Protein AF-0000000072951042 (afdb_homodimer)

Nearest PDB structures (foldseek):
  3k1z-assembly1_A  TM=8.997E-01  e=5.053E-15  Homo sapiens
  4uas-assembly2_B  TM=6.246E-01  e=1.190E-07  Cereibacter sphaeroides
  3l5k-assembly1_A  TM=6.536E-01  e=5.158E-07  Homo sapiens
  4uau-assembly2_B  TM=6.069E-01  e=7.235E-07  Cereibacter sphaeroides
  4uav-assembly1_A  TM=6.087E-01  e=6.526E-06  Arabidopsis thaliana

Structure (mmCIF, N/CA/C/O backbone):
data_AF-0000000072951042-model_v1
#
loop_
_entity.id
_entity.type
_entity.pdbx_description
1 polymer 'Rhythmically expressedprotein 2 protein, putative'
#
loop_
_atom_site.group_PDB
_atom_site.id
_atom_site.type_symbol
_atom_site.label_atom_id
_atom_site.label_alt_id
_atom_site.label_comp_id
_atom_site.label_asym_id
_atom_site.label_entity_id
_atom_site.label_seq_id
_atom_site.pdbx_PDB_ins_code
_atom_site.Cartn_x
_atom_site.Cartn_y
_atom_site.Cartn_z
_atom_site.occupancy
_atom_site.B_iso_or_equiv
_atom_site.auth_seq_id
_atom_site.auth_comp_id
_atom_site.auth_asym_id
_atom_site.auth_atom_id
_atom_site.pdbx_PDB_model_num
ATOM 1 N N . MET A 1 1 ? -0.777 31.047 19.891 1 86.56 1 MET A N 1
ATOM 2 C CA . MET A 1 1 ? -0.845 29.625 20.219 1 86.56 1 MET A CA 1
ATOM 3 C C . MET A 1 1 ? -0.789 28.766 18.953 1 86.56 1 MET A C 1
ATOM 5 O O . MET A 1 1 ? -1.324 29.156 17.922 1 86.56 1 MET A O 1
ATOM 9 N N . LEU A 1 2 ? -0.041 27.781 18.953 1 95.56 2 LEU A N 1
ATOM 10 C CA . LEU A 1 2 ? 0.086 26.859 17.828 1 95.56 2 LEU A CA 1
ATOM 11 C C . LEU A 1 2 ? -1.205 26.078 17.609 1 95.56 2 LEU A C 1
ATOM 13 O O . LEU A 1 2 ? -1.872 25.703 18.578 1 95.56 2 LEU A O 1
ATOM 17 N N . LYS A 1 3 ? -1.519 25.859 16.359 1 96.62 3 LYS A N 1
ATOM 18 C CA . LYS A 1 3 ? -2.781 25.188 16.094 1 96.62 3 LYS A CA 1
ATOM 19 C C . LYS A 1 3 ? -2.562 23.938 15.227 1 96.62 3 LYS A C 1
ATOM 21 O O . LYS A 1 3 ? -3.43 23.062 15.156 1 96.62 3 LYS A O 1
ATOM 26 N N . CYS A 1 4 ? -1.44 23.891 14.594 1 97.75 4 CYS A N 1
ATOM 27 C CA . CYS A 1 4 ? -1.188 22.797 13.656 1 97.75 4 CYS A CA 1
ATOM 28 C C . CYS A 1 4 ? 0.292 22.438 13.625 1 97.75 4 CYS A C 1
ATOM 30 O O . CYS A 1 4 ? 1.152 23.312 13.758 1 97.75 4 CYS A O 1
ATOM 32 N N . VAL A 1 5 ? 0.541 21.172 13.516 1 98.75 5 VAL A N 1
ATOM 33 C CA . VAL A 1 5 ? 1.898 20.688 13.281 1 98.75 5 VAL A CA 1
ATOM 34 C C . VAL A 1 5 ? 1.924 19.781 12.055 1 98.75 5 VAL A C 1
ATOM 36 O O . VAL A 1 5 ? 1.068 18.906 11.906 1 98.75 5 VAL A O 1
ATOM 39 N N . THR A 1 6 ? 2.801 20.016 11.141 1 98.88 6 THR A N 1
ATOM 40 C CA . THR A 1 6 ? 3.059 19.109 10.031 1 98.88 6 THR A CA 1
ATOM 41 C C . THR A 1 6 ? 4.438 18.469 10.156 1 98.88 6 THR A C 1
ATOM 43 O O . THR A 1 6 ? 5.363 19.078 10.695 1 98.88 6 THR A O 1
ATOM 46 N N . VAL A 1 7 ? 4.535 17.266 9.68 1 98.94 7 VAL A N 1
ATOM 47 C CA . VAL A 1 7 ? 5.777 16.516 9.828 1 98.94 7 VAL A CA 1
ATOM 48 C C . VAL A 1 7 ? 6.145 15.859 8.5 1 98.94 7 VAL A C 1
ATOM 50 O O . VAL A 1 7 ? 5.27 15.398 7.766 1 98.94 7 VAL A O 1
ATOM 53 N N . GLU A 1 8 ? 7.422 15.859 8.258 1 98.75 8 GLU A N 1
ATOM 54 C CA . GLU A 1 8 ? 7.953 15.109 7.121 1 98.75 8 GLU A CA 1
ATOM 55 C C . GLU A 1 8 ? 7.801 13.609 7.336 1 98.75 8 GLU A C 1
ATOM 57 O O . GLU A 1 8 ? 7.75 13.141 8.477 1 98.75 8 GLU A O 1
ATOM 62 N N . CYS A 1 9 ? 7.809 12.898 6.199 1 98.38 9 CYS A N 1
ATOM 63 C CA . CYS A 1 9 ? 7.609 11.461 6.277 1 98.38 9 CYS A CA 1
ATOM 64 C C . CYS A 1 9 ? 8.922 10.742 6.578 1 98.38 9 CYS A C 1
ATOM 66 O O . CYS A 1 9 ? 9.133 10.273 7.695 1 98.38 9 CYS A O 1
ATOM 68 N N . ILE A 1 10 ? 9.898 10.773 5.676 1 96.19 10 ILE A N 1
ATOM 69 C CA . ILE A 1 10 ? 11.164 10.055 5.77 1 96.19 10 ILE A CA 1
ATOM 70 C C . ILE A 1 10 ? 12.312 11.047 5.883 1 96.19 10 ILE A C 1
ATOM 72 O O . ILE A 1 10 ? 12.461 11.938 5.043 1 96.19 10 ILE A O 1
ATOM 76 N N . PRO A 1 11 ? 13.023 10.859 6.816 1 95.81 11 PRO A N 1
ATOM 77 C CA . PRO A 1 11 ? 13.055 9.852 7.875 1 95.81 11 PRO A CA 1
ATOM 78 C C . PRO A 1 11 ? 12.438 10.336 9.18 1 95.81 11 PRO A C 1
ATOM 80 O O . PRO A 1 11 ? 12.727 9.797 10.25 1 95.81 11 PRO A O 1
ATOM 83 N N . THR A 1 12 ? 11.656 11.359 9.133 1 97.94 12 THR A N 1
ATOM 84 C CA . THR A 1 12 ? 11.172 12.008 10.352 1 97.94 12 THR A CA 1
ATOM 85 C C . THR A 1 12 ? 10.172 11.109 11.078 1 97.94 12 THR A C 1
ATOM 87 O O . THR A 1 12 ? 10.312 10.859 12.273 1 97.94 12 THR A O 1
ATOM 90 N N . LEU A 1 13 ? 9.234 10.547 10.383 1 98.62 13 LEU A N 1
ATOM 91 C CA . LEU A 1 13 ? 8.219 9.711 11.016 1 98.62 13 LEU A CA 1
ATOM 92 C C . LEU A 1 13 ? 8.578 8.234 10.883 1 98.62 13 LEU A C 1
ATOM 94 O O . LEU A 1 13 ? 8.273 7.43 11.766 1 98.62 13 LEU A O 1
ATOM 98 N N . ILE A 1 14 ? 9.156 7.875 9.711 1 98.38 14 ILE A N 1
ATOM 99 C CA . ILE A 1 14 ? 9.453 6.473 9.438 1 98.38 14 ILE A CA 1
ATOM 100 C C . ILE A 1 14 ? 10.867 6.34 8.891 1 98.38 14 ILE A C 1
ATOM 102 O O . ILE A 1 14 ? 11.484 7.332 8.492 1 98.38 14 ILE A O 1
ATOM 106 N N . GLN A 1 15 ? 11.367 5.121 8.93 1 97.38 15 GLN A N 1
ATOM 107 C CA . GLN A 1 15 ? 12.695 4.824 8.398 1 97.38 15 GLN A CA 1
ATOM 108 C C . GLN A 1 15 ? 12.773 3.393 7.875 1 97.38 15 GLN A C 1
ATOM 110 O O . GLN A 1 15 ? 11.93 2.557 8.211 1 97.38 15 GLN A O 1
ATOM 115 N N . LEU A 1 16 ? 13.734 3.133 7.051 1 96.94 16 LEU A N 1
ATOM 116 C CA . LEU A 1 16 ? 13.992 1.788 6.547 1 96.94 16 LEU A CA 1
ATOM 117 C C . LEU A 1 16 ? 14.672 0.931 7.609 1 96.94 16 LEU A C 1
ATOM 119 O O . LEU A 1 16 ? 15.547 1.412 8.336 1 96.94 16 LEU A O 1
ATOM 123 N N . LYS A 1 17 ? 14.344 -0.329 7.727 1 96.38 17 LYS A N 1
ATOM 124 C CA . LYS A 1 17 ? 15.016 -1.293 8.602 1 96.38 17 LYS A CA 1
ATOM 125 C C . LYS A 1 17 ? 16.344 -1.735 8.008 1 96.38 17 LYS A C 1
ATOM 127 O O . LYS A 1 17 ? 17.234 -2.184 8.734 1 96.38 17 LYS A O 1
ATOM 132 N N . ARG A 1 18 ? 16.391 -1.676 6.703 1 93.38 18 ARG A N 1
ATOM 133 C CA . ARG A 1 18 ? 17.594 -2.01 5.945 1 93.38 18 ARG A CA 1
ATOM 134 C C . ARG A 1 18 ? 17.797 -1.054 4.773 1 93.38 18 ARG A C 1
ATOM 136 O O . ARG A 1 18 ? 16.828 -0.42 4.32 1 93.38 18 ARG A O 1
ATOM 143 N N . SER A 1 19 ? 19.016 -0.979 4.324 1 94.81 19 SER A N 1
ATOM 144 C CA . SER A 1 19 ? 19.297 -0.037 3.248 1 94.81 19 SER A CA 1
ATOM 145 C C . SER A 1 19 ? 18.625 -0.454 1.949 1 94.81 19 SER A C 1
ATOM 147 O O . SER A 1 19 ? 18.312 -1.632 1.751 1 94.81 19 SER A O 1
ATOM 149 N N . VAL A 1 20 ? 18.344 0.538 1.098 1 95.94 20 VAL A N 1
ATOM 150 C CA . VAL A 1 20 ? 17.703 0.311 -0.196 1 95.94 20 VAL A CA 1
ATOM 151 C C . VAL A 1 20 ? 18.516 -0.708 -0.997 1 95.94 20 VAL A C 1
ATOM 153 O O . VAL A 1 20 ? 17.953 -1.65 -1.562 1 95.94 20 VAL A O 1
ATOM 156 N N . HIS A 1 21 ? 19.844 -0.549 -1.006 1 95.31 21 HIS A N 1
ATOM 157 C CA . HIS A 1 21 ? 20.672 -1.438 -1.812 1 95.31 21 HIS A CA 1
ATOM 158 C C . HIS A 1 21 ? 20.672 -2.854 -1.246 1 95.31 21 HIS A C 1
ATOM 160 O O . HIS A 1 21 ? 20.828 -3.826 -1.99 1 95.31 21 HIS A O 1
ATOM 166 N N . ALA A 1 22 ? 20.516 -3.023 0.041 1 94.44 22 ALA A N 1
ATOM 167 C CA . ALA A 1 22 ? 20.406 -4.363 0.618 1 94.44 22 ALA A CA 1
ATOM 168 C C . ALA A 1 22 ? 19.172 -5.082 0.102 1 94.44 22 ALA A C 1
ATOM 170 O O . ALA A 1 22 ? 19.203 -6.293 -0.133 1 94.44 22 ALA A O 1
ATOM 171 N N . VAL A 1 23 ? 18.062 -4.34 -0.038 1 94.88 23 VAL A N 1
ATOM 172 C CA . VAL A 1 23 ? 16.828 -4.906 -0.575 1 94.88 23 VAL A CA 1
ATOM 173 C C . VAL A 1 23 ? 17.062 -5.371 -2.012 1 94.88 23 VAL A C 1
ATOM 175 O O . VAL A 1 23 ? 16.703 -6.492 -2.375 1 94.88 23 VAL A O 1
ATOM 178 N N . TYR A 1 24 ? 17.688 -4.539 -2.785 1 96.19 24 TYR A N 1
ATOM 179 C CA . TYR A 1 24 ? 18 -4.883 -4.168 1 96.19 24 TYR A CA 1
ATOM 180 C C . TYR A 1 24 ? 18.906 -6.113 -4.23 1 96.19 24 TYR A C 1
ATOM 182 O O . TYR A 1 24 ? 18.672 -7.023 -5.027 1 96.19 24 TYR A O 1
ATOM 190 N N . CYS A 1 25 ? 19.906 -6.141 -3.381 1 94.5 25 CYS A N 1
ATOM 191 C CA . CYS A 1 25 ? 20.859 -7.242 -3.357 1 94.5 25 CYS A CA 1
ATOM 192 C C . CYS A 1 25 ? 20.172 -8.562 -3.039 1 94.5 25 CYS A C 1
ATOM 194 O O . CYS A 1 25 ? 20.422 -9.578 -3.688 1 94.5 25 CYS A O 1
ATOM 196 N N . ALA A 1 26 ? 19.375 -8.523 -2.059 1 93.19 26 ALA A N 1
ATOM 197 C CA . ALA A 1 26 ? 18.656 -9.727 -1.665 1 93.19 26 ALA A CA 1
ATOM 198 C C . ALA A 1 26 ? 17.797 -10.25 -2.812 1 93.19 26 ALA A C 1
ATOM 200 O O . ALA A 1 26 ? 17.766 -11.461 -3.074 1 93.19 26 ALA A O 1
ATOM 201 N N . ALA A 1 27 ? 17.094 -9.352 -3.484 1 93.25 27 ALA A N 1
ATOM 202 C CA . ALA A 1 27 ? 16.25 -9.75 -4.617 1 93.25 27 ALA A CA 1
ATOM 203 C C . ALA A 1 27 ? 17.109 -10.312 -5.754 1 93.25 27 ALA A C 1
ATOM 205 O O . ALA A 1 27 ? 16.75 -11.328 -6.348 1 93.25 27 ALA A O 1
ATOM 206 N N . MET A 1 28 ? 18.188 -9.648 -6.066 1 93.19 28 MET A N 1
ATOM 207 C CA . MET A 1 28 ? 19.062 -10.094 -7.137 1 93.19 28 MET A CA 1
ATOM 208 C C . MET A 1 28 ? 19.641 -11.477 -6.832 1 93.19 28 MET A C 1
ATOM 210 O O . MET A 1 28 ? 19.703 -12.336 -7.711 1 93.19 28 MET A O 1
ATOM 214 N N . ARG A 1 29 ? 19.984 -11.688 -5.613 1 90.5 29 ARG A N 1
ATOM 215 C CA . ARG A 1 29 ? 20.516 -12.977 -5.199 1 90.5 29 ARG A CA 1
ATOM 216 C C . ARG A 1 29 ? 19.469 -14.078 -5.352 1 90.5 29 ARG A C 1
ATOM 218 O O . ARG A 1 29 ? 19.797 -15.211 -5.719 1 90.5 29 ARG A O 1
ATOM 225 N N . ARG A 1 30 ? 18.297 -13.75 -5.082 1 89.19 30 ARG A N 1
ATOM 226 C CA . ARG A 1 30 ? 17.203 -14.703 -5.227 1 89.19 30 ARG A CA 1
ATOM 227 C C . ARG A 1 30 ? 17.109 -15.234 -6.652 1 89.19 30 ARG A C 1
ATOM 229 O O . ARG A 1 30 ? 16.766 -16.391 -6.875 1 89.19 30 ARG A O 1
ATOM 236 N N . TYR A 1 31 ? 17.453 -14.367 -7.578 1 89.38 31 TYR A N 1
ATOM 237 C CA . TYR A 1 31 ? 17.359 -14.758 -8.977 1 89.38 31 TYR A CA 1
ATOM 238 C C . TYR A 1 31 ? 18.719 -15.148 -9.531 1 89.38 31 TYR A C 1
ATOM 240 O O . TYR A 1 31 ? 18.906 -15.219 -10.75 1 89.38 31 TYR A O 1
ATOM 248 N N . GLY A 1 32 ? 19.75 -15.234 -8.672 1 86.12 32 GLY A N 1
ATOM 249 C CA . GLY A 1 32 ? 21.031 -15.805 -9.023 1 86.12 32 GLY A CA 1
ATOM 250 C C . GLY A 1 32 ? 21.984 -14.797 -9.648 1 86.12 32 GLY A C 1
ATOM 251 O O . GLY A 1 32 ? 22.938 -15.172 -10.344 1 86.12 32 GLY A O 1
ATOM 252 N N . LEU A 1 33 ? 21.656 -13.555 -9.508 1 87.62 33 LEU A N 1
ATOM 253 C CA . LEU A 1 33 ? 22.562 -12.539 -10.016 1 87.62 33 LEU A CA 1
ATOM 254 C C . LEU A 1 33 ? 23.703 -12.273 -9.023 1 87.62 33 LEU A C 1
ATOM 256 O O . LEU A 1 33 ? 23.438 -11.953 -7.863 1 87.62 33 LEU A O 1
ATOM 260 N N . PRO A 1 34 ? 24.859 -12.523 -9.516 1 85.75 34 PRO A N 1
ATOM 261 C CA . PRO A 1 34 ? 26 -12.273 -8.633 1 85.75 34 PRO A CA 1
ATOM 262 C C . PRO A 1 34 ? 26.297 -10.789 -8.469 1 85.75 34 PRO A C 1
ATOM 264 O O . PRO A 1 34 ? 26.625 -10.109 -9.445 1 85.75 34 PRO A O 1
ATOM 267 N N . VAL A 1 35 ? 26.078 -10.258 -7.332 1 89.81 35 VAL A N 1
ATOM 268 C CA . VAL A 1 35 ? 26.312 -8.828 -7.137 1 89.81 35 VAL A CA 1
ATOM 269 C C . VAL A 1 35 ? 26.875 -8.586 -5.738 1 89.81 35 VAL A C 1
ATOM 271 O O . VAL A 1 35 ? 26.609 -9.359 -4.812 1 89.81 35 VAL A O 1
ATOM 274 N N . ASP A 1 36 ? 27.734 -7.633 -5.648 1 91.56 36 ASP A N 1
ATOM 275 C CA . ASP A 1 36 ? 28.141 -7.168 -4.328 1 91.56 36 ASP A CA 1
ATOM 276 C C . ASP A 1 36 ? 27.391 -5.895 -3.936 1 91.56 36 ASP A C 1
ATOM 278 O O . ASP A 1 36 ? 26.938 -5.148 -4.801 1 91.56 36 ASP A O 1
ATOM 282 N N . GLU A 1 37 ? 27.375 -5.629 -2.775 1 92.56 37 GLU A N 1
ATOM 283 C CA . GLU A 1 37 ? 26.516 -4.582 -2.213 1 92.56 37 GLU A CA 1
ATOM 284 C C . GLU A 1 37 ? 26.953 -3.199 -2.688 1 92.56 37 GLU A C 1
ATOM 286 O O . GLU A 1 37 ? 26.109 -2.344 -2.973 1 92.56 37 GLU A O 1
ATOM 291 N N . GLU A 1 38 ? 28.219 -2.982 -2.754 1 95.25 38 GLU A N 1
ATOM 292 C CA . GLU A 1 38 ? 28.719 -1.673 -3.156 1 95.25 38 GLU A CA 1
ATOM 293 C C . GLU A 1 38 ? 28.359 -1.363 -4.605 1 95.25 38 GLU A C 1
ATOM 295 O O . GLU A 1 38 ? 28.031 -0.223 -4.938 1 95.25 38 GLU A O 1
ATOM 300 N N . THR A 1 39 ? 28.516 -2.336 -5.391 1 95.62 39 THR A N 1
ATOM 301 C CA . THR A 1 39 ? 28.125 -2.186 -6.793 1 95.62 39 THR A CA 1
ATOM 302 C C . THR A 1 39 ? 26.641 -1.854 -6.918 1 95.62 39 THR A C 1
ATOM 304 O O . THR A 1 39 ? 26.266 -0.972 -7.688 1 95.62 39 THR A O 1
ATOM 307 N N . VAL A 1 40 ? 25.844 -2.539 -6.145 1 96.88 40 VAL A N 1
ATOM 308 C CA . VAL A 1 40 ? 24.406 -2.32 -6.195 1 96.88 40 VAL A CA 1
ATOM 309 C C . VAL A 1 40 ? 24.078 -0.919 -5.684 1 96.88 40 VAL A C 1
ATOM 311 O O . VAL A 1 40 ? 23.188 -0.249 -6.211 1 96.88 40 VAL A O 1
ATOM 314 N N . LYS A 1 41 ? 24.75 -0.491 -4.676 1 97.31 41 LYS A N 1
ATOM 315 C CA . LYS A 1 41 ? 24.562 0.853 -4.137 1 97.31 41 LYS A CA 1
ATOM 316 C C . LYS A 1 41 ? 24.797 1.912 -5.207 1 97.31 41 LYS A C 1
ATOM 318 O O . LYS A 1 41 ? 24 2.832 -5.371 1 97.31 41 LYS A O 1
ATOM 323 N N . ARG A 1 42 ? 25.875 1.757 -5.945 1 97.25 42 ARG A N 1
ATOM 324 C CA . ARG A 1 42 ? 26.203 2.684 -7.023 1 97.25 42 ARG A CA 1
ATOM 325 C C . ARG A 1 42 ? 25.172 2.605 -8.141 1 97.25 42 ARG A C 1
ATOM 327 O O . ARG A 1 42 ? 24.766 3.629 -8.703 1 97.25 42 ARG A O 1
ATOM 334 N N . ALA A 1 43 ? 24.828 1.405 -8.438 1 97.31 43 ALA A N 1
ATOM 335 C CA . ALA A 1 43 ? 23.844 1.182 -9.492 1 97.31 43 ALA A CA 1
ATOM 336 C C . ALA A 1 43 ? 22.5 1.829 -9.148 1 97.31 43 ALA A C 1
ATOM 338 O O . ALA A 1 43 ? 21.859 2.438 -10.008 1 97.31 43 ALA A O 1
ATOM 339 N N . TYR A 1 44 ? 22.125 1.678 -7.887 1 97.81 44 TYR A N 1
ATOM 340 C CA . TYR A 1 44 ? 20.875 2.295 -7.449 1 97.81 44 TYR A CA 1
ATOM 341 C C . TYR A 1 44 ? 20.938 3.812 -7.586 1 97.81 44 TYR A C 1
ATOM 343 O O . TYR A 1 44 ? 20 4.441 -8.07 1 97.81 44 TYR A O 1
ATOM 351 N N . ALA A 1 45 ? 21.984 4.363 -7.121 1 97.69 45 ALA A N 1
ATOM 352 C CA . ALA A 1 45 ? 22.156 5.812 -7.227 1 97.69 45 ALA A CA 1
ATOM 353 C C . ALA A 1 45 ? 22.031 6.273 -8.68 1 97.69 45 ALA A C 1
ATOM 355 O O . ALA A 1 45 ? 21.375 7.27 -8.969 1 97.69 45 ALA A O 1
ATOM 356 N N . HIS A 1 46 ? 22.641 5.539 -9.555 1 97.81 46 HIS A N 1
ATOM 357 C CA . HIS A 1 46 ? 22.578 5.832 -10.984 1 97.81 46 HIS A CA 1
ATOM 358 C C . HIS A 1 46 ? 21.141 5.727 -11.508 1 97.81 46 HIS A C 1
ATOM 360 O O . HIS A 1 46 ? 20.672 6.621 -12.203 1 97.81 46 HIS A O 1
ATOM 366 N N . GLY A 1 47 ? 20.547 4.621 -11.195 1 97.94 47 GLY A N 1
ATOM 367 C CA . GLY A 1 47 ? 19.188 4.402 -11.664 1 97.94 47 GLY A CA 1
ATOM 368 C C . GLY A 1 47 ? 18.203 5.457 -11.164 1 97.94 47 GLY A C 1
ATOM 369 O O . GLY A 1 47 ? 17.375 5.953 -11.938 1 97.94 47 GLY A O 1
ATOM 370 N N . PHE A 1 48 ? 18.328 5.766 -9.906 1 97.06 48 PHE A N 1
ATOM 371 C CA . PHE A 1 48 ? 17.453 6.773 -9.312 1 97.06 48 PHE A CA 1
ATOM 372 C C . PHE A 1 48 ? 17.672 8.133 -9.977 1 97.06 48 PHE A C 1
ATOM 374 O O . PHE A 1 48 ? 16.719 8.781 -10.398 1 97.06 48 PHE A O 1
ATOM 381 N N . LYS A 1 49 ? 18.906 8.531 -10.094 1 97.31 49 LYS A N 1
ATOM 382 C CA . LYS A 1 49 ? 19.234 9.82 -10.68 1 97.31 49 LYS A CA 1
ATOM 383 C C . LYS A 1 49 ? 18.797 9.898 -12.141 1 97.31 49 LYS A C 1
ATOM 385 O O . LYS A 1 49 ? 18.219 10.906 -12.562 1 97.31 49 LYS A O 1
ATOM 390 N N . THR A 1 50 ? 19.047 8.883 -12.898 1 97.38 50 THR A N 1
ATOM 391 C CA . THR A 1 50 ? 18.656 8.828 -14.305 1 97.38 50 THR A CA 1
ATOM 392 C C . THR A 1 50 ? 17.156 8.961 -14.461 1 97.38 50 THR A C 1
ATOM 394 O O . THR A 1 50 ? 16.672 9.734 -15.297 1 97.38 50 THR A O 1
ATOM 397 N N . THR A 1 51 ? 16.422 8.242 -13.633 1 96.25 51 THR A N 1
ATOM 398 C CA . THR A 1 51 ? 14.961 8.273 -13.703 1 96.25 51 THR A CA 1
ATOM 399 C C . THR A 1 51 ? 14.43 9.633 -13.266 1 96.25 51 THR A C 1
ATOM 401 O O . THR A 1 51 ? 13.508 10.164 -13.883 1 96.25 51 THR A O 1
ATOM 404 N N . GLN A 1 52 ? 15.008 10.148 -12.219 1 94 52 GLN A N 1
ATOM 405 C CA . GLN A 1 52 ? 14.602 11.461 -11.727 1 94 52 GLN A CA 1
ATOM 406 C C . GLN A 1 52 ? 14.836 12.539 -12.773 1 94 52 GLN A C 1
ATOM 408 O O . GLN A 1 52 ? 14.047 13.484 -12.891 1 94 52 GLN A O 1
ATOM 413 N N . MET A 1 53 ? 15.883 12.461 -13.508 1 94.38 53 MET A N 1
ATOM 414 C CA . MET A 1 53 ? 16.203 13.422 -14.555 1 94.38 53 MET A CA 1
ATOM 415 C C . MET A 1 53 ? 15.195 13.32 -15.703 1 94.38 53 MET A C 1
ATOM 417 O O . MET A 1 53 ? 14.758 14.344 -16.234 1 94.38 53 MET A O 1
ATOM 421 N N . LYS A 1 54 ? 14.812 12.164 -16.016 1 92.81 54 LYS A N 1
ATOM 422 C CA . LYS A 1 54 ? 13.883 11.938 -17.125 1 92.81 54 LYS A CA 1
ATOM 423 C C . LYS A 1 54 ? 12.445 12.234 -16.703 1 92.81 54 LYS A C 1
ATOM 425 O O . LYS A 1 54 ? 11.664 12.758 -17.5 1 92.81 54 LYS A O 1
ATOM 430 N N . TYR A 1 55 ? 12.156 11.789 -15.461 1 92.5 55 TYR A N 1
ATOM 431 C CA . TYR A 1 55 ? 10.805 11.93 -14.922 1 92.5 55 TYR A CA 1
ATOM 432 C C . TYR A 1 55 ? 10.828 12.531 -13.523 1 92.5 55 TYR A C 1
ATOM 434 O O . TYR A 1 55 ? 10.625 11.828 -12.531 1 92.5 55 TYR A O 1
ATOM 442 N N . PRO A 1 56 ? 10.938 13.797 -13.477 1 90.38 56 PRO A N 1
ATOM 443 C CA . PRO A 1 56 ? 11.016 14.422 -12.148 1 90.38 56 PRO A CA 1
ATOM 444 C C . PRO A 1 56 ? 9.734 14.258 -11.344 1 90.38 56 PRO A C 1
ATOM 446 O O . PRO A 1 56 ? 8.68 13.945 -11.906 1 90.38 56 PRO A O 1
ATOM 449 N N . ASN A 1 57 ? 9.859 14.336 -10.086 1 88.88 57 ASN A N 1
ATOM 450 C CA . ASN A 1 57 ? 8.742 14.32 -9.156 1 88.88 57 ASN A CA 1
ATOM 451 C C . ASN A 1 57 ? 7.902 13.055 -9.305 1 88.88 57 ASN A C 1
ATOM 453 O O . ASN A 1 57 ? 6.672 13.117 -9.352 1 88.88 57 ASN A O 1
ATOM 457 N N . PHE A 1 58 ? 8.648 12 -9.594 1 90.75 58 PHE A N 1
ATOM 458 C CA . PHE A 1 58 ? 8.062 10.664 -9.672 1 90.75 58 PHE A CA 1
ATOM 459 C C . PHE A 1 58 ? 7.082 10.57 -10.828 1 90.75 58 PHE A C 1
ATOM 461 O O . PHE A 1 58 ? 6.074 9.859 -10.742 1 90.75 58 PHE A O 1
ATOM 468 N N . GLY A 1 59 ? 7.324 11.414 -11.836 1 86.81 59 GLY A N 1
ATOM 469 C CA . GLY A 1 59 ? 6.629 11.297 -13.109 1 86.81 59 GLY A CA 1
ATOM 470 C C . GLY A 1 59 ? 5.391 12.164 -13.195 1 86.81 59 GLY A C 1
ATOM 471 O O . GLY A 1 59 ? 4.68 12.148 -14.203 1 86.81 59 GLY A O 1
ATOM 472 N N . VAL A 1 60 ? 5.125 12.914 -12.188 1 80.12 60 VAL A N 1
ATOM 473 C CA . VAL A 1 60 ? 3.959 13.789 -12.234 1 80.12 60 VAL A CA 1
ATOM 474 C C . VAL A 1 60 ? 4.145 14.836 -13.328 1 80.12 60 VAL A C 1
ATOM 476 O O . VAL A 1 60 ? 5.215 15.43 -13.453 1 80.12 60 VAL A O 1
ATOM 479 N N . GLY A 1 61 ? 3.049 15.07 -14.117 1 70.88 61 GLY A N 1
ATOM 480 C CA . GLY A 1 61 ? 3.068 16.062 -15.18 1 70.88 61 GLY A CA 1
ATOM 481 C C . GLY A 1 61 ? 3.625 15.523 -16.484 1 70.88 61 GLY A C 1
ATOM 482 O O . GLY A 1 61 ? 3.73 16.266 -17.469 1 70.88 61 GLY A O 1
ATOM 483 N N . SER A 1 62 ? 4.254 14.344 -16.406 1 62.88 62 SER A N 1
ATOM 484 C CA . SER A 1 62 ? 4.918 13.789 -17.578 1 62.88 62 SER A CA 1
ATOM 485 C C . SER A 1 62 ? 3.904 13.391 -18.656 1 62.88 62 SER A C 1
ATOM 487 O O . SER A 1 62 ? 4.125 12.438 -19.406 1 62.88 62 SER A O 1
ATOM 489 N N . ASP A 1 63 ? 3.014 14.312 -18.969 1 61.25 63 ASP A N 1
ATOM 490 C CA . ASP A 1 63 ? 2.062 14.266 -20.078 1 61.25 63 ASP A CA 1
ATOM 491 C C . ASP A 1 63 ? 1.351 12.914 -20.125 1 61.25 63 ASP A C 1
ATOM 493 O O . ASP A 1 63 ? 1.12 12.367 -21.203 1 61.25 63 ASP A O 1
ATOM 497 N N . GLY A 1 64 ? 1.256 12.312 -19.016 1 62.66 64 GLY A N 1
ATOM 498 C CA . GLY A 1 64 ? 0.399 11.133 -19.016 1 62.66 64 GLY A CA 1
ATOM 499 C C . GLY A 1 64 ? 1.163 9.836 -19.203 1 62.66 64 GLY A C 1
ATOM 500 O O . GLY A 1 64 ? 0.562 8.773 -19.344 1 62.66 64 GLY A O 1
ATOM 501 N N . VAL A 1 65 ? 2.463 9.984 -19.281 1 63.41 65 VAL A N 1
ATOM 502 C CA . VAL A 1 65 ? 3.266 8.789 -19.516 1 63.41 65 VAL A CA 1
ATOM 503 C C . VAL A 1 65 ? 3.232 7.883 -18.281 1 63.41 65 VAL A C 1
ATOM 505 O O . VAL A 1 65 ? 3.084 6.664 -18.406 1 63.41 65 VAL A O 1
ATOM 508 N N . MET A 1 66 ? 3.285 8.578 -17.156 1 74.75 66 MET A N 1
ATOM 509 C CA . MET A 1 66 ? 3.232 7.766 -15.945 1 74.75 66 MET A CA 1
ATOM 510 C C . MET A 1 66 ? 1.896 7.938 -15.234 1 74.75 66 MET A C 1
ATOM 512 O O . MET A 1 66 ? 1.442 9.062 -15.016 1 74.75 66 MET A O 1
ATOM 516 N N . LYS A 1 67 ? 1.383 6.844 -15 1 70.25 67 LYS A N 1
ATOM 517 C CA . LYS A 1 67 ? 0.053 6.914 -14.406 1 70.25 67 LYS A CA 1
ATOM 518 C C . LYS A 1 67 ? 0.131 6.855 -12.883 1 70.25 67 LYS A C 1
ATOM 520 O O . LYS A 1 67 ? -0.651 7.508 -12.188 1 70.25 67 LYS A O 1
ATOM 525 N N . TYR A 1 68 ? 1.104 6.18 -12.523 1 80.81 68 TYR A N 1
ATOM 526 C CA . TYR A 1 68 ? 1.215 5.934 -11.086 1 80.81 68 TYR A CA 1
ATOM 527 C C . TYR A 1 68 ? 2.676 5.848 -10.664 1 80.81 68 TYR A C 1
ATOM 529 O O . TYR A 1 68 ? 3.559 5.613 -11.492 1 80.81 68 TYR A O 1
ATOM 537 N N . TYR A 1 69 ? 2.955 6.148 -9.445 1 91 69 TYR A N 1
ATOM 538 C CA . TYR A 1 69 ? 4.316 6.125 -8.922 1 91 69 TYR A CA 1
ATOM 539 C C . TYR A 1 69 ? 4.98 4.777 -9.172 1 91 69 TYR A C 1
ATOM 541 O O . TYR A 1 69 ? 6.203 4.695 -9.289 1 91 69 TYR A O 1
ATOM 549 N N . LYS A 1 70 ? 4.18 3.756 -9.297 1 94.19 70 LYS A N 1
ATOM 550 C CA . LYS A 1 70 ? 4.734 2.432 -9.555 1 94.19 70 LYS A CA 1
ATOM 551 C C . LYS A 1 70 ? 5.469 2.391 -10.891 1 94.19 70 LYS A C 1
ATOM 553 O O . LYS A 1 70 ? 6.496 1.724 -11.023 1 94.19 70 LYS A O 1
ATOM 558 N N . ASP A 1 71 ? 4.953 3.086 -11.883 1 93.56 71 ASP A N 1
ATOM 559 C CA . ASP A 1 71 ? 5.602 3.158 -13.188 1 93.56 71 ASP A CA 1
ATOM 560 C C . ASP A 1 71 ? 6.977 3.814 -13.078 1 93.56 71 ASP A C 1
ATOM 562 O O . ASP A 1 71 ? 7.922 3.396 -13.75 1 93.56 71 ASP A O 1
ATOM 566 N N . TRP A 1 72 ? 7.047 4.844 -12.266 1 95.38 72 TRP A N 1
ATOM 567 C CA . TRP A 1 72 ? 8.312 5.535 -12.062 1 95.38 72 TRP A CA 1
ATOM 568 C C . TRP A 1 72 ? 9.359 4.594 -11.477 1 95.38 72 TRP A C 1
ATOM 570 O O . TRP A 1 72 ? 10.492 4.535 -11.961 1 95.38 72 TRP A O 1
ATOM 580 N N . TRP A 1 73 ? 8.938 3.814 -10.516 1 97 73 TRP A N 1
ATOM 581 C CA . TRP A 1 73 ? 9.859 2.891 -9.859 1 97 73 TRP A CA 1
ATOM 582 C C . TRP A 1 73 ? 10.242 1.748 -10.789 1 97 73 TRP A C 1
ATOM 584 O O . TRP A 1 73 ? 11.359 1.235 -10.727 1 97 73 TRP A O 1
ATOM 594 N N . ARG A 1 74 ? 9.297 1.35 -11.656 1 97 74 ARG A N 1
A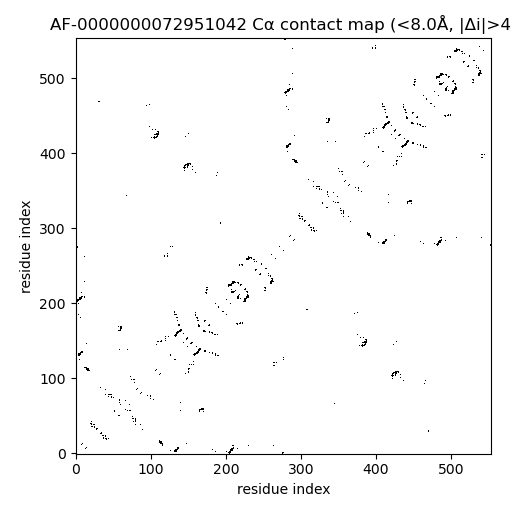TOM 595 C CA . ARG A 1 74 ? 9.617 0.351 -12.672 1 97 74 ARG A CA 1
ATOM 596 C C . ARG A 1 74 ? 10.812 0.792 -13.516 1 97 74 ARG A C 1
ATOM 598 O O . ARG A 1 74 ? 11.75 0.021 -13.727 1 97 74 ARG A O 1
ATOM 605 N N . VAL A 1 75 ? 10.75 2.025 -13.938 1 96.69 75 VAL A N 1
ATOM 606 C CA . VAL A 1 75 ? 11.844 2.574 -14.734 1 96.69 75 VAL A CA 1
ATOM 607 C C . VAL A 1 75 ? 13.109 2.658 -13.891 1 96.69 75 VAL A C 1
ATOM 609 O O . VAL A 1 75 ? 14.195 2.295 -14.352 1 96.69 75 VAL A O 1
ATOM 612 N N . SER A 1 76 ? 13 3.148 -12.672 1 97.62 76 SER A N 1
ATOM 613 C CA . SER A 1 76 ? 14.156 3.307 -11.789 1 97.62 76 SER A CA 1
ATOM 614 C C . SER A 1 76 ? 14.844 1.971 -11.547 1 97.62 76 SER A C 1
ATOM 616 O O . SER A 1 76 ? 16.078 1.883 -11.609 1 97.62 76 SER A O 1
ATOM 618 N N . VAL A 1 77 ? 14.086 0.931 -11.289 1 98.06 77 VAL A N 1
ATOM 619 C CA . VAL A 1 77 ? 14.641 -0.396 -11.039 1 98.06 77 VAL A CA 1
ATOM 620 C C . VAL A 1 77 ? 15.289 -0.933 -12.305 1 98.06 77 VAL A C 1
ATOM 622 O O . VAL A 1 77 ? 16.359 -1.546 -12.258 1 98.06 77 VAL A O 1
ATOM 625 N N . TYR A 1 78 ? 14.625 -0.712 -13.453 1 97.88 78 TYR A N 1
ATOM 626 C CA . TYR A 1 78 ? 15.195 -1.136 -14.734 1 97.88 78 TYR A CA 1
ATOM 627 C C . TYR A 1 78 ? 16.547 -0.475 -14.977 1 97.88 78 TYR A C 1
ATOM 629 O O . TYR A 1 78 ? 17.516 -1.146 -15.328 1 97.88 78 TYR A O 1
ATOM 637 N N . GLU A 1 79 ? 16.594 0.863 -14.727 1 97.62 79 GLU A N 1
ATOM 638 C CA . GLU A 1 79 ? 17.844 1.606 -14.906 1 97.62 79 GLU A CA 1
ATOM 639 C C . GLU A 1 79 ? 18.906 1.132 -13.93 1 97.62 79 GLU A C 1
ATOM 641 O O . GLU A 1 79 ? 20.094 1.134 -14.258 1 97.62 79 GLU A O 1
ATOM 646 N N . THR A 1 80 ? 18.516 0.766 -12.734 1 97.69 80 THR A N 1
ATOM 647 C CA . THR A 1 80 ? 19.438 0.247 -11.742 1 97.69 80 THR A CA 1
ATOM 648 C C . THR A 1 80 ? 20.047 -1.08 -12.203 1 97.69 80 THR A C 1
ATOM 650 O O . THR A 1 80 ? 21.25 -1.267 -12.156 1 97.69 80 THR A O 1
ATOM 653 N N . LEU A 1 81 ? 19.188 -1.962 -12.695 1 96.19 81 LEU A N 1
ATOM 654 C CA . LEU A 1 81 ? 19.625 -3.285 -13.133 1 96.19 81 LEU A CA 1
ATOM 655 C C . LEU A 1 81 ? 20.578 -3.184 -14.32 1 96.19 81 LEU A C 1
ATOM 657 O O . LEU A 1 81 ? 21.438 -4.047 -14.508 1 96.19 81 LEU A O 1
ATOM 661 N N . ASN A 1 82 ? 20.422 -2.133 -15.078 1 95.81 82 ASN A N 1
ATOM 662 C CA . ASN A 1 82 ? 21.203 -1.985 -16.297 1 95.81 82 ASN A CA 1
ATOM 663 C C . ASN A 1 82 ? 22.25 -0.883 -16.172 1 95.81 82 ASN A C 1
ATOM 665 O O . ASN A 1 82 ? 22.766 -0.379 -17.172 1 95.81 82 ASN A O 1
ATOM 669 N N . ALA A 1 83 ? 22.5 -0.426 -14.984 1 96.81 83 ALA A N 1
ATOM 670 C CA . ALA A 1 83 ? 23.516 0.601 -14.727 1 96.81 83 ALA A CA 1
ATOM 671 C C . ALA A 1 83 ? 24.906 0.11 -15.102 1 96.81 83 ALA A C 1
ATOM 673 O O . ALA A 1 83 ? 25.156 -1.097 -15.148 1 96.81 83 ALA A O 1
ATOM 674 N N . PRO A 1 84 ? 25.844 1.034 -15.383 1 94.81 84 PRO A N 1
ATOM 675 C CA . PRO A 1 84 ? 27.219 0.634 -15.641 1 94.81 84 PRO A CA 1
ATOM 676 C C . PRO A 1 84 ? 27.812 -0.183 -14.492 1 94.81 84 PRO A C 1
ATOM 678 O O . PRO A 1 84 ? 27.656 0.177 -13.328 1 94.81 84 PRO A O 1
ATOM 681 N N . GLY A 1 85 ? 28.438 -1.338 -14.844 1 92.62 85 GLY A N 1
ATOM 682 C CA . GLY A 1 85 ? 29.094 -2.174 -13.852 1 92.62 85 GLY A CA 1
ATOM 683 C C . GLY A 1 85 ? 28.234 -3.338 -13.391 1 92.62 85 GLY A C 1
ATOM 684 O O . GLY A 1 85 ? 28.734 -4.293 -12.797 1 92.62 85 GLY A O 1
ATOM 685 N N . MET A 1 86 ? 27 -3.244 -13.703 1 94.75 86 MET A N 1
ATOM 686 C CA . MET A 1 86 ? 26.109 -4.344 -13.344 1 94.75 86 MET A CA 1
ATOM 687 C C . MET A 1 86 ? 26.25 -5.504 -14.32 1 94.75 86 MET A C 1
ATOM 689 O O . MET A 1 86 ? 26.469 -5.293 -15.516 1 94.75 86 MET A O 1
ATOM 693 N N . PRO A 1 87 ? 26.125 -6.672 -13.758 1 91.19 87 PRO A N 1
ATOM 694 C CA . PRO A 1 87 ? 26.203 -7.809 -14.68 1 91.19 87 PRO A CA 1
ATOM 695 C C . PRO A 1 87 ? 25.031 -7.863 -15.656 1 91.19 87 PRO A C 1
ATOM 697 O O . PRO A 1 87 ? 23.922 -7.465 -15.312 1 91.19 87 PRO A O 1
ATOM 700 N N . ALA A 1 88 ? 25.359 -8.367 -16.859 1 83.75 88 ALA A N 1
ATOM 701 C CA . ALA A 1 88 ? 24.281 -8.625 -17.797 1 83.75 88 ALA A CA 1
ATOM 702 C C . ALA A 1 88 ? 23.328 -9.688 -17.281 1 83.75 88 ALA A C 1
ATOM 704 O O . ALA A 1 88 ? 23.766 -10.719 -16.766 1 83.75 88 ALA A O 1
ATOM 705 N N . ASN A 1 89 ? 22.078 -9.391 -17.328 1 81.12 89 ASN A N 1
ATOM 706 C CA . ASN A 1 89 ? 21.109 -10.367 -16.828 1 81.12 89 ASN A CA 1
ATOM 707 C C . ASN A 1 89 ? 20.422 -11.102 -17.984 1 81.12 89 ASN A C 1
ATOM 709 O O . ASN A 1 89 ? 20.031 -12.258 -17.844 1 81.12 89 ASN A O 1
ATOM 713 N N . GLY A 1 90 ? 20.359 -10.422 -19.156 1 88.06 90 GLY A N 1
ATOM 714 C CA . GLY A 1 90 ? 19.719 -11.047 -20.312 1 88.06 90 GLY A CA 1
ATOM 715 C C . GLY A 1 90 ? 18.25 -11.297 -20.109 1 88.06 90 GLY A C 1
ATOM 716 O O . GLY A 1 90 ? 17.656 -12.148 -20.781 1 88.06 90 GLY A O 1
ATOM 717 N N . TRP A 1 91 ? 17.656 -10.625 -19.156 1 91.62 91 TRP A N 1
ATOM 718 C CA . TRP A 1 91 ? 16.266 -10.875 -18.812 1 91.62 91 TRP A CA 1
ATOM 719 C C . TRP A 1 91 ? 15.336 -10.281 -19.875 1 91.62 91 TRP A C 1
ATOM 721 O O . TRP A 1 91 ? 15.57 -9.18 -20.375 1 91.62 91 TRP A O 1
ATOM 731 N N . SER A 1 92 ? 14.391 -11.117 -20.234 1 94.69 92 SER A N 1
ATOM 732 C CA . SER A 1 92 ? 13.281 -10.609 -21.031 1 94.69 92 SER A CA 1
ATOM 733 C C . SER A 1 92 ? 12.461 -9.594 -20.25 1 94.69 92 SER A C 1
ATOM 735 O O . SER A 1 92 ? 12.68 -9.391 -19.047 1 94.69 92 SER A O 1
ATOM 737 N N . LYS A 1 93 ? 11.523 -8.922 -20.906 1 96.44 93 LYS A N 1
ATOM 738 C CA . LYS A 1 93 ? 10.609 -7.992 -20.266 1 96.44 93 LYS A CA 1
ATOM 739 C C . LYS A 1 93 ? 9.82 -8.68 -19.156 1 96.44 93 LYS A C 1
ATOM 741 O O . LYS A 1 93 ? 9.641 -8.125 -18.062 1 96.44 93 LYS A O 1
ATOM 746 N N . ASP A 1 94 ? 9.375 -9.883 -19.422 1 95.94 94 ASP A N 1
ATOM 747 C CA . ASP A 1 94 ? 8.578 -10.641 -18.469 1 95.94 94 ASP A CA 1
ATOM 748 C C . ASP A 1 94 ? 9.406 -11.016 -17.234 1 95.94 94 ASP A C 1
ATOM 750 O O . ASP A 1 94 ? 8.914 -10.961 -16.109 1 95.94 94 ASP A O 1
ATOM 754 N N . GLU A 1 95 ? 10.578 -11.469 -17.5 1 95.06 95 GLU A N 1
ATOM 755 C CA . GLU A 1 95 ? 11.461 -11.805 -16.391 1 95.06 95 GLU A CA 1
ATOM 756 C C . GLU A 1 95 ? 11.766 -10.586 -15.523 1 95.06 95 GLU A C 1
ATOM 758 O O . GLU A 1 95 ? 11.75 -10.664 -14.297 1 95.06 95 GLU A O 1
ATOM 763 N N . PHE A 1 96 ? 11.953 -9.43 -16.172 1 97.19 96 PHE A N 1
ATOM 764 C CA . PHE A 1 96 ? 12.164 -8.188 -15.438 1 97.19 96 PHE A CA 1
ATOM 765 C C . PHE A 1 96 ? 10.945 -7.848 -14.594 1 97.19 96 PHE A C 1
ATOM 767 O O . PHE A 1 96 ? 11.086 -7.422 -13.445 1 97.19 96 PHE A O 1
ATOM 774 N N . GLU A 1 97 ? 9.781 -8.039 -15.141 1 97.5 97 GLU A N 1
ATOM 775 C CA . GLU A 1 97 ? 8.562 -7.691 -14.422 1 97.5 97 GLU A CA 1
ATOM 776 C C . GLU A 1 97 ? 8.414 -8.516 -13.148 1 97.5 97 GLU A C 1
ATOM 778 O O . GLU A 1 97 ? 7.922 -8.023 -12.125 1 97.5 97 GLU A O 1
ATOM 783 N N . LEU A 1 98 ? 8.836 -9.781 -13.211 1 96.44 98 LEU A N 1
ATOM 784 C CA . LEU A 1 98 ? 8.797 -10.625 -12.023 1 96.44 98 LEU A CA 1
ATOM 785 C C . LEU A 1 98 ? 9.773 -10.125 -10.969 1 96.44 98 LEU A C 1
ATOM 787 O O . LEU A 1 98 ? 9.422 -10.031 -9.789 1 96.44 98 LEU A O 1
ATOM 791 N N . PHE A 1 99 ? 10.977 -9.82 -11.445 1 96.5 99 PHE A N 1
ATOM 792 C CA . PHE A 1 99 ? 11.984 -9.258 -10.555 1 96.5 99 PHE A CA 1
ATOM 793 C C . PHE A 1 99 ? 11.5 -7.941 -9.953 1 96.5 99 PHE A C 1
ATOM 795 O O . PHE A 1 99 ? 11.594 -7.734 -8.742 1 96.5 99 PHE A O 1
ATOM 802 N N . PHE A 1 100 ? 10.977 -7.023 -10.797 1 98.25 100 PHE A N 1
ATOM 803 C CA . PHE A 1 100 ? 10.492 -5.723 -10.359 1 98.25 100 PHE A CA 1
ATOM 804 C C . PHE A 1 100 ? 9.414 -5.887 -9.289 1 98.25 100 PHE A C 1
ATOM 806 O O . PHE A 1 100 ? 9.43 -5.188 -8.273 1 98.25 100 PHE A O 1
ATOM 813 N N . GLN A 1 101 ? 8.477 -6.777 -9.523 1 97.88 101 GLN A N 1
ATOM 814 C CA . GLN A 1 101 ? 7.395 -6.984 -8.562 1 97.88 101 GLN A CA 1
ATOM 815 C C . GLN A 1 101 ? 7.938 -7.398 -7.199 1 97.88 101 GLN A C 1
ATOM 817 O O . GLN A 1 101 ? 7.438 -6.953 -6.164 1 97.88 101 GLN A O 1
ATOM 822 N N . ASP A 1 102 ? 8.93 -8.258 -7.223 1 96.44 102 ASP A N 1
ATOM 823 C CA . ASP A 1 102 ? 9.555 -8.688 -5.973 1 96.44 102 ASP A CA 1
ATOM 824 C C . ASP A 1 102 ? 10.125 -7.496 -5.207 1 96.44 102 ASP A C 1
ATOM 826 O O . ASP A 1 102 ? 9.883 -7.348 -4.008 1 96.44 102 ASP A O 1
ATOM 830 N N . VAL A 1 103 ? 10.875 -6.68 -5.938 1 97.81 103 VAL A N 1
ATOM 831 C CA . VAL A 1 103 ? 11.508 -5.516 -5.324 1 97.81 103 VAL A CA 1
ATOM 832 C C . VAL A 1 103 ? 10.438 -4.547 -4.832 1 97.81 103 VAL A C 1
ATOM 834 O O . VAL A 1 103 ? 10.492 -4.074 -3.693 1 97.81 103 VAL A O 1
ATOM 837 N N . PHE A 1 104 ? 9.469 -4.281 -5.656 1 98.25 104 PHE A N 1
ATOM 838 C CA . PHE A 1 104 ? 8.438 -3.301 -5.344 1 98.25 104 PHE A CA 1
ATOM 839 C C . PHE A 1 104 ? 7.621 -3.746 -4.133 1 98.25 104 PHE A C 1
ATOM 841 O O . PHE A 1 104 ? 7.328 -2.941 -3.246 1 98.25 104 PHE A O 1
ATOM 848 N N . SER A 1 105 ? 7.23 -5.027 -4.09 1 98.31 105 SER A N 1
ATOM 849 C CA . SER A 1 105 ? 6.488 -5.57 -2.957 1 98.31 105 SER A CA 1
ATOM 850 C C . SER A 1 105 ? 7.289 -5.453 -1.665 1 98.31 105 SER A C 1
ATOM 852 O O . SER A 1 105 ? 6.727 -5.18 -0.603 1 98.31 105 SER A O 1
ATOM 854 N N . GLU A 1 106 ? 8.562 -5.699 -1.764 1 98.12 106 GLU A N 1
ATOM 855 C CA . GLU A 1 106 ? 9.398 -5.645 -0.568 1 98.12 106 GLU A CA 1
ATOM 856 C C . GLU A 1 106 ? 9.367 -4.254 0.062 1 98.12 106 GLU A C 1
ATOM 858 O O . GLU A 1 106 ? 9.359 -4.121 1.288 1 98.12 106 GLU A O 1
ATOM 863 N N . PHE A 1 107 ? 9.25 -3.24 -0.74 1 97.69 107 PHE A N 1
ATOM 864 C CA . PHE A 1 107 ? 9.219 -1.876 -0.23 1 97.69 107 PHE A CA 1
ATOM 865 C C . PHE A 1 107 ? 7.836 -1.534 0.315 1 97.69 107 PHE A C 1
ATOM 867 O O . PHE A 1 107 ? 7.605 -0.418 0.785 1 97.69 107 PHE A O 1
ATOM 874 N N . GLY A 1 108 ? 6.914 -2.424 0.316 1 96.69 108 GLY A N 1
ATOM 875 C CA . GLY A 1 108 ? 5.641 -2.316 1.013 1 96.69 108 GLY A CA 1
ATOM 876 C C . GLY A 1 108 ? 5.547 -3.23 2.221 1 96.69 108 GLY A C 1
ATOM 877 O O . GLY A 1 108 ? 4.465 -3.396 2.795 1 96.69 108 GLY A O 1
ATOM 878 N N . SER A 1 109 ? 6.645 -3.758 2.688 1 96.94 109 SER A N 1
ATOM 879 C CA . SER A 1 109 ? 6.602 -4.883 3.617 1 96.94 109 SER A CA 1
ATOM 880 C C . SER A 1 109 ? 6.953 -4.445 5.035 1 96.94 109 SER A C 1
ATOM 882 O O . SER A 1 109 ? 7.691 -3.479 5.223 1 96.94 109 SER A O 1
ATOM 884 N N . VAL A 1 110 ? 6.527 -5.254 5.957 1 95 110 VAL A N 1
ATOM 885 C CA . VAL A 1 110 ? 6.812 -5.09 7.379 1 95 110 VAL A CA 1
ATOM 886 C C . VAL A 1 110 ? 8.297 -5.328 7.645 1 95 110 VAL A C 1
ATOM 888 O O . VAL A 1 110 ? 8.828 -4.902 8.672 1 95 110 VAL A O 1
ATOM 891 N N . ASN A 1 111 ? 8.953 -5.875 6.719 1 96.06 111 ASN A N 1
ATOM 892 C CA . ASN A 1 111 ? 10.367 -6.188 6.902 1 96.06 111 ASN A CA 1
ATOM 893 C C . ASN A 1 111 ? 11.266 -5.043 6.434 1 96.06 111 ASN A C 1
ATOM 895 O O . ASN A 1 111 ? 12.477 -5.074 6.641 1 96.06 111 ASN A O 1
ATOM 899 N N . THR A 1 112 ? 10.656 -4.027 5.855 1 96.81 112 THR A N 1
ATOM 900 C CA . THR A 1 112 ? 11.484 -3.025 5.199 1 96.81 112 THR A CA 1
ATOM 901 C C . THR A 1 112 ? 11.312 -1.662 5.863 1 96.81 112 THR A C 1
ATOM 903 O O . THR A 1 112 ? 12.266 -0.882 5.941 1 96.81 112 THR A O 1
ATOM 906 N N . TRP A 1 113 ? 10.102 -1.313 6.34 1 97 113 TRP A N 1
ATOM 907 C CA . TRP A 1 113 ? 9.812 -0.02 6.953 1 97 113 TRP A CA 1
ATOM 908 C C . TRP A 1 113 ? 9.523 -0.174 8.445 1 97 113 TRP A C 1
ATOM 910 O O . TRP A 1 113 ? 9.062 -1.229 8.883 1 97 113 TRP A O 1
ATOM 920 N N . GLN A 1 114 ? 9.82 0.795 9.172 1 97.69 114 GLN A N 1
ATOM 921 C CA . GLN A 1 114 ? 9.414 0.884 10.57 1 97.69 114 GLN A CA 1
ATOM 922 C C . GLN A 1 114 ? 9.18 2.334 10.984 1 97.69 114 GLN A C 1
ATOM 924 O O . GLN A 1 114 ? 9.758 3.254 10.406 1 97.69 114 GLN A O 1
ATOM 929 N N . ALA A 1 115 ? 8.352 2.561 11.961 1 98.31 115 ALA A N 1
ATOM 930 C CA . ALA A 1 115 ? 8.18 3.879 12.562 1 98.31 115 ALA A CA 1
ATOM 931 C C . ALA A 1 115 ? 9.422 4.293 13.352 1 98.31 115 ALA A C 1
ATOM 933 O O . ALA A 1 115 ? 10.086 3.449 13.953 1 98.31 115 ALA A O 1
ATOM 934 N N . GLN A 1 116 ? 9.688 5.617 13.258 1 98.31 116 GLN A N 1
ATOM 935 C CA . GLN A 1 116 ? 10.609 6.113 14.273 1 98.31 116 GLN A CA 1
ATOM 936 C C . GLN A 1 116 ? 10.07 5.852 15.68 1 98.31 116 GLN A C 1
ATOM 938 O O . GLN A 1 116 ? 8.875 5.996 15.93 1 98.31 116 GLN A O 1
ATOM 943 N N . PRO A 1 117 ? 10.922 5.488 16.641 1 97.44 117 PRO A N 1
ATOM 944 C CA . PRO A 1 117 ? 10.461 5.051 17.953 1 97.44 117 PRO A CA 1
ATOM 945 C C . PRO A 1 117 ? 9.625 6.109 18.672 1 97.44 117 PRO A C 1
ATOM 947 O O . PRO A 1 117 ? 8.781 5.773 19.5 1 97.44 117 PRO A O 1
ATOM 950 N N . ASP A 1 118 ? 9.797 7.34 18.359 1 98.31 118 ASP A N 1
ATOM 951 C CA . ASP A 1 118 ? 9.109 8.422 19.062 1 98.31 118 ASP A CA 1
ATOM 952 C C . ASP A 1 118 ? 8.008 9.023 18.188 1 98.31 118 ASP A C 1
ATOM 954 O O . ASP A 1 118 ? 7.359 9.992 18.594 1 98.31 118 ASP A O 1
ATOM 958 N N . ALA A 1 119 ? 7.754 8.492 17.031 1 98.69 119 ALA A N 1
ATOM 959 C CA . ALA A 1 119 ? 6.855 9.109 16.062 1 98.69 119 ALA A CA 1
ATOM 960 C C . ALA A 1 119 ? 5.41 9.07 16.562 1 98.69 119 ALA A C 1
ATOM 962 O O . ALA A 1 119 ? 4.734 10.102 16.609 1 98.69 119 ALA A O 1
ATOM 963 N N . LYS A 1 120 ? 4.973 7.938 16.953 1 98.56 120 LYS A N 1
ATOM 964 C CA . LYS A 1 120 ? 3.584 7.773 17.375 1 98.56 120 LYS A CA 1
ATOM 965 C C . LYS A 1 120 ? 3.281 8.617 18.609 1 98.56 120 LYS A C 1
ATOM 967 O O . LYS A 1 120 ? 2.281 9.336 18.641 1 98.56 120 LYS A O 1
ATOM 972 N N . ASP A 1 121 ? 4.121 8.516 19.578 1 98.69 121 ASP A N 1
ATOM 973 C CA . ASP A 1 121 ? 3.943 9.281 20.812 1 98.69 121 ASP A CA 1
ATOM 974 C C . ASP A 1 121 ? 3.908 10.781 20.531 1 98.69 121 ASP A C 1
ATOM 976 O O . ASP A 1 121 ? 3.086 11.508 21.094 1 98.69 121 ASP A O 1
ATOM 980 N N . PHE A 1 122 ? 4.77 11.242 19.703 1 98.81 122 PHE A N 1
ATOM 981 C CA . PHE A 1 122 ? 4.82 12.656 19.344 1 98.81 122 PHE A CA 1
ATOM 982 C C . PHE A 1 122 ? 3.486 13.125 18.781 1 98.81 122 PHE A C 1
ATOM 984 O O . PHE A 1 122 ? 2.916 14.109 19.234 1 98.81 122 PHE A O 1
ATOM 991 N N . LEU A 1 123 ? 2.99 12.43 17.797 1 98.75 123 LEU A N 1
ATOM 992 C CA . LEU A 1 123 ? 1.75 12.82 17.125 1 98.75 123 LEU A CA 1
ATOM 993 C C . LEU A 1 123 ? 0.576 12.766 18.094 1 98.75 123 LEU A C 1
ATOM 995 O O . LEU A 1 123 ? -0.266 13.672 18.109 1 98.75 123 LEU A O 1
ATOM 999 N N . GLN A 1 124 ? 0.562 11.766 18.906 1 98.12 124 GLN A N 1
ATOM 1000 C CA . GLN A 1 124 ? -0.527 11.609 19.859 1 98.12 124 GLN A CA 1
ATOM 1001 C C . GLN A 1 124 ? -0.507 12.727 20.906 1 98.12 124 GLN A C 1
ATOM 1003 O O . GLN A 1 124 ? -1.558 13.242 21.297 1 98.12 124 GLN A O 1
ATOM 1008 N N . GLN A 1 125 ? 0.651 13.078 21.375 1 98.38 125 GLN A N 1
ATOM 1009 C CA . GLN A 1 125 ? 0.766 14.164 22.344 1 98.38 125 GLN A CA 1
ATOM 1010 C C . GLN A 1 125 ? 0.339 15.492 21.719 1 98.38 125 GLN A C 1
ATOM 1012 O O . GLN A 1 125 ? -0.292 16.312 22.391 1 98.38 125 GLN A O 1
ATOM 1017 N N . CYS A 1 126 ? 0.701 15.711 20.469 1 98.06 126 CYS A N 1
ATOM 1018 C CA . CYS A 1 126 ? 0.261 16.906 19.766 1 98.06 126 CYS A CA 1
ATOM 1019 C C . CYS A 1 126 ? -1.259 16.969 19.688 1 98.06 126 CYS A C 1
ATOM 1021 O O . CYS A 1 126 ? -1.863 18.016 19.953 1 98.06 126 CYS A O 1
ATOM 1023 N N . GLN A 1 127 ? -1.825 15.867 19.391 1 96.19 127 GLN A N 1
ATOM 1024 C CA . GLN A 1 127 ? -3.279 15.828 19.281 1 96.19 127 GLN A CA 1
ATOM 1025 C C . GLN A 1 127 ? -3.941 16.031 20.641 1 96.19 127 GLN A C 1
ATOM 1027 O O . GLN A 1 127 ? -4.957 16.719 20.734 1 96.19 127 GLN A O 1
ATOM 1032 N N . LYS A 1 128 ? -3.389 15.43 21.641 1 96.06 128 LYS A N 1
ATOM 1033 C CA . LYS A 1 128 ? -3.908 15.602 23 1 96.06 128 LYS A CA 1
ATOM 1034 C C . LYS A 1 128 ? -3.873 17.062 23.422 1 96.06 128 LYS A C 1
ATOM 1036 O O . LYS A 1 128 ? -4.727 17.516 24.188 1 96.06 128 LYS A O 1
ATOM 1041 N N . ALA A 1 129 ? -2.949 17.781 22.875 1 96 129 ALA A N 1
ATOM 1042 C CA . ALA A 1 129 ? -2.816 19.203 23.188 1 96 129 ALA A CA 1
ATOM 1043 C C . ALA A 1 129 ? -3.75 20.031 22.312 1 96 129 ALA A C 1
ATOM 1045 O O . ALA A 1 129 ? -3.734 21.266 22.375 1 96 129 ALA A O 1
ATOM 1046 N N . GLY A 1 130 ? -4.492 19.375 21.422 1 92.69 130 GLY A N 1
ATOM 1047 C CA . GLY A 1 130 ? -5.488 20.062 20.625 1 92.69 130 GLY A CA 1
ATOM 1048 C C . GLY A 1 130 ? -4.957 20.5 19.266 1 92.69 130 GLY A C 1
ATOM 1049 O O . GLY A 1 130 ? -5.617 21.266 18.547 1 92.69 130 GLY A O 1
ATOM 1050 N N . LEU A 1 131 ? -3.783 20.094 18.906 1 96.62 131 LEU A N 1
ATOM 1051 C CA . LEU A 1 131 ? -3.207 20.484 17.625 1 96.62 131 LEU A CA 1
ATOM 1052 C C . LEU A 1 131 ? -3.711 19.594 16.5 1 96.62 131 LEU A C 1
ATOM 1054 O O . LEU A 1 131 ? -3.871 18.375 16.688 1 96.62 131 LEU A O 1
ATOM 1058 N N . ILE A 1 132 ? -3.941 20.188 15.383 1 96.5 132 ILE A N 1
ATOM 1059 C CA . ILE A 1 132 ? -4.141 19.422 14.156 1 96.5 132 ILE A CA 1
ATOM 1060 C C . ILE A 1 132 ? -2.797 18.891 13.656 1 96.5 132 ILE A C 1
ATOM 1062 O O . ILE A 1 132 ? -1.821 19.641 13.57 1 96.5 132 ILE A O 1
ATOM 1066 N N . THR A 1 133 ? -2.732 17.609 13.383 1 98.31 133 THR A N 1
ATOM 1067 C CA . THR A 1 133 ? -1.503 16.984 12.906 1 98.31 133 THR A CA 1
ATOM 1068 C C . THR A 1 133 ? -1.628 16.594 11.438 1 98.31 133 THR A C 1
ATOM 1070 O O . THR A 1 133 ? -2.654 16.047 11.023 1 98.31 133 THR A O 1
ATOM 1073 N N . GLY A 1 134 ? -0.616 16.875 10.625 1 98.75 134 GLY A N 1
ATOM 1074 C CA . GLY A 1 134 ? -0.64 16.547 9.211 1 98.75 134 GLY A CA 1
ATOM 1075 C C . GLY A 1 134 ? 0.7 16.078 8.688 1 98.75 134 GLY A C 1
ATOM 1076 O O . GLY A 1 134 ? 1.74 16.328 9.297 1 98.75 134 GLY A O 1
ATOM 1077 N N . LEU A 1 135 ? 0.646 15.367 7.637 1 98.94 135 LEU A N 1
ATOM 1078 C CA . LEU A 1 135 ? 1.821 14.977 6.863 1 98.94 135 LEU A CA 1
ATOM 1079 C C . LEU A 1 135 ? 2.084 15.969 5.734 1 98.94 135 LEU A C 1
ATOM 1081 O O . LEU A 1 135 ? 1.169 16.328 4.992 1 98.94 135 LEU A O 1
ATOM 1085 N N . LEU A 1 136 ? 3.221 16.469 5.668 1 98.88 136 LEU A N 1
ATOM 1086 C CA . LEU A 1 136 ? 3.66 17.312 4.559 1 98.88 136 LEU A CA 1
ATOM 1087 C C . LEU A 1 136 ? 4.992 16.812 4 1 98.88 136 LEU A C 1
ATOM 1089 O O . LEU A 1 136 ? 6.027 16.938 4.66 1 98.88 136 LEU A O 1
ATOM 1093 N N . ASP A 1 137 ? 4.926 16.234 2.84 1 98.5 137 ASP A N 1
ATOM 1094 C CA . ASP A 1 137 ? 6.094 15.594 2.254 1 98.5 137 ASP A CA 1
ATOM 1095 C C . ASP A 1 137 ? 6.086 15.711 0.732 1 98.5 137 ASP A C 1
ATOM 1097 O O . ASP A 1 137 ? 5.02 15.836 0.121 1 98.5 137 ASP A O 1
ATOM 1101 N N . ASN A 1 138 ? 7.258 15.766 0.091 1 96.81 138 ASN A N 1
ATOM 1102 C CA . ASN A 1 138 ? 7.379 15.906 -1.355 1 96.81 138 ASN A CA 1
ATOM 1103 C C . ASN A 1 138 ? 7.117 14.586 -2.074 1 96.81 138 ASN A C 1
ATOM 1105 O O . ASN A 1 138 ? 7.145 14.531 -3.305 1 96.81 138 ASN A O 1
ATOM 1109 N N . SER A 1 139 ? 6.715 13.617 -1.415 1 95.5 139 SER A N 1
ATOM 1110 C CA . SER A 1 139 ? 6.57 12.273 -1.97 1 95.5 139 SER A CA 1
ATOM 1111 C C . SER A 1 139 ? 5.164 12.055 -2.52 1 95.5 139 SER A C 1
ATOM 1113 O O . SER A 1 139 ? 4.508 13 -2.965 1 95.5 139 SER A O 1
ATOM 1115 N N . TYR A 1 140 ? 4.738 10.797 -2.652 1 94.75 140 TYR A N 1
ATOM 1116 C CA . TYR A 1 140 ? 3.504 10.406 -3.326 1 94.75 140 TYR A CA 1
ATOM 1117 C C . TYR A 1 140 ? 2.617 9.578 -2.402 1 94.75 140 TYR A C 1
ATOM 1119 O O . TYR A 1 140 ? 2.949 9.375 -1.233 1 94.75 140 TYR A O 1
ATOM 1127 N N . GLY A 1 141 ? 1.527 9.148 -2.871 1 95.25 141 GLY A N 1
ATOM 1128 C CA . GLY A 1 141 ? 0.396 8.695 -2.074 1 95.25 141 GLY A CA 1
ATOM 1129 C C . GLY A 1 141 ? 0.646 7.379 -1.369 1 95.25 141 GLY A C 1
ATOM 1130 O O . GLY A 1 141 ? 0.004 7.078 -0.361 1 95.25 141 GLY A O 1
ATOM 1131 N N . ARG A 1 142 ? 1.64 6.516 -1.778 1 96.5 142 ARG A N 1
ATOM 1132 C CA . ARG A 1 142 ? 1.867 5.199 -1.188 1 96.5 142 ARG A CA 1
ATOM 1133 C C . ARG A 1 142 ? 2.123 5.312 0.312 1 96.5 142 ARG A C 1
ATOM 1135 O O . ARG A 1 142 ? 1.749 4.422 1.078 1 96.5 142 ARG A O 1
ATOM 1142 N N . TYR A 1 143 ? 2.717 6.414 0.739 1 97.69 143 TYR A N 1
ATOM 1143 C CA . TYR A 1 143 ? 3.162 6.543 2.121 1 97.69 143 TYR A CA 1
ATOM 1144 C C . TYR A 1 143 ? 1.978 6.715 3.064 1 97.69 143 TYR A C 1
ATOM 1146 O O . TYR A 1 143 ? 1.95 6.133 4.148 1 97.69 143 TYR A O 1
ATOM 1154 N N . ILE A 1 144 ? 0.96 7.492 2.66 1 98.44 144 ILE A N 1
ATOM 1155 C CA . ILE A 1 144 ? -0.213 7.672 3.508 1 98.44 144 ILE A CA 1
ATOM 1156 C C . ILE A 1 144 ? -1.193 6.523 3.281 1 98.44 144 ILE A C 1
ATOM 1158 O O . ILE A 1 144 ? -1.957 6.164 4.18 1 98.44 144 ILE A O 1
ATOM 1162 N N . ASP A 1 145 ? -1.131 5.871 2.078 1 97.69 145 ASP A N 1
ATOM 1163 C CA . ASP A 1 145 ? -2.061 4.801 1.725 1 97.69 145 ASP A CA 1
ATOM 1164 C C . ASP A 1 145 ? -1.691 3.496 2.426 1 97.69 145 ASP A C 1
ATOM 1166 O O . ASP A 1 145 ? -2.57 2.736 2.838 1 97.69 145 ASP A O 1
ATOM 1170 N N . ASP A 1 146 ? -0.379 3.293 2.578 1 97.88 146 ASP A N 1
ATOM 1171 C CA . ASP A 1 146 ? -0.013 1.929 2.943 1 97.88 146 ASP A CA 1
ATOM 1172 C C . ASP A 1 146 ? 1.19 1.914 3.883 1 97.88 146 ASP A C 1
ATOM 1174 O O . ASP A 1 146 ? 1.246 1.109 4.816 1 97.88 146 ASP A O 1
ATOM 1178 N N . THR A 1 147 ? 2.211 2.809 3.715 1 98.31 147 THR A N 1
ATOM 1179 C CA . THR A 1 147 ? 3.469 2.697 4.445 1 98.31 147 THR A CA 1
ATOM 1180 C C . THR A 1 147 ? 3.295 3.15 5.891 1 98.31 147 THR A C 1
ATOM 1182 O O . THR A 1 147 ? 3.689 2.441 6.82 1 98.31 147 THR A O 1
ATOM 1185 N N . LEU A 1 148 ? 2.701 4.336 6.082 1 98.69 148 LEU A N 1
ATOM 1186 C CA . LEU A 1 148 ? 2.473 4.82 7.438 1 98.69 148 LEU A CA 1
ATOM 1187 C C . LEU A 1 148 ? 1.475 3.93 8.172 1 98.69 148 LEU A C 1
ATOM 1189 O O . LEU A 1 148 ? 1.654 3.631 9.352 1 98.69 148 LEU A O 1
ATOM 1193 N N . PRO A 1 149 ? 0.42 3.432 7.477 1 98.38 149 PRO A N 1
ATOM 1194 C CA . PRO A 1 149 ? -0.509 2.506 8.125 1 98.38 149 PRO A CA 1
ATOM 1195 C C . PRO A 1 149 ? 0.165 1.21 8.57 1 98.38 149 PRO A C 1
ATOM 1197 O O . PRO A 1 149 ? -0.241 0.611 9.57 1 98.38 149 PRO A O 1
ATOM 1200 N N . LEU A 1 150 ? 1.172 0.812 7.855 1 97.44 150 LEU A N 1
ATOM 1201 C CA . LEU A 1 150 ? 1.952 -0.376 8.188 1 97.44 150 LEU A CA 1
ATOM 1202 C C . LEU A 1 150 ? 2.854 -0.118 9.391 1 97.44 150 LEU A C 1
ATOM 1204 O O . LEU A 1 150 ? 3.145 -1.035 10.156 1 97.44 150 LEU A O 1
ATOM 1208 N N . CYS A 1 151 ? 3.33 1.075 9.508 1 98 151 CYS A N 1
ATOM 1209 C CA . CYS A 1 151 ? 4.266 1.466 10.562 1 98 151 CYS A CA 1
ATOM 1210 C C . CYS A 1 151 ? 3.521 1.973 11.789 1 98 151 CYS A C 1
ATOM 1212 O O . CYS A 1 151 ? 3.316 3.178 11.945 1 98 151 CYS A O 1
A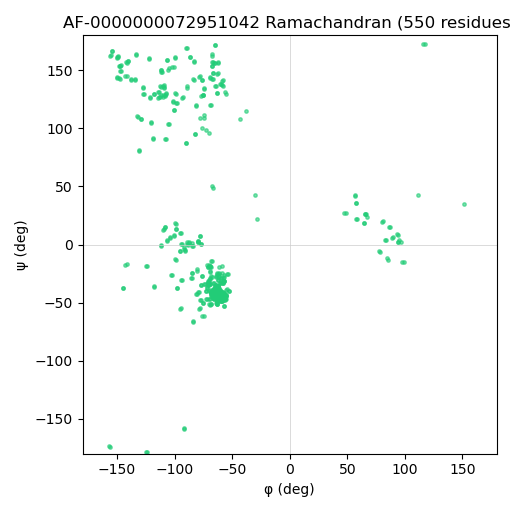TOM 1214 N N . ASP A 1 152 ? 3.143 1.078 12.703 1 96.44 152 ASP A N 1
ATOM 1215 C CA . ASP A 1 152 ? 2.469 1.39 13.961 1 96.44 152 ASP A CA 1
ATOM 1216 C C . ASP A 1 152 ? 1.162 2.139 13.711 1 96.44 152 ASP A C 1
ATOM 1218 O O . ASP A 1 152 ? 0.752 2.969 14.531 1 96.44 152 ASP A O 1
ATOM 1222 N N . ALA A 1 153 ? 0.583 2.012 12.5 1 97.31 153 ALA A N 1
ATOM 1223 C CA . ALA A 1 153 ? -0.667 2.672 12.133 1 97.31 153 ALA A CA 1
ATOM 1224 C C . ALA A 1 153 ? -0.563 4.184 12.32 1 97.31 153 ALA A C 1
ATOM 1226 O O . ALA A 1 153 ? -1.479 4.816 12.852 1 97.31 153 ALA A O 1
ATOM 1227 N N . LEU A 1 154 ? 0.499 4.746 11.938 1 98.56 154 LEU A N 1
ATOM 1228 C CA . LEU A 1 154 ? 0.755 6.164 12.148 1 98.56 154 LEU A CA 1
ATOM 1229 C C . LEU A 1 154 ? -0.285 7.02 11.438 1 98.56 154 LEU A C 1
ATOM 1231 O O . LEU A 1 154 ? -0.505 8.18 11.805 1 98.56 154 LEU A O 1
ATOM 1235 N N . HIS A 1 155 ? -0.902 6.484 10.383 1 97.94 155 HIS A N 1
ATOM 1236 C CA . HIS A 1 155 ? -1.91 7.238 9.648 1 97.94 155 HIS A CA 1
ATOM 1237 C C . HIS A 1 155 ? -3.045 7.68 10.57 1 97.94 155 HIS A C 1
ATOM 1239 O O . HIS A 1 155 ? -3.682 8.711 10.32 1 97.94 155 HIS A O 1
ATOM 1245 N N . GLU A 1 156 ? -3.309 6.953 11.625 1 96.75 156 GLU A N 1
ATOM 1246 C CA . GLU A 1 156 ? -4.41 7.246 12.539 1 96.75 156 GLU A CA 1
ATOM 1247 C C . GLU A 1 156 ? -4.137 8.523 13.336 1 96.75 156 GLU A C 1
ATOM 1249 O O . GLU A 1 156 ? -5.062 9.133 13.867 1 96.75 156 GLU A O 1
ATOM 1254 N N . ALA A 1 157 ? -2.861 8.844 13.445 1 97.62 157 ALA A N 1
ATOM 1255 C CA . ALA A 1 157 ? -2.482 10.016 14.227 1 97.62 157 ALA A CA 1
ATOM 1256 C C . ALA A 1 157 ? -2.227 11.219 13.32 1 97.62 157 ALA A C 1
ATOM 1258 O O . ALA A 1 157 ? -1.628 12.211 13.75 1 97.62 157 ALA A O 1
ATOM 1259 N N . LEU A 1 158 ? -2.629 11.141 12.086 1 98.25 158 LEU A N 1
ATOM 1260 C CA . LEU A 1 158 ? -2.553 12.242 11.133 1 98.25 158 LEU A CA 1
ATOM 1261 C C . LEU A 1 158 ? -3.943 12.648 10.656 1 98.25 158 LEU A C 1
ATOM 1263 O O . LEU A 1 158 ? -4.707 11.812 10.164 1 98.25 158 LEU A O 1
ATOM 1267 N N . HIS A 1 159 ? -4.207 13.906 10.734 1 96.69 159 HIS A N 1
ATOM 1268 C CA . HIS A 1 159 ? -5.531 14.375 10.352 1 96.69 159 HIS A CA 1
ATOM 1269 C C . HIS A 1 159 ? -5.617 14.625 8.852 1 96.69 159 HIS A C 1
ATOM 1271 O O . HIS A 1 159 ? -6.703 14.57 8.273 1 96.69 159 HIS A O 1
ATOM 1277 N N . PHE A 1 160 ? -4.477 14.969 8.227 1 97.94 160 PHE A N 1
ATOM 1278 C CA . PHE A 1 160 ? -4.441 15.211 6.789 1 97.94 160 PHE A CA 1
ATOM 1279 C C . PHE A 1 160 ? -3.045 14.953 6.23 1 97.94 160 PHE A C 1
ATOM 1281 O O . PHE A 1 160 ? -2.1 14.734 6.992 1 97.94 160 PHE A O 1
ATOM 1288 N N . SER A 1 161 ? -2.963 14.867 4.949 1 98.75 161 SER A N 1
ATOM 1289 C CA . SER A 1 161 ? -1.674 14.719 4.281 1 98.75 161 SER A CA 1
ATOM 1290 C C . SER A 1 161 ? -1.591 15.586 3.035 1 98.75 161 SER A C 1
ATOM 1292 O O . SER A 1 161 ? -2.59 15.781 2.34 1 98.75 161 SER A O 1
ATOM 1294 N N . VAL A 1 162 ? -0.47 16.125 2.836 1 98.62 162 VAL A N 1
ATOM 1295 C CA . VAL A 1 162 ? -0.069 16.75 1.577 1 98.62 162 VAL A CA 1
ATOM 1296 C C . VAL A 1 162 ? 1.174 16.047 1.03 1 98.62 162 VAL A C 1
ATOM 1298 O O . VAL A 1 162 ? 2.277 16.234 1.548 1 98.62 162 VAL A O 1
ATOM 1301 N N . LEU A 1 163 ? 0.901 15.273 0.048 1 97.38 163 LEU A N 1
ATOM 1302 C CA . LEU A 1 163 ? 1.971 14.625 -0.699 1 97.38 163 LEU A CA 1
ATOM 1303 C C . LEU A 1 163 ? 2.18 15.297 -2.051 1 97.38 163 LEU A C 1
ATOM 1305 O O . LEU A 1 163 ? 1.393 15.094 -2.979 1 97.38 163 LEU A O 1
ATOM 1309 N N . GLY A 1 164 ? 3.199 16.047 -2.096 1 96 164 GLY A N 1
ATOM 1310 C CA . GLY A 1 164 ? 3.365 17.031 -3.156 1 96 164 GLY A CA 1
ATOM 1311 C C . GLY A 1 164 ? 3.334 16.422 -4.543 1 96 164 GLY A C 1
ATOM 1312 O O . GLY A 1 164 ? 2.857 17.047 -5.492 1 96 164 GLY A O 1
ATOM 1313 N N . ALA A 1 165 ? 3.764 15.234 -4.723 1 93.06 165 ALA A N 1
ATOM 1314 C CA . ALA A 1 165 ? 3.867 14.594 -6.031 1 93.06 165 ALA A CA 1
ATOM 1315 C C . ALA A 1 165 ? 2.512 14.062 -6.492 1 93.06 165 ALA A C 1
ATOM 1317 O O . ALA A 1 165 ? 2.408 13.445 -7.555 1 93.06 165 ALA A O 1
ATOM 1318 N N . GLU A 1 166 ? 1.505 14.297 -5.719 1 91.19 166 GLU A N 1
ATOM 1319 C CA . GLU A 1 166 ? 0.162 13.883 -6.113 1 91.19 166 GLU A CA 1
ATOM 1320 C C . GLU A 1 166 ? -0.592 15.023 -6.789 1 91.19 166 GLU A C 1
ATOM 1322 O O . GLU A 1 166 ? -1.716 14.836 -7.262 1 91.19 166 GLU A O 1
ATOM 1327 N N . TYR A 1 167 ? -0.008 16.156 -6.801 1 92.06 167 TYR A N 1
ATOM 1328 C CA . TYR A 1 167 ? -0.642 17.344 -7.375 1 92.06 167 TYR A CA 1
ATOM 1329 C C . TYR A 1 167 ? -0.096 17.625 -8.766 1 92.06 167 TYR A C 1
ATOM 1331 O O . TYR A 1 167 ? 1.053 17.297 -9.07 1 92.06 167 TYR A O 1
ATOM 1339 N N . ASP A 1 168 ? -0.905 18.266 -9.602 1 87.38 168 ASP A N 1
ATOM 1340 C CA . ASP A 1 168 ? -0.5 18.703 -10.93 1 87.38 168 ASP A CA 1
ATOM 1341 C C . ASP A 1 168 ? -0.905 20.156 -11.18 1 87.38 168 ASP A C 1
ATOM 1343 O O . ASP A 1 168 ? -2.086 20.453 -11.375 1 87.38 168 ASP A O 1
ATOM 1347 N N . PRO A 1 169 ? 0.035 21.031 -11.242 1 89.94 169 PRO A N 1
ATOM 1348 C CA . PRO A 1 169 ? 1.466 20.781 -11.047 1 89.94 169 PRO A CA 1
ATOM 1349 C C . PRO A 1 169 ? 1.806 20.391 -9.609 1 89.94 169 PRO A C 1
ATOM 1351 O O . PRO A 1 169 ? 1.014 20.625 -8.695 1 89.94 169 PRO A O 1
ATOM 1354 N N . PRO A 1 170 ? 2.955 19.812 -9.352 1 92.81 170 PRO A N 1
ATOM 1355 C CA . PRO A 1 170 ? 3.342 19.359 -8.016 1 92.81 170 PRO A CA 1
ATOM 1356 C C . PRO A 1 170 ? 3.443 20.5 -7 1 92.81 170 PRO A C 1
ATOM 1358 O O . PRO A 1 170 ? 3.844 21.609 -7.355 1 92.81 170 PRO A O 1
ATOM 1361 N N . LEU A 1 171 ? 3.146 20.234 -5.762 1 96.31 171 LEU A N 1
ATOM 1362 C CA . LEU A 1 171 ? 3.305 21.156 -4.637 1 96.31 171 LEU A CA 1
ATOM 1363 C C . LEU A 1 171 ? 4.457 20.719 -3.738 1 96.31 171 LEU A C 1
ATOM 1365 O O . LEU A 1 171 ? 4.246 20.031 -2.736 1 96.31 171 LEU A O 1
ATOM 1369 N N . LEU A 1 172 ? 5.566 21.219 -4.039 1 96.81 172 LEU A N 1
ATOM 1370 C CA . LEU A 1 172 ? 6.766 20.703 -3.387 1 96.81 172 LEU A CA 1
ATOM 1371 C C . LEU A 1 172 ? 7.379 21.766 -2.465 1 96.81 172 LEU A C 1
ATOM 1373 O O . LEU A 1 172 ? 7.477 22.938 -2.832 1 96.81 172 LEU A O 1
ATOM 1377 N N . LYS A 1 173 ? 7.758 21.297 -1.291 1 97.88 173 LYS A N 1
ATOM 1378 C CA . LYS A 1 173 ? 8.68 22.094 -0.478 1 97.88 173 LYS A CA 1
ATOM 1379 C C . LYS A 1 173 ? 10 22.312 -1.203 1 97.88 173 LYS A C 1
ATOM 1381 O O . LYS A 1 173 ? 10.461 21.438 -1.948 1 97.88 173 LYS A O 1
ATOM 1386 N N . PRO A 1 174 ? 10.578 23.5 -1.159 1 97.25 174 PRO A N 1
ATOM 1387 C CA . PRO A 1 174 ? 10.305 24.578 -0.209 1 97.25 174 PRO A CA 1
ATOM 1388 C C . PRO A 1 174 ? 9.289 25.594 -0.738 1 97.25 174 PRO A C 1
ATOM 1390 O O . PRO A 1 174 ? 9.078 26.641 -0.119 1 97.25 174 PRO A O 1
ATOM 1393 N N . ASN A 1 175 ? 8.641 25.344 -1.812 1 97.44 175 ASN A N 1
ATOM 1394 C CA . ASN A 1 175 ? 7.648 26.281 -2.328 1 97.44 175 ASN A CA 1
ATOM 1395 C C . ASN A 1 175 ? 6.551 26.562 -1.307 1 97.44 175 ASN A C 1
ATOM 1397 O O . ASN A 1 175 ? 6 25.625 -0.715 1 97.44 175 ASN A O 1
ATOM 1401 N N . ALA A 1 176 ? 6.203 27.844 -1.204 1 97.94 176 ALA A N 1
ATOM 1402 C CA . ALA A 1 176 ? 5.211 28.25 -0.214 1 97.94 176 ALA A CA 1
ATOM 1403 C C . ALA A 1 176 ? 3.859 27.609 -0.487 1 97.94 176 ALA A C 1
ATOM 1405 O O . ALA A 1 176 ? 3.08 27.359 0.439 1 97.94 176 ALA A O 1
ATOM 1406 N N . ALA A 1 177 ? 3.646 27.266 -1.704 1 98.38 177 ALA A N 1
ATOM 1407 C CA . ALA A 1 177 ? 2.363 26.688 -2.098 1 98.38 177 ALA A CA 1
ATOM 1408 C C . ALA A 1 177 ? 2.115 25.375 -1.378 1 98.38 177 ALA A C 1
ATOM 1410 O O . ALA A 1 177 ? 0.972 25.031 -1.055 1 98.38 177 ALA A O 1
ATOM 1411 N N . ALA A 1 178 ? 3.162 24.578 -1.144 1 98.62 178 ALA A N 1
ATOM 1412 C CA . ALA A 1 178 ? 3.029 23.312 -0.417 1 98.62 178 ALA A CA 1
ATOM 1413 C C . ALA A 1 178 ? 2.531 23.562 1.006 1 98.62 178 ALA A C 1
ATOM 1415 O O . ALA A 1 178 ? 1.622 22.875 1.476 1 98.62 178 ALA A O 1
ATOM 1416 N N . PHE A 1 179 ? 3.062 24.547 1.671 1 98.81 179 PHE A N 1
ATOM 1417 C CA . PHE A 1 179 ? 2.684 24.875 3.041 1 98.81 179 PHE A CA 1
ATOM 1418 C C . PHE A 1 179 ? 1.291 25.484 3.084 1 98.81 179 PHE A C 1
ATOM 1420 O O . PHE A 1 179 ? 0.527 25.25 4.02 1 98.81 179 PHE A O 1
ATOM 1427 N N . GLN A 1 180 ? 0.985 26.281 2.084 1 98.56 180 GLN A N 1
ATOM 1428 C CA . GLN A 1 180 ? -0.35 26.875 1.987 1 98.56 180 GLN A CA 1
ATOM 1429 C C . GLN A 1 180 ? -1.41 25.781 1.826 1 98.56 180 GLN A C 1
ATOM 1431 O O . GLN A 1 180 ? -2.498 25.875 2.4 1 98.56 180 GLN A O 1
ATOM 1436 N N . GLU A 1 181 ? -1.09 24.797 1.032 1 98.62 181 GLU A N 1
ATOM 1437 C CA . GLU A 1 181 ? -2.01 23.688 0.882 1 98.62 181 GLU A CA 1
ATOM 1438 C C . GLU 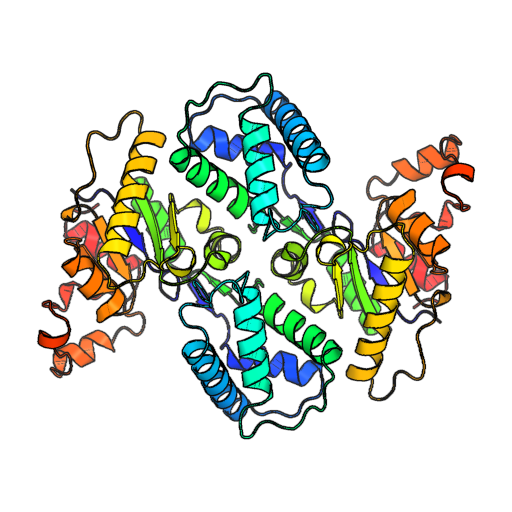A 1 181 ? -2.205 22.953 2.205 1 98.62 181 GLU A C 1
ATOM 1440 O O . GLU A 1 181 ? -3.312 22.5 2.521 1 98.62 181 GLU A O 1
ATOM 1445 N N . ALA A 1 182 ? -1.146 22.75 2.951 1 98.69 182 ALA A N 1
ATOM 1446 C CA . ALA A 1 182 ? -1.25 22.141 4.277 1 98.69 182 ALA A CA 1
ATOM 1447 C C . ALA A 1 182 ? -2.156 22.969 5.188 1 98.69 182 ALA A C 1
ATOM 1449 O O . ALA A 1 182 ? -3.002 22.422 5.895 1 98.69 182 ALA A O 1
ATOM 1450 N N . LEU A 1 183 ? -2.018 24.266 5.133 1 98.19 183 LEU A N 1
ATOM 1451 C CA . LEU A 1 183 ? -2.852 25.156 5.93 1 98.19 183 LEU A CA 1
ATOM 1452 C C . LEU A 1 183 ? -4.316 25.047 5.516 1 98.19 183 LEU A C 1
ATOM 1454 O O . LEU A 1 183 ? -5.207 25.016 6.371 1 98.19 183 LEU A O 1
ATOM 1458 N N . ARG A 1 184 ? -4.492 25.031 4.246 1 97.81 184 ARG A N 1
ATOM 1459 C CA . ARG A 1 184 ? -5.852 24.875 3.74 1 97.81 184 ARG A CA 1
ATOM 1460 C C . ARG A 1 184 ? -6.508 23.609 4.277 1 97.81 184 ARG A C 1
ATOM 1462 O O . ARG A 1 184 ? -7.625 23.656 4.793 1 97.81 184 ARG A O 1
ATOM 1469 N N . LYS A 1 185 ? -5.82 22.531 4.203 1 97.62 185 LYS A N 1
ATOM 1470 C CA . LYS A 1 185 ? -6.367 21.25 4.676 1 97.62 185 LYS A CA 1
ATOM 1471 C C . LYS A 1 185 ? -6.547 21.266 6.191 1 97.62 185 LYS A C 1
ATOM 1473 O O . LYS A 1 185 ? -7.527 20.719 6.707 1 97.62 185 LYS A O 1
ATOM 1478 N N . ALA A 1 186 ? -5.609 21.828 6.875 1 96.88 186 ALA A N 1
ATOM 1479 C CA . ALA A 1 186 ? -5.73 21.938 8.328 1 96.88 186 ALA A CA 1
ATOM 1480 C C . ALA A 1 186 ? -6.996 22.703 8.711 1 96.88 186 ALA A C 1
ATOM 1482 O O . ALA A 1 186 ? -7.684 22.328 9.664 1 96.88 186 ALA A O 1
ATOM 1483 N N . ASN A 1 187 ? -7.262 23.75 7.977 1 95.38 187 ASN A N 1
ATOM 1484 C CA . ASN A 1 187 ? -8.461 24.547 8.25 1 95.38 187 ASN A CA 1
ATOM 1485 C C . ASN A 1 187 ? -9.734 23.734 8.008 1 95.38 187 ASN A C 1
ATOM 1487 O O . ASN A 1 187 ? -10.695 23.844 8.766 1 95.38 187 ASN A O 1
ATOM 1491 N N . ILE A 1 188 ? -9.711 22.953 6.992 1 94.44 188 ILE A N 1
ATOM 1492 C CA . ILE A 1 188 ? -10.867 22.094 6.707 1 94.44 188 ILE A CA 1
ATOM 1493 C C . ILE A 1 188 ? -11.055 21.094 7.836 1 94.44 188 ILE A C 1
ATOM 1495 O O . ILE A 1 188 ? -12.172 20.891 8.328 1 94.44 188 ILE A O 1
ATOM 1499 N N . VAL A 1 189 ? -9.992 20.453 8.273 1 94.12 189 VAL A N 1
ATOM 1500 C CA . VAL A 1 189 ? -10.031 19.484 9.367 1 94.12 189 VAL A CA 1
ATOM 1501 C C . VAL A 1 189 ? -10.57 20.156 10.625 1 94.12 189 VAL A C 1
ATOM 1503 O O . VAL A 1 189 ? -11.406 19.578 11.336 1 94.12 189 VAL A O 1
ATOM 1506 N N . GLY A 1 190 ? -10 21.312 10.883 1 91.31 190 GLY A N 1
ATOM 1507 C CA . GLY A 1 190 ? -10.461 22.047 12.055 1 91.31 190 GLY A CA 1
ATOM 1508 C C . GLY A 1 190 ? -11.969 22.25 12.078 1 91.31 190 GLY A C 1
ATOM 1509 O O . GLY A 1 190 ? -12.602 22.109 13.133 1 91.31 190 GLY A O 1
ATOM 1510 N N . LYS A 1 191 ? -12.531 22.531 10.961 1 88.56 191 LYS A N 1
ATOM 1511 C CA . LYS A 1 191 ? -13.969 22.734 10.844 1 88.56 191 LYS A CA 1
ATOM 1512 C C . LYS A 1 191 ? -14.727 21.438 11.039 1 88.56 191 LYS A C 1
ATOM 1514 O O . LYS A 1 191 ? -15.82 21.422 11.609 1 88.56 191 LYS A O 1
ATOM 1519 N N . MET A 1 192 ? -14.125 20.359 10.586 1 88.88 192 MET A N 1
ATOM 1520 C CA . MET A 1 192 ? -14.797 19.062 10.617 1 88.88 192 MET A CA 1
ATOM 1521 C C . MET A 1 192 ? -14.773 18.469 12.023 1 88.88 192 MET A C 1
ATOM 1523 O O . MET A 1 192 ? -15.727 17.812 12.438 1 88.88 192 MET A O 1
ATOM 1527 N N . LEU A 1 193 ? -13.688 18.438 12.719 1 82.25 193 LEU A N 1
ATOM 1528 C CA . LEU A 1 193 ? -13.523 17.797 14.023 1 82.25 193 LEU A CA 1
ATOM 1529 C C . LEU A 1 193 ? -14.094 18.672 15.133 1 82.25 193 LEU A C 1
ATOM 1531 O O . LEU A 1 193 ? -14.531 18.156 16.172 1 82.25 193 LEU A O 1
ATOM 1535 N N . LYS A 1 194 ? -13.625 19.906 15.211 1 63.56 194 LYS A N 1
ATOM 1536 C CA . LYS A 1 194 ? -14.008 20.766 16.328 1 63.56 194 LYS A CA 1
ATOM 1537 C C . LYS A 1 194 ? -15.414 21.328 16.125 1 63.56 194 LYS A C 1
ATOM 1539 O O . LYS A 1 194 ? -15.867 21.5 14.992 1 63.56 194 LYS A O 1
ATOM 1544 N N . GLU A 1 195 ? -16.328 20.719 17.031 1 52.41 195 GLU A N 1
ATOM 1545 C CA . GLU A 1 195 ? -17.5 21.562 17.203 1 52.41 195 GLU A CA 1
ATOM 1546 C C . GLU A 1 195 ? -17.141 23.031 17.031 1 52.41 195 GLU A C 1
ATOM 1548 O O . GLU A 1 195 ? -17.703 23.906 17.703 1 52.41 195 GLU A O 1
ATOM 1553 N N . GLY A 1 196 ? -16.406 23.469 16.156 1 49 196 GLY A N 1
ATOM 1554 C CA . GLY A 1 196 ? -16.266 24.844 15.727 1 49 196 GLY A CA 1
ATOM 1555 C C . GLY A 1 196 ? -14.914 25.438 16.094 1 49 196 GLY A C 1
ATOM 1556 O O . GLY A 1 196 ? -14.758 26 17.172 1 49 196 GLY A O 1
ATOM 1557 N N . VAL A 1 197 ? -13.617 24.703 15.953 1 51.5 197 VAL A N 1
ATOM 1558 C CA . VAL A 1 197 ? -12.406 25.484 16.172 1 51.5 197 VAL A CA 1
ATOM 1559 C C . VAL A 1 197 ? -12.57 26.891 15.594 1 51.5 197 VAL A C 1
ATOM 1561 O O . VAL A 1 197 ? -13.031 27.047 14.461 1 51.5 197 VAL A O 1
ATOM 1564 N N . VAL A 1 198 ? -12.547 27.766 16.5 1 58.69 198 VAL A N 1
ATOM 1565 C CA . VAL A 1 198 ? -12.836 29.172 16.25 1 58.69 198 VAL A CA 1
ATOM 1566 C C . VAL A 1 198 ? -11.703 29.797 15.445 1 58.69 198 VAL A C 1
ATOM 1568 O O . VAL A 1 198 ? -10.57 29.906 15.93 1 58.69 198 VAL A O 1
ATOM 1571 N N . GLY A 1 199 ? -11.711 29.938 14.148 1 74 199 GLY A N 1
ATOM 1572 C CA . GLY A 1 199 ? -11.031 30.844 13.234 1 74 199 GLY A CA 1
ATOM 1573 C C . GLY A 1 199 ? -10.102 30.125 12.273 1 74 199 GLY A C 1
ATOM 1574 O O . GLY A 1 199 ? -9.977 28.906 12.312 1 74 199 GLY A O 1
ATOM 1575 N N . GLU A 1 200 ? -9.555 30.734 11.352 1 90.38 200 GLU A N 1
ATOM 1576 C CA . GLU A 1 200 ? -8.602 30.297 10.336 1 90.38 200 GLU A CA 1
ATOM 1577 C C . GLU A 1 200 ? -7.195 30.172 10.914 1 90.38 200 GLU A C 1
ATOM 1579 O O . GLU A 1 200 ? -6.766 31.031 11.703 1 90.38 200 GLU A O 1
ATOM 1584 N N . ILE A 1 201 ? -6.609 29.078 10.711 1 95.5 201 ILE A N 1
ATOM 1585 C CA . ILE A 1 201 ? -5.227 28.891 11.133 1 95.5 201 ILE A CA 1
ATOM 1586 C C . ILE A 1 201 ? -4.305 29.766 10.289 1 95.5 201 ILE A C 1
ATOM 1588 O O . ILE A 1 201 ? -4.273 29.641 9.062 1 95.5 201 ILE A O 1
ATOM 1592 N N . ALA A 1 202 ? -3.6 30.641 10.969 1 96.38 202 ALA A N 1
ATOM 1593 C CA . ALA A 1 202 ? -2.625 31.5 10.297 1 96.38 202 ALA A CA 1
ATOM 1594 C C . ALA A 1 202 ? -1.294 30.766 10.109 1 96.38 202 ALA A C 1
ATOM 1596 O O . ALA A 1 202 ? -1.002 29.812 10.812 1 96.38 202 ALA A O 1
ATOM 1597 N N . PRO A 1 203 ? -0.502 31.219 9.133 1 97.94 203 PRO A N 1
ATOM 1598 C CA . PRO A 1 203 ? 0.779 30.547 8.898 1 97.94 203 PRO A CA 1
ATOM 1599 C C . PRO A 1 203 ? 1.645 30.469 10.148 1 97.94 203 PRO A C 1
ATOM 1601 O O . PRO A 1 203 ? 2.281 29.438 10.398 1 97.94 203 PRO A O 1
ATOM 1604 N N . ASP A 1 204 ? 1.657 31.484 10.953 1 97.5 204 ASP A N 1
ATOM 1605 C CA . ASP A 1 204 ? 2.531 31.516 12.125 1 97.5 204 ASP A CA 1
ATOM 1606 C C . ASP A 1 204 ? 1.975 30.641 13.25 1 97.5 204 ASP A C 1
ATOM 1608 O O . ASP A 1 204 ? 2.598 30.516 14.305 1 97.5 204 ASP A O 1
ATOM 1612 N N . GLU A 1 205 ? 0.87 30.031 12.984 1 97.62 205 GLU A N 1
ATOM 1613 C CA . GLU A 1 205 ? 0.28 29.078 13.938 1 97.62 205 GLU A CA 1
ATOM 1614 C C . GLU A 1 205 ? 0.51 27.641 13.5 1 97.62 205 GLU A C 1
ATOM 1616 O O . GLU A 1 205 ? -0.035 26.703 14.094 1 97.62 205 GLU A O 1
ATOM 1621 N N . MET A 1 206 ? 1.248 27.438 12.469 1 98.44 206 MET A N 1
ATOM 1622 C CA . MET A 1 206 ? 1.646 26.109 12.016 1 98.44 206 MET A CA 1
ATOM 1623 C C . MET A 1 206 ? 3.148 25.906 12.172 1 98.44 206 MET A C 1
ATOM 1625 O O . MET A 1 206 ? 3.939 26.781 11.812 1 98.44 206 MET A O 1
ATOM 1629 N N . LEU A 1 207 ? 3.51 24.812 12.758 1 98.81 207 LEU A N 1
ATOM 1630 C CA . LEU A 1 207 ? 4.895 24.375 12.906 1 98.81 207 LEU A CA 1
ATOM 1631 C C . LEU A 1 207 ? 5.191 23.203 11.984 1 98.81 207 LEU A C 1
ATOM 1633 O O . LEU A 1 207 ? 4.438 22.234 11.945 1 98.81 207 LEU A O 1
ATOM 1637 N N . HIS A 1 208 ? 6.242 23.297 11.227 1 98.88 208 HIS A N 1
ATOM 1638 C CA . HIS A 1 208 ? 6.676 22.156 10.414 1 98.88 208 HIS A CA 1
ATOM 1639 C C . HIS A 1 208 ? 7.973 21.562 10.961 1 98.88 208 HIS A C 1
ATOM 1641 O O . HIS A 1 208 ? 8.891 22.297 11.344 1 98.88 208 HIS A O 1
ATOM 1647 N N . ILE A 1 209 ? 8.016 20.266 11 1 98.81 209 ILE A N 1
ATOM 1648 C CA . ILE A 1 209 ? 9.211 19.547 11.445 1 98.81 209 ILE A CA 1
ATOM 1649 C C . ILE A 1 209 ? 9.688 18.625 10.336 1 98.81 209 ILE A C 1
ATOM 1651 O O . ILE A 1 209 ? 8.922 17.797 9.836 1 98.81 209 ILE A O 1
ATOM 1655 N N . GLY A 1 210 ? 10.914 18.719 9.961 1 98.25 210 GLY A N 1
ATOM 1656 C CA . GLY A 1 210 ? 11.562 17.844 9 1 98.25 210 GLY A CA 1
ATOM 1657 C C . GLY A 1 210 ? 13.078 17.812 9.148 1 98.25 210 GLY A C 1
ATOM 1658 O O . GLY A 1 210 ? 13.625 18.391 10.086 1 98.25 210 GLY A O 1
ATOM 1659 N N . ASN A 1 211 ? 13.781 17.141 8.234 1 96.38 211 ASN A N 1
ATOM 1660 C CA . ASN A 1 211 ? 15.203 16.906 8.43 1 96.38 211 ASN A CA 1
ATOM 1661 C C . ASN A 1 211 ? 16.047 17.688 7.422 1 96.38 211 ASN A C 1
ATOM 1663 O O . ASN A 1 211 ? 17.281 17.656 7.477 1 96.38 211 ASN A O 1
ATOM 1667 N N . ARG A 1 212 ? 15.469 18.453 6.508 1 95.19 212 ARG A N 1
ATOM 1668 C CA . ARG A 1 212 ? 16.234 19.172 5.496 1 95.19 212 ARG A CA 1
ATOM 1669 C C . ARG A 1 212 ? 16.172 20.672 5.734 1 95.19 212 ARG A C 1
ATOM 1671 O O . ARG A 1 212 ? 15.086 21.25 5.812 1 95.19 212 ARG A O 1
ATOM 1678 N N . LEU A 1 213 ? 17.219 21.234 5.766 1 93.38 213 LEU A N 1
ATOM 1679 C CA . LEU A 1 213 ? 17.344 22.656 6.098 1 93.38 213 LEU A CA 1
ATOM 1680 C C . LEU A 1 213 ? 16.625 23.516 5.055 1 93.38 213 LEU A C 1
ATOM 1682 O O . LEU A 1 213 ? 15.805 24.375 5.398 1 93.38 213 LEU A O 1
ATOM 1686 N N . ASN A 1 214 ? 16.906 23.297 3.814 1 93.75 214 ASN A N 1
ATOM 1687 C CA . ASN A 1 214 ? 16.359 24.125 2.748 1 93.75 214 ASN A CA 1
ATOM 1688 C C . ASN A 1 214 ? 14.875 23.844 2.529 1 93.75 214 ASN A C 1
ATOM 1690 O O . ASN A 1 214 ? 14.047 24.75 2.578 1 93.75 214 ASN A O 1
ATOM 1694 N N . VAL A 1 215 ? 14.555 22.562 2.467 1 96.12 215 VAL A N 1
ATOM 1695 C CA . VAL A 1 215 ? 13.234 22.125 2.043 1 96.12 215 VAL A CA 1
ATOM 1696 C C . VAL A 1 215 ? 12.25 22.234 3.209 1 96.12 215 VAL A C 1
ATOM 1698 O O . VAL A 1 215 ? 11.133 22.734 3.041 1 96.12 215 VAL A O 1
ATOM 1701 N N . ASP A 1 216 ? 12.625 21.844 4.379 1 97.5 216 ASP A N 1
ATOM 1702 C CA . ASP A 1 216 ? 11.719 21.766 5.516 1 97.5 216 ASP A CA 1
ATOM 1703 C C . ASP A 1 216 ? 11.781 23.031 6.355 1 97.5 216 ASP A C 1
ATOM 1705 O O . ASP A 1 216 ? 10.773 23.719 6.555 1 97.5 216 ASP A O 1
ATOM 1709 N N . TYR A 1 217 ? 12.938 23.406 6.797 1 96.44 217 TYR A N 1
ATOM 1710 C CA . TYR A 1 217 ? 13.094 24.5 7.738 1 96.44 217 TYR A CA 1
ATOM 1711 C C . TYR A 1 217 ? 12.93 25.844 7.043 1 96.44 217 TYR A C 1
ATOM 1713 O O . TYR A 1 217 ? 11.984 26.594 7.332 1 96.44 217 TYR A O 1
ATOM 1721 N N . ALA A 1 218 ? 13.812 26.141 6.07 1 95.94 218 ALA A N 1
ATOM 1722 C CA . ALA A 1 218 ? 13.75 27.406 5.359 1 95.94 218 ALA A CA 1
ATOM 1723 C C . ALA A 1 218 ? 12.445 27.547 4.594 1 95.94 218 ALA A C 1
ATOM 1725 O O . ALA A 1 218 ? 11.883 28.641 4.496 1 95.94 218 ALA A O 1
ATOM 1726 N N . GLY A 1 219 ? 11.969 26.391 4.008 1 97.56 219 GLY A N 1
ATOM 1727 C CA . GLY A 1 219 ? 10.695 26.422 3.312 1 97.56 219 GLY A CA 1
ATOM 1728 C C . GLY A 1 219 ? 9.531 26.828 4.203 1 97.56 219 GLY A C 1
ATOM 1729 O O . GLY A 1 219 ? 8.719 27.672 3.816 1 97.56 219 GLY A O 1
ATOM 1730 N N . ALA A 1 220 ? 9.484 26.297 5.395 1 98.19 220 ALA A N 1
ATOM 1731 C CA . ALA A 1 220 ? 8.422 26.625 6.344 1 98.19 220 ALA A CA 1
ATOM 1732 C C . ALA A 1 220 ? 8.5 28.094 6.762 1 98.19 220 ALA A C 1
ATOM 1734 O O . ALA A 1 220 ? 7.488 28.812 6.75 1 98.19 220 ALA A O 1
ATOM 1735 N N . LEU A 1 221 ? 9.641 28.547 7.09 1 96.94 221 LEU A N 1
ATOM 1736 C CA . LEU A 1 221 ? 9.82 29.938 7.492 1 96.94 221 LEU A CA 1
ATOM 1737 C C . LEU A 1 221 ? 9.461 30.891 6.355 1 96.94 221 LEU A C 1
ATOM 1739 O O . LEU A 1 221 ? 8.828 31.922 6.578 1 96.94 221 LEU A O 1
ATOM 1743 N N . GLY A 1 222 ? 9.891 30.5 5.172 1 96.25 222 GLY A N 1
ATOM 1744 C CA . GLY A 1 222 ? 9.578 31.297 3.996 1 96.25 222 GLY A CA 1
ATOM 1745 C C . GLY A 1 222 ? 8.094 31.406 3.729 1 96.25 222 GLY A C 1
ATOM 1746 O O . GLY A 1 222 ? 7.641 32.406 3.133 1 96.25 222 GLY A O 1
ATOM 1747 N N . ALA A 1 223 ? 7.375 30.469 4.137 1 97.81 223 ALA A N 1
ATOM 1748 C CA . ALA A 1 223 ? 5.926 30.453 3.965 1 97.81 223 ALA A CA 1
ATOM 1749 C C . ALA A 1 223 ? 5.227 31.125 5.145 1 97.81 223 ALA A C 1
ATOM 1751 O O . ALA A 1 223 ? 3.996 31.141 5.211 1 97.81 223 ALA A O 1
ATOM 1752 N N . GLY A 1 224 ? 6.027 31.609 6.09 1 97.38 224 GLY A N 1
ATOM 1753 C CA . GLY A 1 224 ? 5.477 32.312 7.25 1 97.38 224 GLY A CA 1
ATOM 1754 C C . GLY A 1 224 ? 5.168 31.359 8.406 1 97.38 224 GLY A C 1
ATOM 1755 O O . GLY A 1 224 ? 4.613 31.781 9.422 1 97.38 224 GLY A O 1
ATOM 1756 N N . CYS A 1 225 ? 5.531 30.094 8.305 1 98.06 225 CYS A N 1
ATOM 1757 C CA . CYS A 1 225 ? 5.281 29.109 9.352 1 98.06 225 CYS A CA 1
ATOM 1758 C C . CYS A 1 225 ? 6.441 29.062 10.336 1 98.06 225 CYS A C 1
ATOM 1760 O O . CYS A 1 225 ? 7.469 29.703 10.125 1 98.06 225 CYS A O 1
ATOM 1762 N N . LYS A 1 226 ? 6.242 28.406 11.406 1 97.69 226 LYS A N 1
ATOM 1763 C CA . LYS A 1 226 ? 7.328 28.062 12.312 1 97.69 226 LYS A CA 1
ATOM 1764 C C . LYS A 1 226 ? 8 26.766 11.898 1 97.69 226 LYS A C 1
ATOM 1766 O O . LYS A 1 226 ? 7.426 25.969 11.148 1 97.69 226 LYS A O 1
ATOM 1771 N N . ALA A 1 227 ? 9.227 26.547 12.398 1 97.88 227 ALA A N 1
ATOM 1772 C CA . ALA A 1 227 ? 9.945 25.375 11.93 1 97.88 227 ALA A CA 1
ATOM 1773 C C . ALA A 1 227 ? 10.898 24.844 13.008 1 97.88 227 ALA A C 1
ATOM 1775 O O . ALA A 1 227 ? 11.461 25.625 13.781 1 97.88 227 ALA A O 1
ATOM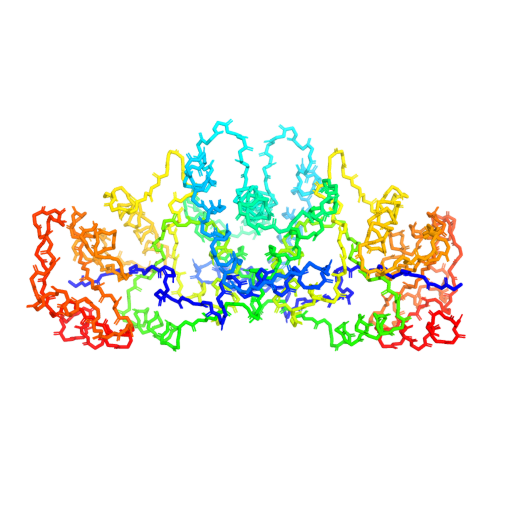 1776 N N . ILE A 1 228 ? 11.031 23.609 13.078 1 97.31 228 ILE A N 1
ATOM 1777 C CA . ILE A 1 228 ? 12.039 22.875 13.828 1 97.31 228 ILE A CA 1
ATOM 1778 C C . ILE A 1 228 ? 12.742 21.875 12.906 1 97.31 228 ILE A C 1
ATOM 1780 O O . ILE A 1 228 ? 12.094 21.219 12.094 1 97.31 228 ILE A O 1
ATOM 1784 N N . ILE A 1 229 ? 14.016 21.828 13.008 1 96.25 229 ILE A N 1
ATOM 1785 C CA . ILE A 1 229 ? 14.797 20.891 12.203 1 96.25 229 ILE A CA 1
ATOM 1786 C C . ILE A 1 229 ? 15.156 19.672 13.031 1 96.25 229 ILE A C 1
ATOM 1788 O O . ILE A 1 229 ? 15.633 19.797 14.164 1 96.25 229 ILE A O 1
ATOM 1792 N N . LEU A 1 230 ? 14.906 18.562 12.5 1 97.06 230 LEU A N 1
ATOM 1793 C CA . LEU A 1 230 ? 15.227 17.297 13.156 1 97.06 230 LEU A CA 1
ATOM 1794 C C . LEU A 1 230 ? 16.5 16.703 12.586 1 97.06 230 LEU A C 1
ATOM 1796 O O . LEU A 1 230 ? 16.547 16.328 11.406 1 97.06 230 LEU A O 1
ATOM 1800 N N . ASP A 1 231 ? 17.531 16.562 13.336 1 94.56 231 ASP A N 1
ATOM 1801 C CA . ASP A 1 231 ? 18.797 15.914 13 1 94.56 231 ASP A CA 1
ATOM 1802 C C . ASP A 1 231 ? 19.078 14.719 13.906 1 94.56 231 ASP A C 1
ATOM 1804 O O . ASP A 1 231 ? 19.734 14.852 14.938 1 94.56 231 ASP A O 1
ATOM 1808 N N . ARG A 1 232 ? 18.641 13.594 13.469 1 91.12 232 ARG A N 1
ATOM 1809 C CA . ARG A 1 232 ? 18.703 12.398 14.305 1 91.12 232 ARG A CA 1
ATOM 1810 C C . ARG A 1 232 ? 20.156 11.945 14.484 1 91.12 232 ARG A C 1
ATOM 1812 O O . ARG A 1 232 ? 20.453 11.141 15.375 1 91.12 232 ARG A O 1
ATOM 1819 N N . SER A 1 233 ? 21.016 12.406 13.633 1 84.75 233 SER A N 1
ATOM 1820 C CA . SER A 1 233 ? 22.438 12.102 13.844 1 84.75 233 SER A CA 1
ATOM 1821 C C . SER A 1 233 ? 22.984 12.82 15.062 1 84.75 233 SER A C 1
ATOM 1823 O O . SER A 1 233 ? 24 12.422 15.625 1 84.75 233 SER A O 1
ATOM 1825 N N . GLY A 1 234 ? 22.297 13.859 15.484 1 75.62 234 GLY A N 1
ATOM 1826 C CA . GLY A 1 234 ? 22.641 14.664 16.641 1 75.62 234 GLY A CA 1
ATOM 1827 C C . GLY A 1 234 ? 23.766 15.633 16.375 1 75.62 234 GLY A C 1
ATOM 1828 O O . GLY A 1 234 ? 24.062 16.5 17.219 1 75.62 234 GLY A O 1
ATOM 1829 N N . SER A 1 235 ? 24.344 15.555 15.227 1 76.44 235 SER A N 1
ATOM 1830 C CA . SER A 1 235 ? 25.562 16.359 15.188 1 76.44 235 SER A CA 1
ATOM 1831 C C . SER A 1 235 ? 25.734 17.016 13.828 1 76.44 235 SER A C 1
ATOM 1833 O O . SER A 1 235 ? 26.375 18.062 13.719 1 76.44 235 SER A O 1
ATOM 1835 N N . VAL A 1 236 ? 25.125 16.609 12.875 1 82.31 236 VAL A N 1
ATOM 1836 C CA . VAL A 1 236 ? 25.453 17.031 11.523 1 82.31 236 VAL A CA 1
ATOM 1837 C C . VAL A 1 236 ? 25.078 18.516 11.344 1 82.31 236 VAL A C 1
ATOM 1839 O O . VAL A 1 236 ? 25.922 19.328 10.938 1 82.31 236 VAL A O 1
ATOM 1842 N N . VAL A 1 237 ? 23.922 18.875 11.648 1 85.06 237 VAL A N 1
ATOM 1843 C CA . VAL A 1 237 ? 23.438 20.234 11.469 1 85.06 237 VAL A CA 1
ATOM 1844 C C . VAL A 1 237 ? 24.156 21.172 12.43 1 85.06 237 VAL A C 1
ATOM 1846 O O . VAL A 1 237 ? 24.609 22.25 12.039 1 85.06 237 VAL A O 1
ATOM 1849 N N . LYS A 1 238 ? 24.328 20.688 13.594 1 81.94 238 LYS A N 1
ATOM 1850 C CA . LYS A 1 238 ? 25 21.516 14.594 1 81.94 238 LYS A CA 1
ATOM 1851 C C . LYS A 1 238 ? 26.453 21.75 14.219 1 81.94 238 LYS A C 1
ATOM 1853 O O . LYS A 1 238 ? 26.969 22.859 14.367 1 81.94 238 LYS A O 1
ATOM 1858 N N . ASP A 1 239 ? 27.031 20.656 13.75 1 84.25 239 ASP A N 1
ATOM 1859 C CA . ASP A 1 239 ? 28.422 20.781 13.32 1 84.25 239 ASP A CA 1
ATOM 1860 C C . ASP A 1 239 ? 28.562 21.781 12.164 1 84.25 239 ASP A C 1
ATOM 1862 O O . ASP A 1 239 ? 29.484 22.594 12.141 1 84.25 239 ASP A O 1
ATOM 1866 N N . LYS A 1 240 ? 27.672 21.734 11.266 1 84.06 240 LYS A N 1
ATOM 1867 C CA . LYS A 1 240 ? 27.688 22.656 10.141 1 84.06 240 LYS A CA 1
ATOM 1868 C C . LYS A 1 240 ? 27.469 24.094 10.609 1 84.06 240 LYS A C 1
ATOM 1870 O O . LYS A 1 240 ? 28.078 25.016 10.062 1 84.06 240 LYS A O 1
ATOM 1875 N N . LEU A 1 241 ? 26.672 24.219 11.57 1 81.94 241 LEU A N 1
ATOM 1876 C CA . LEU A 1 241 ? 26.406 25.547 12.117 1 81.94 241 LEU A CA 1
ATOM 1877 C C . LEU A 1 241 ? 27.641 26.094 12.828 1 81.94 241 LEU A C 1
ATOM 1879 O O . LEU A 1 241 ? 28 27.25 12.641 1 81.94 241 LEU A O 1
ATOM 1883 N N . MET A 1 242 ? 28.234 25.297 13.562 1 79.5 242 MET A N 1
ATOM 1884 C CA . MET A 1 242 ? 29.406 25.719 14.344 1 79.5 242 MET A CA 1
ATOM 1885 C C . MET A 1 242 ? 30.578 26.062 13.43 1 79.5 242 MET A C 1
ATOM 1887 O O . MET A 1 242 ? 31.344 26.969 13.727 1 79.5 242 MET A O 1
ATOM 1891 N N . LYS A 1 243 ? 30.656 25.375 12.352 1 87.38 243 LYS A N 1
ATOM 1892 C CA . LYS A 1 243 ? 31.781 25.562 11.43 1 87.38 243 LYS A CA 1
ATOM 1893 C C . LYS A 1 243 ? 31.469 26.672 10.422 1 87.38 243 LYS A C 1
ATOM 1895 O O . LYS A 1 243 ? 32.281 26.984 9.57 1 87.38 243 LYS A O 1
ATOM 1900 N N . GLY A 1 244 ? 30.281 27.219 10.578 1 80.12 244 GLY A N 1
ATOM 1901 C CA . GLY A 1 244 ? 29.891 28.25 9.633 1 80.12 244 GLY A CA 1
ATOM 1902 C C . GLY A 1 244 ? 29.688 27.734 8.227 1 80.12 244 GLY A C 1
ATOM 1903 O O . GLY A 1 244 ? 29.891 28.453 7.254 1 80.12 244 GLY A O 1
ATOM 1904 N N . ALA A 1 245 ? 29.406 26.484 8.133 1 83.62 245 ALA A N 1
ATOM 1905 C CA . ALA A 1 245 ? 29.312 25.812 6.836 1 83.62 245 ALA A CA 1
ATOM 1906 C C . ALA A 1 245 ? 27.922 25.984 6.227 1 83.62 245 ALA A C 1
ATOM 1908 O O . ALA A 1 245 ? 27.656 25.469 5.133 1 83.62 245 ALA A O 1
ATOM 1909 N N . ILE A 1 246 ? 27.062 26.703 6.934 1 84.75 246 ILE A N 1
ATOM 1910 C CA . ILE A 1 246 ? 25.734 26.938 6.414 1 84.75 246 ILE A CA 1
ATOM 1911 C C . ILE A 1 246 ? 25.672 28.312 5.742 1 84.75 246 ILE A C 1
ATOM 1913 O O . ILE A 1 246 ? 26.016 29.312 6.352 1 84.75 246 ILE A O 1
ATOM 1917 N N . ASP A 1 247 ? 25.328 28.297 4.504 1 85.38 247 ASP A N 1
ATOM 1918 C CA . ASP A 1 247 ? 25.125 29.531 3.75 1 85.38 247 ASP A CA 1
ATOM 1919 C C . ASP A 1 247 ? 23.734 30.109 3.992 1 85.38 247 ASP A C 1
ATOM 1921 O O . ASP A 1 247 ? 22.797 29.781 3.279 1 85.38 247 ASP A O 1
ATOM 1925 N N . PHE A 1 248 ? 23.625 31 4.879 1 81.69 248 PHE A N 1
ATOM 1926 C CA . PHE A 1 248 ? 22.359 31.562 5.305 1 81.69 248 PHE A CA 1
ATOM 1927 C C . PHE A 1 248 ? 21.75 32.438 4.211 1 81.69 248 PHE A C 1
ATOM 1929 O O . PHE A 1 248 ? 20.531 32.594 4.141 1 81.69 248 PHE A O 1
ATOM 1936 N N . THR A 1 249 ? 22.578 33.031 3.455 1 82.06 249 THR A N 1
ATOM 1937 C CA . THR A 1 249 ? 22.078 33.812 2.34 1 82.06 249 THR A CA 1
ATOM 1938 C C . THR A 1 249 ? 21.312 32.938 1.349 1 82.06 249 THR A C 1
ATOM 1940 O O . THR A 1 249 ? 20.234 33.312 0.892 1 82.06 249 THR A O 1
ATOM 1943 N N . LYS A 1 250 ? 21.969 31.859 1.146 1 81.06 250 LYS A N 1
ATOM 1944 C CA . LYS A 1 250 ? 21.344 30.922 0.224 1 81.06 250 LYS A CA 1
ATOM 1945 C C . LYS A 1 250 ? 20.094 30.281 0.848 1 81.06 250 LYS A C 1
ATOM 1947 O O . LYS A 1 250 ? 19.109 30.016 0.155 1 81.06 250 LYS A O 1
ATOM 1952 N N . LEU A 1 251 ? 20.156 30.062 2.117 1 85.25 251 LEU A N 1
ATOM 1953 C CA . LEU A 1 251 ? 19.047 29.453 2.842 1 85.25 251 LEU A CA 1
ATOM 1954 C C . LEU A 1 251 ? 17.875 30.406 2.961 1 85.25 251 LEU A C 1
ATOM 1956 O O . LEU A 1 251 ? 16.719 30 2.936 1 85.25 251 LEU A O 1
ATOM 1960 N N . GLY A 1 252 ? 18.141 31.672 3.031 1 84.38 252 GLY A N 1
ATOM 1961 C CA . GLY A 1 252 ? 17.109 32.688 3.057 1 84.38 252 GLY A CA 1
ATOM 1962 C C . GLY A 1 252 ? 16.531 32.906 4.438 1 84.38 252 GLY A C 1
ATOM 1963 O O . GLY A 1 252 ? 15.445 33.5 4.574 1 84.38 252 GLY A O 1
ATOM 1964 N N . CYS A 1 253 ? 17.094 32.219 5.391 1 85.12 253 CYS A N 1
ATOM 1965 C CA . CYS A 1 253 ? 16.625 32.438 6.758 1 85.12 253 CYS A CA 1
ATOM 1966 C C . CYS A 1 253 ? 17.75 32.219 7.758 1 85.12 253 CYS A C 1
ATOM 1968 O O . CYS A 1 253 ? 18.828 31.719 7.391 1 85.12 253 CYS A O 1
ATOM 1970 N N . LYS A 1 254 ? 17.516 32.75 8.938 1 82.94 254 LYS A N 1
ATOM 1971 C CA . LYS A 1 254 ? 18.469 32.469 10.008 1 82.94 254 LYS A CA 1
ATOM 1972 C C . LYS A 1 254 ? 18.109 31.219 10.773 1 82.94 254 LYS A C 1
ATOM 1974 O O . LYS A 1 254 ? 16.922 30.891 10.922 1 82.94 254 LYS A O 1
ATOM 1979 N N . LEU A 1 255 ? 19.109 30.438 10.984 1 81.31 255 LEU A N 1
ATOM 1980 C CA . LEU A 1 255 ? 18.953 29.234 11.789 1 81.31 255 LEU A CA 1
ATOM 1981 C C . LEU A 1 255 ? 19.688 29.375 13.117 1 81.31 255 LEU A C 1
ATOM 1983 O O . LEU A 1 255 ? 20.812 29.875 13.164 1 81.31 255 LEU A O 1
ATOM 1987 N N . THR A 1 256 ? 19 29.141 14.172 1 79.56 256 THR A N 1
ATOM 1988 C CA . THR A 1 256 ? 19.656 29.047 15.461 1 79.56 256 THR A CA 1
ATOM 1989 C C . THR A 1 256 ? 19.734 27.594 15.93 1 79.56 256 THR A C 1
ATOM 1991 O O . THR A 1 256 ? 18.938 26.766 15.516 1 79.56 256 THR A O 1
ATOM 1994 N N . THR A 1 257 ? 20.703 27.266 16.672 1 83.81 257 THR A N 1
ATOM 1995 C CA . THR A 1 257 ? 20.875 25.922 17.219 1 83.81 257 THR A CA 1
ATOM 1996 C C . THR A 1 257 ? 19.688 25.516 18.078 1 83.81 257 THR A C 1
ATOM 1998 O O . THR A 1 257 ? 19.438 24.328 18.281 1 83.81 257 THR A O 1
ATOM 2001 N N . GLU A 1 258 ? 18.953 26.484 18.484 1 88.5 258 GLU A N 1
ATOM 2002 C CA . GLU A 1 258 ? 17.812 26.234 19.359 1 88.5 258 GLU A CA 1
ATOM 2003 C C . GLU A 1 258 ? 16.672 25.562 18.609 1 88.5 258 GLU A C 1
ATOM 2005 O O . GLU A 1 258 ? 15.773 25 19.219 1 88.5 258 GLU A O 1
ATOM 2010 N N . ASP A 1 259 ? 16.734 25.641 17.312 1 93 259 ASP A N 1
ATOM 2011 C CA . ASP A 1 259 ? 15.672 25.047 16.484 1 93 259 ASP A CA 1
ATOM 2012 C C . ASP A 1 259 ? 16.031 23.641 16.062 1 93 259 ASP A C 1
ATOM 2014 O O . ASP A 1 259 ? 15.273 22.984 15.336 1 93 259 ASP A O 1
ATOM 2018 N N . VAL A 1 260 ? 17.203 23.125 16.484 1 94.31 260 VAL A N 1
ATOM 2019 C CA . VAL A 1 260 ? 17.672 21.812 16.078 1 94.31 260 VAL A CA 1
ATOM 2020 C C . VAL A 1 260 ? 17.438 20.797 17.188 1 94.31 260 VAL A C 1
ATOM 2022 O O . VAL A 1 260 ? 17.844 21.016 18.344 1 94.31 260 VAL A O 1
ATOM 2025 N N . VAL A 1 261 ? 16.734 19.797 16.859 1 96.25 261 VAL A N 1
ATOM 2026 C CA . VAL A 1 261 ? 16.484 18.734 17.828 1 96.25 261 VAL A CA 1
ATOM 2027 C C . VAL A 1 261 ? 16.984 17.406 17.266 1 96.25 261 VAL A C 1
ATOM 2029 O O . VAL A 1 261 ? 17.125 17.234 16.047 1 96.25 261 VAL A O 1
ATOM 2032 N N . GLY A 1 262 ? 17.234 16.406 18.141 1 96.06 262 GLY A N 1
ATOM 2033 C CA . GLY A 1 262 ? 17.766 15.109 17.734 1 96.06 262 GLY A CA 1
ATOM 2034 C C . GLY A 1 262 ? 16.688 14.047 17.609 1 96.06 262 GLY A C 1
ATOM 2035 O O . GLY A 1 262 ? 16.953 12.945 17.125 1 96.06 262 GLY A O 1
ATOM 2036 N N . SER A 1 263 ? 15.492 14.367 18.156 1 97.5 263 SER A N 1
ATOM 2037 C CA . SER A 1 263 ? 14.375 13.422 18.141 1 97.5 263 SER A CA 1
ATOM 2038 C C . SER A 1 263 ? 13.039 14.148 18.234 1 97.5 263 SER A C 1
ATOM 2040 O O . SER A 1 263 ? 12.992 15.344 18.516 1 97.5 263 SER A O 1
ATOM 2042 N N . LEU A 1 264 ? 12.016 13.469 17.891 1 98.44 264 LEU A N 1
ATOM 2043 C CA . LEU A 1 264 ? 10.68 14.047 18.047 1 98.44 264 LEU A CA 1
ATOM 2044 C C . LEU A 1 264 ? 10.32 14.219 19.516 1 98.44 264 LEU A C 1
ATOM 2046 O O . LEU A 1 264 ? 9.562 15.125 19.875 1 98.44 264 LEU A O 1
ATOM 2050 N N . SER A 1 265 ? 10.891 13.383 20.344 1 98.25 265 SER A N 1
ATOM 2051 C CA . SER A 1 265 ? 10.734 13.57 21.781 1 98.25 265 SER A CA 1
ATOM 2052 C C . SER A 1 265 ? 11.328 14.898 22.234 1 98.25 265 SER A C 1
ATOM 2054 O O . SER A 1 265 ? 10.719 15.617 23.031 1 98.25 265 SER A O 1
ATOM 2056 N N . GLU A 1 266 ? 12.516 15.18 21.734 1 97.5 266 GLU A N 1
ATOM 2057 C CA . GLU A 1 266 ? 13.125 16.469 22.031 1 97.5 266 GLU A CA 1
ATOM 2058 C C . GLU A 1 266 ? 12.312 17.625 21.453 1 97.5 266 GLU A C 1
ATOM 2060 O O . GLU A 1 266 ? 12.242 18.703 22.047 1 97.5 266 GLU A O 1
ATOM 2065 N N . ALA A 1 267 ? 11.734 17.391 20.312 1 98.38 267 ALA A N 1
ATOM 2066 C CA . ALA A 1 267 ? 10.867 18.422 19.719 1 98.38 267 ALA A CA 1
ATOM 2067 C C . ALA A 1 267 ? 9.695 18.75 20.641 1 98.38 267 ALA A C 1
ATOM 2069 O O . ALA A 1 267 ? 9.328 19.906 20.797 1 98.38 267 ALA A O 1
ATOM 2070 N N . LEU A 1 268 ? 9.102 17.719 21.25 1 98.44 268 LEU A N 1
ATOM 2071 C CA . LEU A 1 268 ? 8.023 17.922 22.203 1 98.44 268 LEU A CA 1
ATOM 2072 C C . LEU A 1 268 ? 8.477 18.812 23.375 1 98.44 268 LEU A C 1
ATOM 2074 O O . LEU A 1 268 ? 7.758 19.719 23.781 1 98.44 268 LEU A O 1
ATOM 2078 N N . GLY A 1 269 ? 9.648 18.438 23.859 1 97.94 269 GLY A N 1
ATOM 2079 C CA . GLY A 1 269 ? 10.211 19.25 24.922 1 97.94 269 GLY A CA 1
ATOM 2080 C C . GLY A 1 269 ? 10.383 20.719 24.516 1 97.94 269 GLY A C 1
ATOM 2081 O O . GLY A 1 269 ? 10 21.609 25.266 1 97.94 269 GLY A O 1
ATOM 2082 N N . LEU A 1 270 ? 10.914 20.922 23.375 1 97.81 270 LEU A N 1
ATOM 2083 C CA . LEU A 1 270 ? 11.125 22.281 22.875 1 97.81 270 LEU A CA 1
ATOM 2084 C C . LEU A 1 270 ? 9.805 23 22.688 1 97.81 270 LEU A C 1
ATOM 2086 O O . LEU A 1 270 ? 9.695 24.203 22.969 1 97.81 270 LEU A O 1
ATOM 2090 N N . MET A 1 271 ? 8.828 22.344 22.156 1 98.12 271 MET A N 1
ATOM 2091 C CA . MET A 1 271 ? 7.5 22.922 21.953 1 98.12 271 MET A CA 1
ATOM 2092 C C . MET A 1 271 ? 6.891 23.359 23.281 1 98.12 271 MET A C 1
ATOM 2094 O O . MET A 1 271 ? 6.258 24.406 23.359 1 98.12 271 MET A O 1
ATOM 2098 N N . ARG A 1 272 ? 7.062 22.562 24.297 1 97.56 272 ARG A N 1
ATOM 2099 C CA . ARG A 1 272 ? 6.586 22.938 25.625 1 97.56 272 ARG A CA 1
ATOM 2100 C C . ARG A 1 272 ? 7.293 24.188 26.141 1 97.56 272 ARG A C 1
ATOM 2102 O O . ARG A 1 272 ? 6.648 25.109 26.656 1 97.56 272 ARG A O 1
ATOM 2109 N N . ASP A 1 273 ? 8.539 24.188 25.984 1 97.12 273 ASP A N 1
ATOM 2110 C CA . ASP A 1 273 ? 9.336 25.328 26.422 1 97.12 273 ASP A CA 1
ATOM 2111 C C . ASP A 1 273 ? 8.883 26.609 25.734 1 97.12 273 ASP A C 1
ATOM 2113 O O . ASP A 1 273 ? 8.953 27.688 26.328 1 97.12 273 ASP A O 1
ATOM 2117 N N . ARG A 1 274 ? 8.445 26.453 24.531 1 96.5 274 ARG A N 1
ATOM 2118 C CA . ARG A 1 274 ? 8.078 27.609 23.734 1 96.5 274 ARG A CA 1
ATOM 2119 C C . ARG A 1 274 ? 6.598 27.953 23.891 1 96.5 274 ARG A C 1
ATOM 2121 O O . ARG A 1 274 ? 6.082 28.859 23.25 1 96.5 274 ARG A O 1
ATOM 2128 N N . GLY A 1 275 ? 5.895 27.156 24.609 1 95.94 275 GLY A N 1
ATOM 2129 C CA . GLY A 1 275 ? 4.484 27.391 24.875 1 95.94 275 GLY A CA 1
ATOM 2130 C C . GLY A 1 275 ? 3.58 26.953 23.75 1 95.94 275 GLY A C 1
ATOM 2131 O O . GLY A 1 275 ? 2.475 27.469 23.594 1 95.94 275 GLY A O 1
ATOM 2132 N N . TYR A 1 276 ? 4.074 26.094 22.906 1 95 276 TYR A N 1
ATOM 2133 C CA . TYR A 1 276 ? 3.291 25.625 21.766 1 95 276 TYR A CA 1
ATOM 2134 C C . TYR A 1 276 ? 2.311 24.531 22.203 1 95 276 TYR A C 1
ATOM 2136 O O . TYR A 1 276 ? 1.374 24.219 21.469 1 95 276 TYR A O 1
ATOM 2144 N N . LEU A 1 277 ? 2.66 23.891 23.328 1 93.88 277 LEU A N 1
ATOM 2145 C CA . LEU A 1 277 ? 1.82 22.812 23.844 1 93.88 277 LEU A CA 1
ATOM 2146 C C . LEU A 1 277 ? 1.196 23.203 25.188 1 93.88 277 LEU A C 1
ATOM 2148 O O . LEU A 1 277 ? 1.733 24.047 25.906 1 93.88 277 LEU A O 1
ATOM 2152 N N . MET B 1 1 ? 3.527 -35.344 -11.422 1 86.5 1 MET B N 1
ATOM 2153 C CA . MET B 1 1 ? 3.973 -34.625 -10.242 1 86.5 1 MET B CA 1
ATOM 2154 C C . MET B 1 1 ? 3.58 -33.156 -10.328 1 86.5 1 MET B C 1
ATOM 2156 O O . MET B 1 1 ? 3.59 -32.562 -11.414 1 86.5 1 MET B O 1
ATOM 2160 N N . LEU B 1 2 ? 3.072 -32.625 -9.32 1 95.5 2 LEU B N 1
ATOM 2161 C CA . LEU B 1 2 ? 2.676 -31.234 -9.273 1 95.5 2 LEU B CA 1
ATOM 2162 C C . LEU B 1 2 ? 3.895 -30.312 -9.344 1 95.5 2 LEU B C 1
ATOM 2164 O O . LEU B 1 2 ? 4.945 -30.625 -8.781 1 95.5 2 LEU B O 1
ATOM 2168 N N . LYS B 1 3 ? 3.73 -29.219 -10.031 1 96.62 3 LYS B N 1
ATOM 2169 C CA . LYS B 1 3 ? 4.879 -28.328 -10.203 1 96.62 3 LYS B CA 1
ATOM 2170 C C . LYS B 1 3 ? 4.562 -26.922 -9.719 1 96.62 3 LYS B C 1
ATOM 2172 O O . LYS B 1 3 ? 5.469 -26.125 -9.484 1 96.62 3 LYS B O 1
ATOM 2177 N N . CYS B 1 4 ? 3.314 -26.625 -9.594 1 97.75 4 CYS B N 1
ATOM 2178 C CA . CYS B 1 4 ? 2.91 -25.266 -9.25 1 97.75 4 CYS B CA 1
ATOM 2179 C C . CYS B 1 4 ? 1.63 -25.281 -8.422 1 97.75 4 CYS B C 1
ATOM 2181 O O . CYS B 1 4 ? 0.749 -26.109 -8.641 1 97.75 4 CYS B O 1
ATOM 2183 N N . VAL B 1 5 ? 1.569 -24.391 -7.496 1 98.75 5 VAL B N 1
ATOM 2184 C CA . VAL B 1 5 ? 0.342 -24.156 -6.742 1 98.75 5 VAL B CA 1
ATOM 2185 C C . VAL B 1 5 ? -0.004 -22.656 -6.785 1 98.75 5 VAL B C 1
ATOM 2187 O O . VAL B 1 5 ? 0.865 -21.812 -6.586 1 98.75 5 VAL B O 1
ATOM 2190 N N . THR B 1 6 ? -1.195 -22.312 -7.121 1 98.88 6 THR B N 1
ATOM 2191 C CA . THR B 1 6 ? -1.705 -20.953 -7.012 1 98.88 6 THR B CA 1
ATOM 2192 C C . THR B 1 6 ? -2.783 -20.875 -5.934 1 98.88 6 THR B C 1
ATOM 2194 O O . THR B 1 6 ? -3.508 -21.828 -5.691 1 98.88 6 THR B O 1
ATOM 2197 N N . VAL B 1 7 ? -2.844 -19.734 -5.309 1 98.94 7 VAL B N 1
ATOM 2198 C CA . VAL B 1 7 ? -3.768 -19.562 -4.191 1 98.94 7 VAL B CA 1
ATOM 2199 C C . VAL B 1 7 ? -4.508 -18.234 -4.34 1 98.94 7 VAL B C 1
ATOM 2201 O O . VAL B 1 7 ? -3.928 -17.234 -4.773 1 98.94 7 VAL B O 1
ATOM 2204 N N . GLU B 1 8 ? -5.762 -18.281 -3.992 1 98.75 8 GLU B N 1
ATOM 2205 C CA . GLU B 1 8 ? -6.551 -17.062 -3.895 1 98.75 8 GLU B CA 1
ATOM 2206 C C . GLU B 1 8 ? -6.059 -16.172 -2.754 1 98.75 8 GLU B C 1
ATOM 2208 O O . GLU B 1 8 ? -5.484 -16.672 -1.781 1 98.75 8 GLU B O 1
ATOM 2213 N N . CYS B 1 9 ? -6.379 -14.891 -2.895 1 98.38 9 CYS B N 1
ATOM 2214 C CA . CYS B 1 9 ? -5.91 -13.938 -1.894 1 98.38 9 CYS B CA 1
ATOM 2215 C C . CYS B 1 9 ? -6.844 -13.906 -0.689 1 98.38 9 CYS B C 1
ATOM 2217 O O . CYS B 1 9 ? -6.512 -14.438 0.374 1 98.38 9 CYS B O 1
ATOM 2219 N N . ILE B 1 10 ? -8.086 -13.445 -0.836 1 96.12 10 ILE B N 1
ATOM 2220 C CA . ILE B 1 10 ? -9.062 -13.258 0.232 1 96.12 10 ILE B CA 1
ATOM 2221 C C . ILE B 1 10 ? -10.227 -14.227 0.044 1 96.12 10 ILE B C 1
ATOM 2223 O O . ILE B 1 10 ? -10.852 -14.258 -1.02 1 96.12 10 ILE B O 1
ATOM 2227 N N . PRO B 1 11 ? -10.461 -14.891 1.001 1 95.81 11 PRO B N 1
ATOM 2228 C CA . PRO B 1 11 ? -9.891 -14.977 2.348 1 95.81 11 PRO B CA 1
ATOM 2229 C C . PRO B 1 11 ? -8.906 -16.125 2.502 1 95.81 11 PRO B C 1
ATOM 2231 O O . PRO B 1 11 ? -8.648 -16.578 3.621 1 95.81 11 PRO B O 1
ATOM 2234 N N . THR B 1 12 ? -8.414 -16.641 1.428 1 97.94 12 THR B N 1
ATOM 2235 C CA . THR B 1 12 ? -7.609 -17.859 1.47 1 97.94 12 THR B CA 1
ATOM 2236 C C . THR B 1 12 ? -6.266 -17.594 2.137 1 97.94 12 THR B C 1
ATOM 2238 O O . THR B 1 12 ? -5.871 -18.312 3.059 1 97.94 12 THR B O 1
ATOM 2241 N N . LEU B 1 13 ? -5.586 -16.547 1.771 1 98.62 13 LEU B N 1
ATOM 2242 C CA . LEU B 1 13 ? -4.273 -16.25 2.334 1 98.62 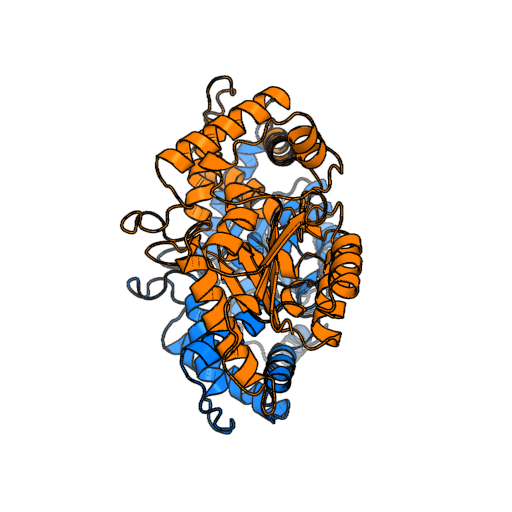13 LEU B CA 1
ATOM 2243 C C . LEU B 1 13 ? -4.383 -15.227 3.457 1 98.62 13 LEU B C 1
ATOM 2245 O O . LEU B 1 13 ? -3.609 -15.266 4.418 1 98.62 13 LEU B O 1
ATOM 2249 N N . ILE B 1 14 ? -5.309 -14.25 3.266 1 98.44 14 ILE B N 1
ATOM 2250 C CA . ILE B 1 14 ? -5.43 -13.164 4.234 1 98.44 14 ILE B CA 1
ATOM 2251 C C . ILE B 1 14 ? -6.902 -12.938 4.57 1 98.44 14 ILE B C 1
ATOM 2253 O O . ILE B 1 14 ? -7.789 -13.43 3.867 1 98.44 14 ILE B O 1
ATOM 2257 N N . GLN B 1 15 ? -7.113 -12.234 5.656 1 97.38 15 GLN B N 1
ATOM 2258 C CA . GLN B 1 15 ? -8.469 -11.898 6.09 1 97.38 15 GLN B CA 1
ATOM 2259 C C . GLN B 1 15 ? -8.484 -10.57 6.844 1 97.38 15 GLN B C 1
ATOM 2261 O O . GLN B 1 15 ? -7.445 -10.102 7.309 1 97.38 15 GLN B O 1
ATOM 2266 N N . LEU B 1 16 ? -9.633 -9.977 6.949 1 96.88 16 LEU B N 1
ATOM 2267 C CA . LEU B 1 16 ? -9.82 -8.758 7.727 1 96.88 16 LEU B CA 1
ATOM 2268 C C . LEU B 1 16 ? -9.859 -9.062 9.219 1 96.88 16 LEU B C 1
ATOM 2270 O O . LEU B 1 16 ? -10.445 -10.07 9.633 1 96.88 16 LEU B O 1
ATOM 2274 N N . LYS B 1 17 ? -9.281 -8.234 10.062 1 96.38 17 LYS B N 1
ATOM 2275 C CA . LYS B 1 17 ? -9.367 -8.336 11.516 1 96.38 17 LYS B CA 1
ATOM 2276 C C . LYS B 1 17 ? -10.719 -7.855 12.023 1 96.38 17 LYS B C 1
ATOM 2278 O O . LYS B 1 17 ? -11.148 -8.234 13.109 1 96.38 17 LYS B O 1
ATOM 2283 N N . ARG B 1 18 ? -11.297 -6.969 11.25 1 93.38 18 ARG B N 1
ATOM 2284 C CA . ARG B 1 18 ? -12.617 -6.414 11.531 1 93.38 18 ARG B CA 1
ATOM 2285 C C . ARG B 1 18 ? -13.43 -6.258 10.25 1 93.38 18 ARG B C 1
ATOM 2287 O O . ARG B 1 18 ? -12.867 -6.191 9.156 1 93.38 18 ARG B O 1
ATOM 2294 N N . SER B 1 19 ? -14.703 -6.203 10.422 1 94.75 19 SER B N 1
ATOM 2295 C CA . SER B 1 19 ? -15.562 -6.121 9.242 1 94.75 19 SER B CA 1
ATOM 2296 C C . SER B 1 19 ? -15.383 -4.789 8.523 1 94.75 19 SER B C 1
ATOM 2298 O O . SER B 1 19 ? -14.969 -3.799 9.133 1 94.75 19 SER B O 1
ATOM 2300 N N . VAL B 1 20 ? -15.656 -4.809 7.207 1 95.88 20 VAL B N 1
ATOM 2301 C CA . VAL B 1 20 ? -15.555 -3.613 6.375 1 95.88 20 VAL B CA 1
ATOM 2302 C C . VAL B 1 20 ? -16.422 -2.498 6.965 1 95.88 20 VAL B C 1
ATOM 2304 O O . VAL B 1 20 ? -15.961 -1.357 7.09 1 95.88 20 VAL B O 1
ATOM 2307 N N . HIS B 1 21 ? -17.641 -2.83 7.379 1 95.19 21 HIS B N 1
ATOM 2308 C CA . HIS B 1 21 ? -18.547 -1.803 7.883 1 95.19 21 HIS B CA 1
ATOM 2309 C C . HIS B 1 21 ? -18.078 -1.256 9.227 1 95.19 21 HIS B C 1
ATOM 2311 O O . HIS B 1 21 ? -18.328 -0.095 9.555 1 95.19 21 HIS B O 1
ATOM 2317 N N . ALA B 1 22 ? -17.375 -2.039 10.031 1 94.38 22 ALA B N 1
ATOM 2318 C CA . ALA B 1 22 ? -16.812 -1.533 11.273 1 94.38 22 ALA B CA 1
ATOM 2319 C C . ALA B 1 22 ? -15.773 -0.452 11 1 94.38 22 ALA B C 1
ATOM 2321 O O . ALA B 1 22 ? -15.672 0.528 11.742 1 94.38 22 ALA B O 1
ATOM 2322 N N . VAL B 1 23 ? -14.977 -0.662 9.953 1 94.88 23 VAL B N 1
ATOM 2323 C CA . VAL B 1 23 ? -13.977 0.326 9.562 1 94.88 23 VAL B CA 1
ATOM 2324 C C . VAL B 1 23 ? -14.672 1.628 9.156 1 94.88 23 VAL B C 1
ATOM 2326 O O . VAL B 1 23 ? -14.281 2.709 9.602 1 94.88 23 VAL B O 1
ATOM 2329 N N . TYR B 1 24 ? -15.68 1.512 8.359 1 96.19 24 TYR B N 1
ATOM 2330 C CA . TYR B 1 24 ? -16.453 2.678 7.938 1 96.19 24 TYR B CA 1
ATOM 2331 C C . TYR B 1 24 ? -17.062 3.389 9.133 1 96.19 24 TYR B C 1
ATOM 2333 O O . TYR B 1 24 ? -17 4.617 9.234 1 96.19 24 TYR B O 1
ATOM 2341 N N . CYS B 1 25 ? -17.625 2.627 10.039 1 94.44 25 CYS B N 1
ATOM 2342 C CA . CYS B 1 25 ? -18.281 3.182 11.219 1 94.44 25 CYS B CA 1
ATOM 2343 C C . CYS B 1 25 ? -17.297 3.965 12.07 1 94.44 25 CYS B C 1
ATOM 2345 O O . CYS B 1 25 ? -17.609 5.066 12.531 1 94.44 25 CYS B O 1
ATOM 2347 N N . ALA B 1 26 ? -16.203 3.379 12.305 1 93.19 26 ALA B N 1
ATOM 2348 C CA . ALA B 1 26 ? -15.18 4.043 13.109 1 93.19 26 ALA B CA 1
ATOM 2349 C C . ALA B 1 26 ? -14.766 5.371 12.484 1 93.19 26 ALA B C 1
ATOM 2351 O O . ALA B 1 26 ? -14.617 6.375 13.188 1 93.19 26 ALA B O 1
ATOM 2352 N N . ALA B 1 27 ? -14.555 5.363 11.18 1 93.31 27 ALA B N 1
ATOM 2353 C CA . ALA B 1 27 ? -14.188 6.59 10.477 1 93.31 27 ALA B CA 1
ATOM 2354 C C . ALA B 1 27 ? -15.297 7.629 10.562 1 93.31 27 ALA B C 1
ATOM 2356 O O . ALA B 1 27 ? -15.039 8.805 10.82 1 93.31 27 ALA B O 1
ATOM 2357 N N . MET B 1 28 ? -16.516 7.227 10.336 1 93.25 28 MET B N 1
ATOM 2358 C CA . MET B 1 28 ? -17.656 8.133 10.398 1 93.25 28 MET B CA 1
ATOM 2359 C C . MET B 1 28 ? -17.797 8.734 11.789 1 93.25 28 MET B C 1
ATOM 2361 O O . MET B 1 28 ? -18.047 9.938 11.93 1 93.25 28 MET B O 1
ATOM 2365 N N . ARG B 1 29 ? -17.562 7.949 12.773 1 90.56 29 ARG B N 1
ATOM 2366 C CA . ARG B 1 29 ? -17.656 8.422 14.148 1 90.56 29 ARG B CA 1
ATOM 2367 C C . ARG B 1 29 ? -16.578 9.469 14.43 1 90.56 29 ARG B C 1
ATOM 2369 O O . ARG B 1 29 ? -16.812 10.43 15.156 1 90.56 29 ARG B O 1
ATOM 2376 N N . ARG B 1 30 ? -15.469 9.258 13.883 1 89.31 30 ARG B N 1
ATOM 2377 C CA . ARG B 1 30 ? -14.367 10.203 14.055 1 89.31 30 ARG B CA 1
ATOM 2378 C C . ARG B 1 30 ? -14.766 11.594 13.578 1 89.31 30 ARG B C 1
ATOM 2380 O O . ARG B 1 30 ? -14.336 12.594 14.148 1 89.31 30 ARG B O 1
ATOM 2387 N N . TYR B 1 31 ? -15.602 11.609 12.562 1 89.5 31 TYR B N 1
ATOM 2388 C CA . TYR B 1 31 ? -15.992 12.898 12 1 89.5 31 TYR B CA 1
ATOM 2389 C C . TYR B 1 31 ? -17.375 13.312 12.5 1 89.5 31 TYR B C 1
ATOM 2391 O O . TYR B 1 31 ? -18.016 14.195 11.922 1 89.5 31 TYR B O 1
ATOM 2399 N N . GLY B 1 32 ? -17.938 12.57 13.461 1 86.12 32 GLY B N 1
ATOM 2400 C CA . GLY B 1 32 ? -19.141 12.977 14.172 1 86.12 32 GLY B CA 1
ATOM 2401 C C . GLY B 1 32 ? -20.422 12.578 13.461 1 86.12 32 GLY B C 1
ATOM 2402 O O . GLY B 1 32 ? -21.484 13.156 13.703 1 86.12 32 GLY B O 1
ATOM 2403 N N . LEU B 1 33 ? -20.297 11.688 12.523 1 87.75 33 LEU B N 1
ATOM 2404 C CA . LEU B 1 33 ? -21.5 11.211 11.867 1 87.75 33 LEU B CA 1
ATOM 2405 C C . LEU B 1 33 ? -22.188 10.125 12.688 1 87.75 33 LEU B C 1
ATOM 2407 O O . LEU B 1 33 ? -21.562 9.117 13.031 1 87.75 33 LEU B O 1
ATOM 2411 N N . PRO B 1 34 ? -23.375 10.43 13.039 1 85.69 34 PRO B N 1
ATOM 2412 C CA . PRO B 1 34 ? -24.109 9.43 13.82 1 85.69 34 PRO B CA 1
ATOM 2413 C C . PRO B 1 34 ? -24.594 8.258 12.977 1 85.69 34 PRO B C 1
ATOM 2415 O O . PRO B 1 34 ? -25.391 8.438 12.062 1 85.69 34 PRO B O 1
ATOM 2418 N N . VAL B 1 35 ? -24.016 7.145 13.148 1 89.88 35 VAL B N 1
ATOM 2419 C CA . VAL B 1 35 ? -24.406 6 12.336 1 89.88 35 VAL B CA 1
ATOM 2420 C C . VAL B 1 35 ? -24.406 4.734 13.188 1 89.88 35 VAL B C 1
ATOM 2422 O O . VAL B 1 35 ? -23.656 4.633 14.156 1 89.88 35 VAL B O 1
ATOM 2425 N N . ASP B 1 36 ? -25.312 3.867 12.898 1 91.38 36 ASP B N 1
ATOM 2426 C CA . ASP B 1 36 ? -25.234 2.535 13.492 1 91.38 36 ASP B CA 1
ATOM 2427 C C . ASP B 1 36 ? -24.641 1.529 12.508 1 91.38 36 ASP B C 1
ATOM 2429 O O . ASP B 1 36 ? -24.703 1.728 11.297 1 91.38 36 ASP B O 1
ATOM 2433 N N . GLU B 1 37 ? -24.203 0.518 12.984 1 92.19 37 GLU B N 1
ATOM 2434 C CA . GLU B 1 37 ? -23.406 -0.437 12.227 1 92.19 37 GLU B CA 1
ATOM 2435 C C . GLU B 1 37 ? -24.234 -1.109 11.133 1 92.19 37 GLU B C 1
ATOM 2437 O O . GLU B 1 37 ? -23.734 -1.335 10.023 1 92.19 37 GLU B O 1
ATOM 2442 N N . GLU B 1 38 ? -25.422 -1.431 11.43 1 95.06 38 GLU B N 1
ATOM 2443 C CA . GLU B 1 38 ? -26.281 -2.115 10.461 1 95.06 38 GLU B CA 1
ATOM 2444 C C . GLU B 1 38 ? -26.578 -1.221 9.266 1 95.06 38 GLU B C 1
ATOM 2446 O O . GLU B 1 38 ? -26.609 -1.691 8.125 1 95.06 38 GLU B O 1
ATOM 2451 N N . THR B 1 39 ? -26.844 -0.025 9.57 1 95.5 39 THR B N 1
ATOM 2452 C CA . THR B 1 39 ? -27.078 0.945 8.508 1 95.5 39 THR B CA 1
ATOM 2453 C C . THR B 1 39 ? -25.859 1.075 7.613 1 95.5 39 THR B C 1
ATOM 2455 O O . THR B 1 39 ? -25.969 1.102 6.387 1 95.5 39 THR B O 1
ATOM 2458 N N . VAL B 1 40 ? -24.719 1.13 8.227 1 96.75 40 VAL B N 1
ATOM 2459 C CA . VAL B 1 40 ? -23.469 1.273 7.477 1 96.75 40 VAL B CA 1
ATOM 2460 C C . VAL B 1 40 ? -23.234 0.022 6.637 1 96.75 40 VAL B C 1
ATOM 2462 O O . VAL B 1 40 ? -22.766 0.11 5.5 1 96.75 40 VAL B O 1
ATOM 2465 N N . LYS B 1 41 ? -23.531 -1.116 7.18 1 97.25 41 LYS B N 1
ATOM 2466 C CA . LYS B 1 41 ? -23.391 -2.371 6.445 1 97.25 41 LYS B CA 1
ATOM 2467 C C . LYS B 1 41 ? -24.219 -2.355 5.164 1 97.25 41 LYS B C 1
ATOM 2469 O O . LYS B 1 41 ? -23.719 -2.713 4.094 1 97.25 41 LYS B O 1
ATOM 2474 N N . ARG B 1 42 ? -25.438 -1.912 5.273 1 97.19 42 ARG B N 1
ATOM 2475 C CA . ARG B 1 42 ? -26.328 -1.819 4.117 1 97.19 42 ARG B CA 1
ATOM 2476 C C . ARG B 1 42 ? -25.812 -0.778 3.123 1 97.19 42 ARG B C 1
ATOM 2478 O O . ARG B 1 42 ? -25.859 -0.994 1.91 1 97.19 42 ARG B O 1
ATOM 2485 N N . ALA B 1 43 ? -25.422 0.3 3.686 1 97.25 43 ALA B N 1
ATOM 2486 C CA . ALA B 1 43 ? -24.906 1.386 2.85 1 97.25 43 ALA B CA 1
ATOM 2487 C C . ALA B 1 43 ? -23.688 0.941 2.055 1 97.25 43 ALA B C 1
ATOM 2489 O O . ALA B 1 43 ? -23.562 1.26 0.871 1 97.25 43 ALA B O 1
ATOM 2490 N N . TYR B 1 44 ? -22.812 0.211 2.736 1 97.75 44 TYR B N 1
ATOM 2491 C CA . TYR B 1 44 ? -21.625 -0.296 2.051 1 97.75 44 TYR B CA 1
ATOM 2492 C C . TYR B 1 44 ? -22.016 -1.231 0.912 1 97.75 44 TYR B C 1
ATOM 2494 O O . TYR B 1 44 ? -21.469 -1.134 -0.191 1 97.75 44 TYR B O 1
ATOM 2502 N N . ALA B 1 45 ? -22.875 -2.135 1.189 1 97.69 45 ALA B N 1
ATOM 2503 C CA . ALA B 1 45 ? -23.328 -3.061 0.158 1 97.69 45 ALA B CA 1
ATOM 2504 C C . ALA B 1 45 ? -23.875 -2.309 -1.05 1 97.69 45 ALA B C 1
ATOM 2506 O O . ALA B 1 45 ? -23.578 -2.654 -2.195 1 97.69 45 ALA B O 1
ATOM 2507 N N . HIS B 1 46 ? -24.641 -1.292 -0.782 1 97.75 46 HIS B N 1
ATOM 2508 C CA . HIS B 1 46 ? -25.203 -0.455 -1.838 1 97.75 46 HIS B CA 1
ATOM 2509 C C . HIS B 1 46 ? -24.094 0.246 -2.627 1 97.75 46 HIS B C 1
ATOM 2511 O O . HIS B 1 46 ? -24.109 0.23 -3.859 1 97.75 46 HIS B O 1
ATOM 2517 N N . GLY B 1 47 ? -23.234 0.885 -1.899 1 97.94 47 GLY B N 1
ATOM 2518 C CA . GLY B 1 47 ? -22.156 1.609 -2.547 1 97.94 47 GLY B CA 1
ATOM 2519 C C . GLY B 1 47 ? -21.266 0.722 -3.4 1 97.94 47 GLY B C 1
ATOM 2520 O O . GLY B 1 47 ? -20.906 1.086 -4.523 1 97.94 47 GLY B O 1
ATOM 2521 N N . PHE B 1 48 ? -20.938 -0.414 -2.854 1 97 48 PHE B N 1
ATOM 2522 C CA . PHE B 1 48 ? -20.094 -1.36 -3.58 1 97 48 PHE B CA 1
ATOM 2523 C C . PHE B 1 48 ? -20.797 -1.836 -4.848 1 97 48 PHE B C 1
ATOM 2525 O O . PHE B 1 48 ? -20.219 -1.797 -5.934 1 97 48 PHE B O 1
ATOM 2532 N N . LYS B 1 49 ? -22.016 -2.254 -4.723 1 97.31 49 LYS B N 1
ATOM 2533 C CA . LYS B 1 49 ? -22.797 -2.764 -5.852 1 97.31 49 LYS B CA 1
ATOM 2534 C C . LYS B 1 49 ? -22.969 -1.691 -6.922 1 97.31 49 LYS B C 1
ATOM 2536 O O . LYS B 1 49 ? -22.797 -1.96 -8.109 1 97.31 49 LYS B O 1
ATOM 2541 N N . THR B 1 50 ? -23.328 -0.505 -6.527 1 97.38 50 THR B N 1
ATOM 2542 C CA . THR B 1 50 ? -23.531 0.613 -7.441 1 97.38 50 THR B CA 1
ATOM 2543 C C . THR B 1 50 ? -22.25 0.903 -8.227 1 97.38 50 THR B C 1
ATOM 2545 O O . THR B 1 50 ? -22.297 1.067 -9.445 1 97.38 50 THR B O 1
ATOM 2548 N N . THR B 1 51 ? -21.125 0.93 -7.52 1 96.25 51 THR B N 1
ATOM 2549 C CA . THR B 1 51 ? -19.844 1.223 -8.156 1 96.25 51 THR B CA 1
ATOM 2550 C C . THR B 1 51 ? -19.438 0.09 -9.094 1 96.25 51 THR B C 1
ATOM 2552 O O . THR B 1 51 ? -18.953 0.337 -10.203 1 96.25 51 THR B O 1
ATOM 2555 N N . GLN B 1 52 ? -19.641 -1.112 -8.641 1 94.06 52 GLN B N 1
ATOM 2556 C CA . GLN B 1 52 ? -19.328 -2.277 -9.453 1 94.06 52 GLN B CA 1
ATOM 2557 C C . GLN B 1 52 ? -20.141 -2.295 -10.742 1 94.06 52 GLN B C 1
ATOM 2559 O O . GLN B 1 52 ? -19.656 -2.707 -11.789 1 94.06 52 GLN B O 1
ATOM 2564 N N . MET B 1 53 ? -21.359 -1.916 -10.68 1 94.38 53 MET B N 1
ATOM 2565 C CA . MET B 1 53 ? -22.234 -1.866 -11.852 1 94.38 53 MET B CA 1
ATOM 2566 C C . MET B 1 53 ? -21.766 -0.797 -12.836 1 94.38 53 MET B C 1
ATOM 2568 O O . MET B 1 53 ? -21.766 -1.019 -14.047 1 94.38 53 MET B O 1
ATOM 2572 N N . LYS B 1 54 ? -21.344 0.285 -12.336 1 92.81 54 LYS B N 1
ATOM 2573 C CA . LYS B 1 54 ? -20.906 1.398 -13.172 1 92.81 54 LYS B CA 1
ATOM 2574 C C . LYS B 1 54 ? -19.5 1.158 -13.711 1 92.81 54 LYS B C 1
ATOM 2576 O O . LYS B 1 54 ? -19.188 1.509 -14.859 1 92.81 54 LYS B O 1
ATOM 2581 N N . TYR B 1 55 ? -18.641 0.608 -12.812 1 92.5 55 TYR B N 1
ATOM 2582 C CA . TYR B 1 55 ? -17.25 0.375 -13.133 1 92.5 55 TYR B CA 1
ATOM 2583 C C . TYR B 1 55 ? -16.828 -1.039 -12.758 1 92.5 55 TYR B C 1
ATOM 2585 O O . TYR B 1 55 ? -16.125 -1.239 -11.766 1 92.5 55 TYR B O 1
ATOM 2593 N N . PRO B 1 56 ? -17.141 -1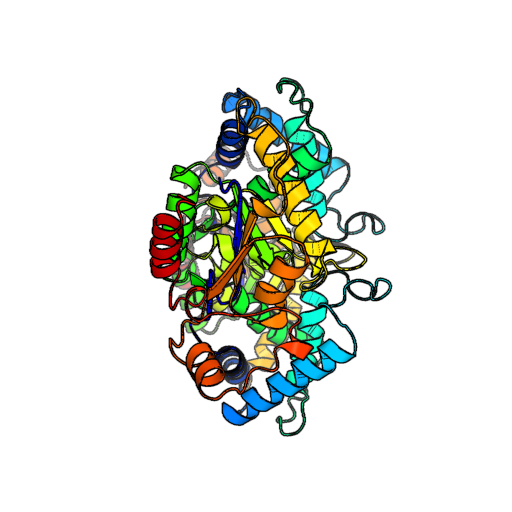.959 -13.586 1 90.44 56 PRO B N 1
ATOM 2594 C CA . PRO B 1 56 ? -16.812 -3.344 -13.25 1 90.44 56 PRO B CA 1
ATOM 2595 C C . PRO B 1 56 ? -15.297 -3.58 -13.172 1 90.44 56 PRO B C 1
ATOM 2597 O O . PRO B 1 56 ? -14.516 -2.779 -13.688 1 90.44 56 PRO B O 1
ATOM 2600 N N . ASN B 1 57 ? -14.93 -4.559 -12.453 1 89 57 ASN B N 1
ATOM 2601 C CA . ASN B 1 57 ? -13.547 -5.016 -12.344 1 89 57 ASN B CA 1
ATOM 2602 C C . ASN B 1 57 ? -12.625 -3.9 -11.859 1 89 57 ASN B C 1
ATOM 2604 O O . ASN B 1 57 ? -11.547 -3.693 -12.414 1 89 57 ASN B O 1
ATOM 2608 N N . PHE B 1 58 ? -13.227 -3.109 -10.969 1 90.56 58 PHE B N 1
ATOM 2609 C CA . PHE B 1 58 ? -12.492 -2.053 -10.281 1 90.56 58 PHE B CA 1
ATOM 2610 C C . PHE B 1 58 ? -12.047 -0.979 -11.266 1 90.56 58 PHE B C 1
ATOM 2612 O O . PHE B 1 58 ? -10.977 -0.385 -11.102 1 90.56 58 PHE B O 1
ATOM 2619 N N . GLY B 1 59 ? -12.812 -0.872 -12.359 1 86.69 59 GLY B N 1
ATOM 2620 C CA . GLY B 1 59 ? -12.664 0.247 -13.281 1 86.69 59 GLY B CA 1
ATOM 2621 C C . GLY B 1 59 ? -11.734 -0.053 -14.445 1 86.69 59 GLY B C 1
ATOM 2622 O O . GLY B 1 59 ? -11.484 0.812 -15.281 1 86.69 59 GLY B O 1
ATOM 2623 N N . VAL B 1 60 ? -11.242 -1.235 -14.5 1 80.19 60 VAL B N 1
ATOM 2624 C CA . VAL B 1 60 ? -10.359 -1.576 -15.617 1 80.19 60 VAL B CA 1
ATOM 2625 C C . VAL B 1 60 ? -11.148 -1.514 -16.922 1 80.19 60 VAL B C 1
ATOM 2627 O O . VAL B 1 60 ? -12.266 -2.018 -17.016 1 80.19 60 VAL B O 1
ATOM 2630 N N . GLY B 1 61 ? -10.508 -0.89 -17.969 1 70.94 61 GLY B N 1
ATOM 2631 C CA . GLY B 1 61 ? -11.117 -0.78 -19.281 1 70.94 61 GLY B CA 1
ATOM 2632 C C . GLY B 1 61 ? -12.047 0.412 -19.406 1 70.94 61 GLY B C 1
ATOM 2633 O O . GLY B 1 61 ? -12.688 0.603 -20.453 1 70.94 61 GLY B O 1
ATOM 2634 N N . SER B 1 62 ? -12.375 1.037 -18.266 1 63.16 62 SER B N 1
ATOM 2635 C CA . SER B 1 62 ? -13.336 2.133 -18.266 1 63.16 62 SER B CA 1
ATOM 2636 C C . SER B 1 62 ? -12.789 3.348 -19.016 1 63.16 62 SER B C 1
ATOM 2638 O O . SER B 1 62 ? -13.125 4.488 -18.672 1 63.16 62 SER B O 1
ATOM 2640 N N . ASP B 1 63 ? -12.273 3.104 -20.188 1 62.09 63 ASP B N 1
ATOM 2641 C CA . ASP B 1 63 ? -11.852 4.102 -21.172 1 62.09 63 ASP B CA 1
ATOM 2642 C C . ASP B 1 63 ? -10.977 5.172 -20.531 1 62.09 63 ASP B C 1
ATOM 2644 O O . ASP B 1 63 ? -11.102 6.355 -20.844 1 62.09 63 ASP B O 1
ATOM 2648 N N . GLY B 1 64 ? -10.328 4.797 -19.5 1 62.72 64 GLY B N 1
ATOM 2649 C CA . GLY B 1 64 ? -9.336 5.734 -19 1 62.72 64 GLY B CA 1
ATOM 2650 C C . GLY B 1 64 ? -9.859 6.613 -17.891 1 62.72 64 GLY B C 1
ATOM 2651 O O . GLY B 1 64 ? -9.172 7.535 -17.438 1 62.72 64 GLY B O 1
ATOM 2652 N N . VAL B 1 65 ? -11.086 6.344 -17.5 1 63.06 65 VAL B N 1
ATOM 2653 C CA . VAL B 1 65 ? -11.68 7.176 -16.453 1 63.06 65 VAL B CA 1
ATOM 2654 C C . VAL B 1 65 ? -11 6.895 -15.125 1 63.06 65 VAL B C 1
ATOM 2656 O O . VAL B 1 65 ? -10.688 7.824 -14.375 1 63.06 65 VAL B O 1
ATOM 2659 N N . MET B 1 66 ? -10.75 5.598 -14.969 1 74.25 66 MET B N 1
ATOM 2660 C CA . MET B 1 66 ? -10.078 5.27 -13.719 1 74.25 66 MET B CA 1
ATOM 2661 C C . MET B 1 66 ? -8.625 4.875 -13.969 1 74.25 66 MET B C 1
ATOM 2663 O O . MET B 1 66 ? -8.352 4.039 -14.828 1 74.25 66 MET B O 1
ATOM 2667 N N . LYS B 1 67 ? -7.863 5.535 -13.25 1 70.31 67 LYS B N 1
ATOM 2668 C CA . LYS B 1 67 ? -6.445 5.289 -13.492 1 70.31 67 LYS B CA 1
ATOM 2669 C C . LYS B 1 67 ? -5.902 4.227 -12.539 1 70.31 67 LYS B C 1
ATOM 2671 O O . LYS B 1 67 ? -5.055 3.42 -12.922 1 70.31 67 LYS B O 1
ATOM 2676 N N . TYR B 1 68 ? -6.516 4.27 -11.461 1 80.88 68 TYR B N 1
ATOM 2677 C CA . TYR B 1 68 ? -6.008 3.387 -10.414 1 80.88 68 TYR B CA 1
ATOM 2678 C C . TYR B 1 68 ? -7.141 2.877 -9.531 1 80.88 68 TYR B C 1
ATOM 2680 O O . TYR B 1 68 ? -8.219 3.469 -9.492 1 80.88 68 TYR B O 1
ATOM 2688 N N . TYR B 1 69 ? -6.961 1.771 -8.938 1 90.88 69 TYR B N 1
ATOM 2689 C CA . TYR B 1 69 ? -7.977 1.161 -8.086 1 90.88 69 TYR B CA 1
ATOM 2690 C C . TYR B 1 69 ? -8.438 2.131 -7.004 1 90.88 69 TYR B C 1
ATOM 2692 O O . TYR B 1 69 ? -9.57 2.049 -6.527 1 90.88 69 TYR B O 1
ATOM 2700 N N . LYS B 1 70 ? -7.586 3.049 -6.66 1 94.19 70 LYS B N 1
ATOM 2701 C CA . LYS B 1 70 ? -7.957 4.023 -5.641 1 94.19 70 LYS B CA 1
ATOM 2702 C C . LYS B 1 70 ? -9.141 4.875 -6.094 1 94.19 70 LYS B C 1
ATOM 2704 O O . LYS B 1 70 ? -10 5.234 -5.289 1 94.19 70 LYS B O 1
ATOM 2709 N N . ASP B 1 71 ? -9.18 5.207 -7.367 1 93.5 71 ASP B N 1
ATOM 2710 C CA . ASP B 1 71 ? -10.297 5.977 -7.914 1 93.5 71 ASP B CA 1
ATOM 2711 C C . ASP B 1 71 ? -11.609 5.211 -7.777 1 93.5 71 ASP B C 1
ATOM 2713 O O . ASP B 1 71 ? -12.656 5.801 -7.492 1 93.5 71 ASP B O 1
ATOM 2717 N N . TRP B 1 72 ? -11.547 3.924 -8.023 1 95.38 72 TRP B N 1
ATOM 2718 C CA . TRP B 1 72 ? -12.727 3.082 -7.895 1 95.38 72 TRP B CA 1
ATOM 2719 C C . TRP B 1 72 ? -13.266 3.111 -6.469 1 95.38 72 TRP B C 1
ATOM 2721 O O . TRP B 1 72 ? -14.469 3.297 -6.258 1 95.38 72 TRP B O 1
ATOM 2731 N N . TRP B 1 73 ? -12.367 3.021 -5.523 1 97 73 TRP B N 1
ATOM 2732 C CA . TRP B 1 73 ? -12.773 3.01 -4.121 1 97 73 TRP B CA 1
ATOM 2733 C C . TRP B 1 73 ? -13.281 4.379 -3.686 1 97 73 TRP B C 1
ATOM 2735 O O . TRP B 1 73 ? -14.172 4.477 -2.84 1 97 73 TRP B O 1
ATOM 2745 N N . ARG B 1 74 ? -12.703 5.438 -4.277 1 97 74 ARG B N 1
ATOM 2746 C CA . ARG B 1 74 ? -13.219 6.777 -4.016 1 97 74 ARG B CA 1
ATOM 2747 C C . ARG B 1 74 ? -14.703 6.871 -4.344 1 97 74 ARG B C 1
ATOM 2749 O O . ARG B 1 74 ? -15.492 7.371 -3.541 1 97 74 ARG B O 1
ATOM 2756 N N . VAL B 1 75 ? -15.039 6.352 -5.488 1 96.69 75 VAL B N 1
ATOM 2757 C CA . VAL B 1 75 ? -16.438 6.355 -5.91 1 96.69 75 VAL B CA 1
ATOM 2758 C C . VAL B 1 75 ? -17.266 5.465 -4.98 1 96.69 75 VAL B C 1
ATOM 2760 O O . VAL B 1 75 ? -18.359 5.844 -4.555 1 96.69 75 VAL B O 1
ATOM 2763 N N . SER B 1 76 ? -16.75 4.285 -4.68 1 97.62 76 SER B N 1
ATOM 2764 C CA . SER B 1 76 ? -17.484 3.342 -3.832 1 97.62 76 SER B CA 1
ATOM 2765 C C . SER B 1 76 ? -17.766 3.941 -2.459 1 97.62 76 SER B C 1
ATOM 2767 O O . SER B 1 76 ? -18.875 3.826 -1.947 1 97.62 76 SER B O 1
ATOM 2769 N N . VAL B 1 77 ? -16.781 4.594 -1.864 1 98.06 77 VAL B N 1
ATOM 2770 C CA . VAL B 1 77 ? -16.953 5.207 -0.55 1 98.06 77 VAL B CA 1
ATOM 2771 C C . VAL B 1 77 ? -17.938 6.363 -0.637 1 98.06 77 VAL B C 1
ATOM 2773 O O . VAL B 1 77 ? -18.766 6.547 0.257 1 98.06 77 VAL B O 1
ATOM 2776 N N . TYR B 1 78 ? -17.844 7.16 -1.715 1 97.81 78 TYR B N 1
ATOM 2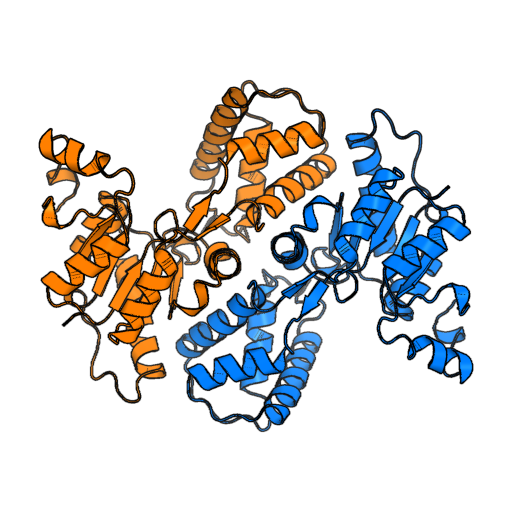777 C CA . TYR B 1 78 ? -18.781 8.258 -1.919 1 97.81 78 TYR B CA 1
ATOM 2778 C C . TYR B 1 78 ? -20.219 7.742 -1.996 1 97.81 78 TYR B C 1
ATOM 2780 O O . TYR B 1 78 ? -21.109 8.273 -1.333 1 97.81 78 TYR B O 1
ATOM 2788 N N . GLU B 1 79 ? -20.406 6.66 -2.793 1 97.56 79 GLU B N 1
ATOM 2789 C CA . GLU B 1 79 ? -21.734 6.062 -2.938 1 97.56 79 GLU B CA 1
ATOM 2790 C C . GLU B 1 79 ? -22.219 5.488 -1.611 1 97.56 79 GLU B C 1
ATOM 2792 O O . GLU B 1 79 ? -23.422 5.508 -1.329 1 97.56 79 GLU B O 1
ATOM 2797 N N . THR B 1 80 ? -21.312 4.949 -0.821 1 97.62 80 THR B N 1
ATOM 2798 C CA . THR B 1 80 ? -21.672 4.418 0.492 1 97.62 80 THR B CA 1
ATOM 2799 C C . THR B 1 80 ? -22.141 5.535 1.416 1 97.62 80 THR B C 1
ATOM 2801 O O . THR B 1 80 ? -23.188 5.406 2.059 1 97.62 80 THR B O 1
ATOM 2804 N N . LEU B 1 81 ? -21.422 6.633 1.434 1 96.19 81 LEU B N 1
ATOM 2805 C CA . LEU B 1 81 ? -21.734 7.766 2.295 1 96.19 81 LEU B CA 1
ATOM 2806 C C . LEU B 1 81 ? -23.078 8.375 1.919 1 96.19 81 LEU B C 1
ATOM 2808 O O . LEU B 1 81 ? -23.781 8.93 2.771 1 96.19 81 LEU B O 1
ATOM 2812 N N . ASN B 1 82 ? -23.453 8.234 0.679 1 95.75 82 ASN B N 1
ATOM 2813 C CA . ASN B 1 82 ? -24.656 8.867 0.178 1 95.75 82 ASN B CA 1
ATOM 2814 C C . ASN B 1 82 ? -25.75 7.844 -0.123 1 95.75 82 ASN B C 1
ATOM 2816 O O . ASN B 1 82 ? -26.688 8.133 -0.861 1 95.75 82 ASN B O 1
ATOM 2820 N N . ALA B 1 83 ? -25.594 6.633 0.322 1 96.75 83 ALA B N 1
ATOM 2821 C CA . ALA B 1 83 ? -26.578 5.574 0.134 1 96.75 83 ALA B CA 1
ATOM 2822 C C . ALA B 1 83 ? -27.891 5.926 0.82 1 96.75 83 ALA B C 1
ATOM 2824 O O . ALA B 1 83 ? -27.922 6.727 1.756 1 96.75 83 ALA B O 1
ATOM 2825 N N . PRO B 1 84 ? -29.016 5.344 0.372 1 94.81 84 PRO B N 1
ATOM 2826 C CA . PRO B 1 84 ? -30.297 5.543 1.062 1 94.81 84 PRO B CA 1
ATOM 2827 C C . PRO B 1 84 ? -30.234 5.172 2.541 1 94.81 84 PRO B C 1
ATOM 2829 O O . PRO B 1 84 ? -29.688 4.121 2.895 1 94.81 84 PRO B O 1
ATOM 2832 N N . GLY B 1 85 ? -30.703 6.09 3.4 1 92.62 85 GLY B N 1
ATOM 2833 C CA . GLY B 1 85 ? -30.75 5.828 4.832 1 92.62 85 GLY B CA 1
ATOM 2834 C C . GLY B 1 85 ? -29.594 6.441 5.586 1 92.62 85 GLY B C 1
ATOM 2835 O O . GLY B 1 85 ? -29.641 6.574 6.812 1 92.62 85 GLY B O 1
ATOM 2836 N N . MET B 1 86 ? -28.625 6.816 4.855 1 94.69 86 MET B N 1
ATOM 2837 C CA . MET B 1 86 ? -27.469 7.457 5.5 1 94.69 86 MET B CA 1
ATOM 2838 C C . MET B 1 86 ? -27.781 8.914 5.832 1 94.69 86 MET B C 1
ATOM 2840 O O . MET B 1 86 ? -28.5 9.586 5.086 1 94.69 86 MET B O 1
ATOM 2844 N N . PRO B 1 87 ? -27.234 9.336 6.949 1 91.12 87 PRO B N 1
ATOM 2845 C CA . PRO B 1 87 ? -27.469 10.742 7.27 1 91.12 87 PRO B CA 1
ATOM 2846 C C . PRO B 1 87 ? -26.781 11.695 6.285 1 91.12 87 PRO B C 1
ATOM 2848 O O . PRO B 1 87 ? -25.719 11.375 5.75 1 91.12 87 PRO B O 1
ATOM 2851 N N . ALA B 1 88 ? -27.453 12.836 6.09 1 83.75 88 ALA B N 1
ATOM 2852 C CA . ALA B 1 88 ? -26.812 13.883 5.305 1 83.75 88 ALA B CA 1
ATOM 2853 C C . ALA B 1 88 ? -25.547 14.383 5.992 1 83.75 88 ALA B C 1
ATOM 2855 O O . ALA B 1 88 ? -25.547 14.617 7.203 1 83.75 88 ALA B O 1
ATOM 2856 N N . ASN B 1 89 ? -24.5 14.438 5.246 1 81.19 89 ASN B N 1
ATOM 2857 C CA . ASN B 1 89 ? -23.25 14.922 5.844 1 81.19 89 ASN B CA 1
ATOM 2858 C C . ASN B 1 89 ? -22.969 16.359 5.445 1 81.19 89 ASN B C 1
ATOM 2860 O O . ASN B 1 89 ? -22.328 17.109 6.203 1 81.19 89 ASN B O 1
ATOM 2864 N N . GLY B 1 90 ? -23.5 16.766 4.262 1 88.06 90 GLY B N 1
ATOM 2865 C CA . GLY B 1 90 ? -23.266 18.125 3.795 1 88.06 90 GLY B CA 1
ATOM 2866 C C . GLY B 1 90 ? -21.812 18.422 3.496 1 88.06 90 GLY B C 1
ATOM 2867 O O . GLY B 1 90 ? -21.391 19.578 3.488 1 88.06 90 GLY B O 1
ATOM 2868 N N . TRP B 1 91 ? -21.031 17.375 3.322 1 91.56 91 TRP B N 1
ATOM 2869 C CA . TRP B 1 91 ? -19.594 17.562 3.137 1 91.56 91 TRP B CA 1
ATOM 2870 C C . TRP B 1 91 ? -19.281 18.094 1.74 1 91.56 91 TRP B C 1
ATOM 2872 O O . TRP B 1 91 ? -19.891 17.656 0.758 1 91.56 91 TRP B O 1
ATOM 2882 N N . SER B 1 92 ? -18.422 19.078 1.768 1 94.75 92 SER B N 1
ATOM 2883 C CA . SER B 1 92 ? -17.828 19.5 0.503 1 94.75 92 SER B CA 1
ATOM 2884 C C . SER B 1 92 ? -16.969 18.406 -0.102 1 94.75 92 SER B C 1
ATOM 2886 O O . SER B 1 92 ? -16.734 17.375 0.531 1 94.75 92 SER B O 1
ATOM 2888 N N . LYS B 1 93 ? -16.5 18.594 -1.338 1 96.44 93 LYS B N 1
ATOM 2889 C CA . LYS B 1 93 ? -15.594 17.656 -1.993 1 96.44 93 LYS B CA 1
ATOM 2890 C C . LYS B 1 93 ? -14.312 17.469 -1.178 1 96.44 93 LYS B C 1
ATOM 2892 O O . LYS B 1 93 ? -13.828 16.359 -1.025 1 96.44 93 LYS B O 1
ATOM 2897 N N . ASP B 1 94 ? -13.82 18.562 -0.649 1 96.06 94 ASP B N 1
ATOM 2898 C CA . ASP B 1 94 ? -12.586 18.516 0.127 1 96.06 94 ASP B CA 1
ATOM 2899 C C . ASP B 1 94 ? -12.781 17.75 1.429 1 96.06 94 ASP B C 1
ATOM 2901 O O . ASP B 1 94 ? -11.898 17 1.843 1 96.06 94 ASP B O 1
ATOM 2905 N N . GLU B 1 95 ? -13.852 18.031 2.072 1 95.12 95 GLU B N 1
ATOM 2906 C CA . GLU B 1 95 ? -14.148 17.297 3.303 1 95.12 95 GLU B CA 1
ATOM 2907 C C . GLU B 1 95 ? -14.297 15.805 3.039 1 95.12 95 GLU B C 1
ATOM 2909 O O . GLU B 1 95 ? -13.781 14.984 3.799 1 95.12 95 GLU B O 1
ATOM 2914 N N . PHE B 1 96 ? -14.938 15.461 1.921 1 97.19 96 PHE B N 1
ATOM 2915 C CA . PHE B 1 96 ? -15.062 14.055 1.532 1 97.19 96 PHE B CA 1
ATOM 2916 C C . PHE B 1 96 ? -13.688 13.438 1.291 1 97.19 96 PHE B C 1
ATOM 2918 O O . PHE B 1 96 ? -13.43 12.305 1.697 1 97.19 96 PHE B O 1
ATOM 2925 N N . GLU B 1 97 ? -12.82 14.164 0.655 1 97.5 97 GLU B N 1
ATOM 2926 C CA . GLU B 1 97 ? -11.5 13.633 0.337 1 97.5 97 GLU B CA 1
ATOM 2927 C C . GLU B 1 97 ? -10.719 13.305 1.604 1 97.5 97 GLU B C 1
ATOM 2929 O O . GLU B 1 97 ? -9.961 12.328 1.64 1 97.5 97 GLU B O 1
ATOM 2934 N N . LEU B 1 98 ? -10.898 14.117 2.639 1 96.44 98 LEU B N 1
ATOM 2935 C CA . LEU B 1 98 ? -10.25 13.844 3.916 1 96.44 98 LEU B CA 1
ATOM 2936 C C . LEU B 1 98 ? -10.797 12.57 4.547 1 96.44 98 LEU B C 1
ATOM 2938 O O . LEU B 1 98 ? -10.039 11.727 5.012 1 96.44 98 LEU B O 1
ATOM 2942 N N . PHE B 1 99 ? -12.125 12.5 4.523 1 96.5 99 PHE B N 1
ATOM 2943 C CA . PHE B 1 99 ? -12.781 11.297 5.031 1 96.5 99 PHE B CA 1
ATOM 2944 C C . PHE B 1 99 ? -12.344 10.07 4.242 1 96.5 99 PHE B C 1
ATOM 2946 O O . PHE B 1 99 ? -11.977 9.047 4.824 1 96.5 99 PHE B O 1
ATOM 2953 N N . PHE B 1 100 ? -12.367 10.148 2.891 1 98.25 100 PHE B N 1
ATOM 2954 C CA . PHE B 1 100 ? -11.984 9.047 2.02 1 98.25 100 PHE B CA 1
ATOM 2955 C C . PHE B 1 100 ? -10.562 8.586 2.322 1 98.25 100 PHE B C 1
ATOM 2957 O O . PHE B 1 100 ? -10.305 7.387 2.406 1 98.25 100 PHE B O 1
ATOM 2964 N N . GLN B 1 101 ? -9.648 9.523 2.459 1 97.88 101 GLN B N 1
ATOM 2965 C CA . GLN B 1 101 ? -8.258 9.172 2.729 1 97.88 101 GLN B CA 1
ATOM 2966 C C . GLN B 1 101 ? -8.133 8.375 4.023 1 97.88 101 GLN B C 1
ATOM 2968 O O . GLN B 1 101 ? -7.355 7.426 4.105 1 97.88 101 GLN B O 1
ATOM 2973 N N . ASP B 1 102 ? -8.891 8.781 5.02 1 96.44 102 ASP B N 1
ATOM 2974 C CA . ASP B 1 102 ? -8.883 8.062 6.289 1 96.44 102 ASP B CA 1
ATOM 2975 C C . ASP B 1 102 ? -9.305 6.605 6.098 1 96.44 102 ASP B C 1
ATOM 2977 O O . ASP B 1 102 ? -8.633 5.691 6.582 1 96.44 102 ASP B O 1
ATOM 2981 N N . VAL B 1 103 ? -10.414 6.457 5.387 1 97.81 103 VAL B N 1
ATOM 2982 C CA . VAL B 1 103 ? -10.953 5.121 5.152 1 97.81 103 VAL B CA 1
ATOM 2983 C C . VAL B 1 103 ? -9.961 4.305 4.316 1 97.81 103 VAL B C 1
ATOM 2985 O O . VAL B 1 103 ? -9.656 3.162 4.652 1 97.81 103 VAL B O 1
ATOM 2988 N N . PHE B 1 104 ? -9.461 4.891 3.27 1 98.25 104 PHE B N 1
ATOM 2989 C CA . PHE B 1 104 ? -8.578 4.191 2.342 1 98.25 104 PHE B CA 1
ATOM 2990 C C . PHE B 1 104 ? -7.289 3.771 3.033 1 98.25 104 PHE B C 1
ATOM 2992 O O . PHE B 1 104 ? -6.82 2.646 2.85 1 98.25 104 PHE B O 1
ATOM 2999 N N . SER B 1 105 ? -6.699 4.676 3.832 1 98.38 105 SER B N 1
ATOM 3000 C CA . SER B 1 105 ? -5.488 4.363 4.578 1 98.38 105 SER B CA 1
ATOM 3001 C C . SER B 1 105 ? -5.719 3.213 5.555 1 98.38 105 SER B C 1
ATOM 3003 O O . SER B 1 105 ? -4.84 2.371 5.75 1 98.38 105 SER B O 1
ATOM 3005 N N . GLU B 1 106 ? -6.863 3.215 6.176 1 98.12 106 GLU B N 1
ATOM 3006 C CA . GLU B 1 106 ? -7.156 2.166 7.148 1 98.12 106 GLU B CA 1
ATOM 3007 C C . GLU B 1 106 ? -7.125 0.786 6.5 1 98.12 106 GLU B C 1
ATOM 3009 O O . GLU B 1 106 ? -6.652 -0.18 7.105 1 98.12 106 GLU B O 1
ATOM 3014 N N . PHE B 1 107 ? -7.516 0.71 5.266 1 97.69 107 PHE B N 1
ATOM 3015 C CA . PHE B 1 107 ? -7.527 -0.568 4.566 1 97.69 107 PHE B CA 1
ATOM 3016 C C . PHE B 1 107 ? -6.125 -0.935 4.086 1 97.69 107 PHE B C 1
ATOM 3018 O O . PHE B 1 107 ? -5.934 -1.981 3.465 1 97.69 107 PHE B O 1
ATOM 3025 N N . GLY B 1 108 ? -5.145 -0.17 4.367 1 96.75 108 GLY B N 1
ATOM 3026 C CA . GLY B 1 108 ? -3.74 -0.507 4.188 1 96.75 108 GLY B CA 1
ATOM 3027 C C . GLY B 1 108 ? -3.01 -0.744 5.496 1 96.75 108 GLY B C 1
ATOM 3028 O O . GLY B 1 108 ? -1.782 -0.848 5.52 1 96.75 108 GLY B O 1
ATOM 3029 N N . SER B 1 109 ? -3.725 -0.926 6.582 1 97 109 SER B N 1
ATOM 3030 C CA . SER B 1 109 ? -3.119 -0.828 7.906 1 97 109 SER B CA 1
ATOM 3031 C C . SER B 1 109 ? -2.955 -2.203 8.539 1 97 109 SER B C 1
ATOM 3033 O O . SER B 1 109 ? -3.719 -3.125 8.25 1 97 109 SER B O 1
ATOM 3035 N N . VAL B 1 110 ? -2.053 -2.248 9.477 1 95.12 110 VAL B N 1
ATOM 3036 C CA . VAL B 1 110 ? -1.777 -3.43 10.289 1 95.12 110 VAL B CA 1
ATOM 3037 C C . VAL B 1 110 ? -2.969 -3.721 11.195 1 95.12 110 VAL B C 1
ATOM 3039 O O . VAL B 1 110 ? -3.121 -4.84 11.688 1 95.12 110 VAL B O 1
ATOM 3042 N N . ASN B 1 111 ? -3.826 -2.803 11.32 1 96.12 111 ASN B N 1
ATOM 3043 C CA . ASN B 1 111 ? -4.969 -2.977 12.219 1 96.12 111 ASN B CA 1
ATOM 3044 C C . ASN B 1 111 ? -6.168 -3.57 11.484 1 96.12 111 ASN B C 1
ATOM 3046 O O . ASN B 1 111 ? -7.172 -3.918 12.102 1 96.12 111 ASN B O 1
ATOM 3050 N N . THR B 1 112 ? -6.027 -3.736 10.18 1 96.88 112 THR B N 1
ATOM 3051 C CA . THR B 1 112 ? -7.219 -4.09 9.414 1 96.88 112 THR B CA 1
ATOM 3052 C C . THR B 1 112 ? -7.051 -5.453 8.758 1 96.88 112 THR B C 1
ATOM 3054 O O . THR B 1 112 ? -8.016 -6.207 8.625 1 96.88 112 THR B O 1
ATOM 3057 N N . TRP B 1 113 ? -5.836 -5.816 8.289 1 97.06 113 TRP B N 1
ATOM 3058 C CA . TRP B 1 113 ? -5.57 -7.074 7.598 1 97.06 113 TRP B CA 1
ATOM 3059 C C . TRP B 1 113 ? -4.691 -7.984 8.445 1 97.06 113 TRP B C 1
ATOM 3061 O O . TRP B 1 113 ? -3.908 -7.508 9.273 1 97.06 113 TRP B O 1
ATOM 3071 N N . GLN B 1 114 ? -4.844 -9.219 8.297 1 97.69 114 GLN B N 1
ATOM 3072 C CA . GLN B 1 114 ? -3.943 -10.203 8.875 1 97.69 114 GLN B CA 1
ATOM 3073 C C . GLN B 1 114 ? -3.826 -11.438 7.98 1 97.69 114 GLN B C 1
ATOM 3075 O O . GLN B 1 114 ? -4.742 -11.742 7.215 1 97.69 114 GLN B O 1
ATOM 3080 N N . ALA B 1 115 ? -2.742 -12.141 8.047 1 98.31 115 ALA B N 1
ATOM 3081 C CA . ALA B 1 115 ? -2.582 -13.43 7.375 1 98.31 115 ALA B CA 1
ATOM 3082 C C . ALA B 1 115 ? -3.457 -14.5 8.023 1 98.31 115 ALA B C 1
ATOM 3084 O O . ALA B 1 115 ? -3.666 -14.484 9.242 1 98.31 115 ALA B O 1
ATOM 3085 N N . GLN B 1 116 ? -3.963 -15.375 7.129 1 98.31 116 GLN B N 1
ATOM 3086 C CA . GLN B 1 116 ? -4.477 -16.609 7.723 1 98.31 116 GLN B CA 1
ATOM 3087 C C . GLN B 1 116 ? -3.391 -17.344 8.508 1 98.31 116 GLN B C 1
ATOM 3089 O O . GLN B 1 116 ? -2.236 -17.391 8.07 1 98.31 116 GLN B O 1
ATOM 3094 N N . PRO B 1 117 ? -3.713 -17.922 9.656 1 97.44 117 PRO B N 1
ATOM 3095 C CA . PRO B 1 117 ? -2.693 -18.5 10.547 1 97.44 117 PRO B CA 1
ATOM 3096 C C . PRO B 1 117 ? -1.845 -19.562 9.859 1 97.44 117 PRO B C 1
ATOM 3098 O O . PRO B 1 117 ? -0.693 -19.781 10.242 1 97.44 117 PRO B O 1
ATOM 3101 N N . ASP B 1 118 ? -2.352 -20.203 8.875 1 98.31 118 ASP B N 1
ATOM 3102 C CA . ASP B 1 118 ? -1.652 -21.312 8.234 1 98.31 118 ASP B CA 1
ATOM 3103 C C . ASP B 1 118 ? -1.108 -20.891 6.867 1 98.31 118 ASP B C 1
ATOM 3105 O O . ASP B 1 118 ? -0.538 -21.719 6.145 1 98.31 118 ASP B O 1
ATOM 3109 N N . ALA B 1 119 ? -1.251 -19.672 6.48 1 98.69 119 ALA B N 1
ATOM 3110 C CA . ALA B 1 119 ? -0.936 -19.234 5.121 1 98.69 119 ALA B CA 1
ATOM 3111 C C . ALA B 1 119 ? 0.566 -19.297 4.859 1 98.69 119 ALA B C 1
ATOM 3113 O O . ALA B 1 119 ? 1.006 -19.891 3.875 1 98.69 119 ALA B O 1
ATOM 3114 N N . LYS B 1 120 ? 1.318 -18.734 5.715 1 98.56 120 LYS B N 1
ATOM 3115 C CA . LYS B 1 120 ? 2.764 -18.672 5.523 1 98.56 120 LYS B CA 1
ATOM 3116 C C . LYS B 1 120 ? 3.377 -20.062 5.508 1 98.56 120 LYS B C 1
ATOM 3118 O O . LYS B 1 120 ? 4.164 -20.391 4.621 1 98.56 120 LYS B O 1
ATOM 3123 N N . ASP B 1 121 ? 3.021 -20.859 6.477 1 98.75 121 ASP B N 1
ATOM 3124 C CA . ASP B 1 121 ? 3.533 -22.219 6.562 1 98.75 121 ASP B CA 1
ATOM 3125 C C . ASP B 1 121 ? 3.184 -23.016 5.309 1 98.75 121 ASP B C 1
ATOM 3127 O O . ASP B 1 121 ? 4.016 -23.766 4.789 1 98.75 121 ASP B O 1
ATOM 3131 N N . PHE B 1 122 ? 2 -22.891 4.852 1 98.81 122 PHE B N 1
ATOM 3132 C CA . PHE B 1 122 ? 1.559 -23.594 3.654 1 98.81 122 PHE B CA 1
ATOM 3133 C C . PHE B 1 122 ? 2.449 -23.25 2.465 1 98.81 122 PHE B C 1
ATOM 3135 O O . PHE B 1 122 ? 2.967 -24.141 1.794 1 98.81 122 PHE B O 1
ATOM 3142 N N . LEU B 1 123 ? 2.631 -21.984 2.191 1 98.75 123 LEU B N 1
ATOM 3143 C CA . LEU B 1 123 ? 3.416 -21.547 1.042 1 98.75 123 LEU B CA 1
ATOM 3144 C C . LEU B 1 123 ? 4.867 -22 1.17 1 98.75 123 LEU B C 1
ATOM 3146 O O . LEU B 1 123 ? 5.465 -22.469 0.196 1 98.75 123 LEU B O 1
ATOM 3150 N N . GLN B 1 124 ? 5.383 -21.906 2.348 1 98.12 124 GLN B N 1
ATOM 3151 C CA . GLN B 1 124 ? 6.77 -22.297 2.578 1 98.12 124 GLN B CA 1
ATOM 3152 C C . GLN B 1 124 ? 6.965 -23.797 2.389 1 98.12 124 GLN B C 1
ATOM 3154 O O . GLN B 1 124 ? 7.969 -24.234 1.82 1 98.12 124 GLN B O 1
ATOM 3159 N N . GLN B 1 125 ? 6.047 -24.578 2.873 1 98.38 125 GLN B N 1
ATOM 3160 C CA . GLN B 1 125 ? 6.129 -26.031 2.691 1 98.38 125 GLN B CA 1
ATOM 3161 C C . GLN B 1 125 ? 6.031 -26.406 1.217 1 98.38 125 GLN B C 1
ATOM 3163 O O . GLN B 1 125 ? 6.711 -27.328 0.758 1 98.38 125 GLN B O 1
ATOM 3168 N N . CYS B 1 126 ? 5.172 -25.703 0.485 1 98.06 126 CYS B N 1
ATOM 3169 C CA . CYS B 1 126 ? 5.074 -25.938 -0.951 1 98.06 126 CYS B CA 1
ATOM 3170 C C . CYS B 1 126 ? 6.398 -25.641 -1.645 1 98.06 126 CYS B C 1
ATOM 3172 O O . CYS B 1 126 ? 6.863 -26.422 -2.477 1 98.06 126 CYS B O 1
ATOM 3174 N N . GLN B 1 127 ? 6.988 -24.578 -1.262 1 96.12 127 GLN B N 1
ATOM 3175 C CA . GLN B 1 127 ? 8.266 -24.203 -1.868 1 96.12 127 GLN B CA 1
ATOM 3176 C C . GLN B 1 127 ? 9.359 -25.203 -1.499 1 96.12 127 GLN B C 1
ATOM 3178 O O . GLN B 1 127 ? 10.188 -25.562 -2.338 1 96.12 127 GLN B O 1
ATOM 3183 N N . LYS B 1 128 ? 9.375 -25.625 -0.265 1 95.88 128 LYS B N 1
ATOM 3184 C CA . LYS B 1 128 ? 10.344 -26.609 0.181 1 95.88 128 LYS B CA 1
ATOM 3185 C C . LYS B 1 128 ? 10.211 -27.906 -0.615 1 95.88 128 LYS B C 1
ATOM 3187 O O . LYS B 1 128 ? 11.203 -28.609 -0.843 1 95.88 128 LYS B O 1
ATOM 3192 N N . ALA B 1 129 ? 9.039 -28.172 -1.065 1 95.88 129 ALA B N 1
ATOM 3193 C CA . ALA B 1 129 ? 8.781 -29.375 -1.858 1 95.88 129 ALA B CA 1
ATOM 3194 C C . ALA B 1 129 ? 9.125 -29.141 -3.328 1 95.88 129 ALA B C 1
ATOM 3196 O O . ALA B 1 129 ? 8.914 -30.016 -4.168 1 95.88 129 ALA B O 1
ATOM 3197 N N . GLY B 1 130 ? 9.562 -27.938 -3.654 1 92.56 130 GLY B N 1
ATOM 3198 C CA . GLY B 1 130 ? 10.016 -27.641 -5.004 1 92.56 130 GLY B CA 1
ATOM 3199 C C . GLY B 1 130 ? 8.922 -27.062 -5.887 1 92.56 130 GLY B C 1
ATOM 3200 O O . GLY B 1 130 ? 9.094 -26.938 -7.102 1 92.56 130 GLY B O 1
ATOM 3201 N N . LEU B 1 131 ? 7.801 -26.734 -5.332 1 96.56 131 LEU B N 1
ATOM 3202 C CA . LEU B 1 131 ? 6.703 -26.203 -6.125 1 96.56 131 LEU B CA 1
ATOM 3203 C C . LEU B 1 131 ? 6.871 -24.703 -6.324 1 96.56 131 LEU B C 1
ATOM 3205 O O . LEU B 1 131 ? 7.305 -23.984 -5.414 1 96.56 131 LEU B O 1
ATOM 3209 N N . ILE B 1 132 ? 6.527 -24.25 -7.488 1 96.5 132 ILE B N 1
ATOM 3210 C CA . ILE B 1 132 ? 6.359 -22.828 -7.723 1 96.5 132 ILE B CA 1
ATOM 3211 C C . ILE B 1 132 ? 5.047 -22.344 -7.102 1 96.5 132 ILE B C 1
ATOM 3213 O O . ILE B 1 132 ? 3.998 -22.969 -7.305 1 96.5 132 ILE B O 1
ATOM 3217 N N . THR B 1 133 ? 5.109 -21.297 -6.316 1 98.25 133 THR B N 1
ATOM 3218 C CA . THR B 1 133 ? 3.93 -20.766 -5.652 1 98.25 133 THR B CA 1
ATOM 3219 C C . THR B 1 133 ? 3.529 -19.422 -6.266 1 98.25 133 THR B C 1
ATOM 3221 O O . THR B 1 133 ? 4.387 -18.578 -6.535 1 98.25 133 THR B O 1
ATOM 3224 N N . GLY B 1 134 ? 2.246 -19.219 -6.527 1 98.75 134 GLY B N 1
ATOM 3225 C CA . GLY B 1 134 ? 1.763 -17.984 -7.117 1 98.75 134 GLY B CA 1
ATOM 3226 C C . GLY B 1 134 ? 0.434 -17.531 -6.547 1 98.75 134 GLY B C 1
ATOM 3227 O O . GLY B 1 134 ? -0.304 -18.328 -5.965 1 98.75 134 GLY B O 1
ATOM 3228 N N . LEU B 1 135 ? 0.201 -16.281 -6.66 1 98.94 135 LEU B N 1
ATOM 3229 C CA . LEU B 1 135 ? -1.093 -15.68 -6.359 1 98.94 135 LEU B CA 1
ATOM 3230 C C . LEU B 1 135 ? -1.955 -15.586 -7.613 1 98.94 135 LEU B C 1
ATOM 3232 O O . LEU B 1 135 ? -1.488 -15.133 -8.664 1 98.94 135 LEU B O 1
ATOM 3236 N N . LEU B 1 136 ? -3.092 -16.078 -7.562 1 98.88 136 LEU B N 1
ATOM 3237 C CA . LEU B 1 136 ? -4.078 -15.922 -8.625 1 98.88 136 LEU B CA 1
ATOM 3238 C C . LEU B 1 136 ? -5.41 -15.43 -8.07 1 98.88 136 LEU B C 1
ATOM 3240 O O . LEU B 1 136 ? -6.102 -16.172 -7.359 1 98.88 136 LEU B O 1
ATOM 3244 N N . ASP B 1 137 ? -5.715 -14.203 -8.344 1 98.5 137 ASP B N 1
ATOM 3245 C CA . ASP B 1 137 ? -6.879 -13.555 -7.754 1 98.5 137 ASP B CA 1
ATOM 3246 C C . ASP B 1 137 ? -7.5 -12.547 -8.719 1 98.5 137 ASP B C 1
ATOM 3248 O O . ASP B 1 137 ? -6.805 -12 -9.578 1 98.5 137 ASP B O 1
ATOM 3252 N N . ASN B 1 138 ? -8.82 -12.336 -8.656 1 96.75 138 ASN B N 1
ATOM 3253 C CA . ASN B 1 138 ? -9.531 -11.422 -9.539 1 96.75 138 ASN B CA 1
ATOM 3254 C C . ASN B 1 138 ? -9.344 -9.969 -9.109 1 96.75 138 ASN B C 1
ATOM 3256 O O . ASN B 1 138 ? -9.859 -9.055 -9.75 1 96.75 138 ASN B O 1
ATOM 3260 N N . SER B 1 139 ? -8.547 -9.711 -8.195 1 95.5 139 SER B N 1
ATOM 3261 C CA . SER B 1 139 ? -8.398 -8.383 -7.609 1 95.5 139 SER B CA 1
ATOM 3262 C C . SER B 1 139 ? -7.305 -7.59 -8.32 1 95.5 139 SER B C 1
ATOM 3264 O O . SER B 1 139 ? -7.062 -7.785 -9.516 1 95.5 139 SER B O 1
ATOM 3266 N N . TYR B 1 140 ? -6.734 -6.562 -7.664 1 94.75 140 TYR B N 1
ATOM 3267 C CA . TYR B 1 140 ? -5.816 -5.602 -8.266 1 94.75 140 TYR B CA 1
ATOM 3268 C C . TYR B 1 140 ? -4.504 -5.539 -7.488 1 94.75 140 TYR B C 1
ATOM 3270 O O . TYR B 1 140 ? -4.305 -6.297 -6.535 1 94.75 140 TYR B O 1
ATOM 3278 N N . GLY B 1 141 ? -3.633 -4.723 -7.883 1 95.25 141 GLY B N 1
ATOM 3279 C CA . GLY B 1 141 ? -2.219 -4.785 -7.551 1 95.25 141 GLY B CA 1
ATOM 3280 C C . GLY B 1 141 ? -1.933 -4.445 -6.102 1 95.25 141 GLY B C 1
ATOM 3281 O O . GLY B 1 141 ? -0.901 -4.844 -5.555 1 95.25 141 GLY B O 1
ATOM 3282 N N . ARG B 1 142 ? -2.836 -3.746 -5.324 1 96.44 142 ARG B N 1
ATOM 3283 C CA . ARG B 1 142 ? -2.574 -3.324 -3.953 1 96.44 142 ARG B CA 1
ATOM 3284 C C . ARG B 1 142 ? -2.23 -4.52 -3.07 1 96.44 142 ARG B C 1
ATOM 3286 O O . ARG B 1 142 ? -1.427 -4.402 -2.143 1 96.44 142 ARG B O 1
ATOM 3293 N N . TYR B 1 143 ? -2.789 -5.672 -3.379 1 97.69 143 TYR B N 1
ATOM 3294 C CA . TYR B 1 143 ? -2.666 -6.832 -2.504 1 97.69 143 TYR B CA 1
ATOM 3295 C C . TYR B 1 143 ? -1.257 -7.406 -2.557 1 97.69 143 TYR B C 1
ATOM 3297 O O . TYR B 1 143 ? -0.697 -7.789 -1.525 1 97.69 143 TYR B O 1
ATOM 3305 N N . ILE B 1 144 ? -0.647 -7.457 -3.746 1 98.44 144 ILE B N 1
ATOM 3306 C CA . ILE B 1 144 ? 0.712 -7.977 -3.854 1 98.44 144 ILE B CA 1
ATOM 3307 C C . ILE B 1 144 ? 1.714 -6.863 -3.549 1 98.44 144 ILE B C 1
ATOM 3309 O O . ILE B 1 144 ? 2.822 -7.133 -3.078 1 98.44 144 ILE B O 1
ATOM 3313 N N . ASP B 1 145 ? 1.298 -5.582 -3.742 1 97.69 145 ASP B N 1
ATOM 3314 C CA . ASP B 1 145 ? 2.191 -4.441 -3.547 1 97.69 145 ASP B CA 1
ATOM 3315 C C . ASP B 1 145 ? 2.369 -4.133 -2.062 1 97.69 145 ASP B C 1
ATOM 3317 O O . ASP B 1 145 ? 3.461 -3.758 -1.629 1 97.69 145 ASP B O 1
ATOM 3321 N N . ASP B 1 146 ? 1.287 -4.34 -1.312 1 97.88 146 ASP B N 1
ATOM 3322 C CA . ASP B 1 146 ? 1.349 -3.75 0.021 1 97.88 146 ASP B CA 1
ATOM 3323 C C . ASP B 1 146 ? 0.641 -4.633 1.046 1 97.88 146 ASP B C 1
ATOM 3325 O O . ASP B 1 146 ? 1.108 -4.773 2.178 1 97.88 146 ASP B O 1
ATOM 3329 N N . THR B 1 147 ? -0.504 -5.293 0.707 1 98.38 147 THR B N 1
ATOM 3330 C CA . THR B 1 147 ? -1.327 -5.969 1.704 1 98.38 147 THR B CA 1
ATOM 3331 C C . THR B 1 147 ? -0.68 -7.277 2.141 1 98.38 147 THR B C 1
ATOM 3333 O O . THR B 1 147 ? -0.537 -7.539 3.338 1 98.38 147 THR B O 1
ATOM 3336 N N . LEU B 1 148 ? -0.288 -8.102 1.171 1 98.69 148 LEU B N 1
ATOM 3337 C CA . LEU B 1 148 ? 0.369 -9.359 1.512 1 98.69 148 LEU B CA 1
ATOM 3338 C C . LEU B 1 148 ? 1.717 -9.109 2.178 1 98.69 148 LEU B C 1
ATOM 3340 O O . LEU B 1 148 ? 2.076 -9.789 3.141 1 98.69 148 LEU B O 1
ATOM 3344 N N . PRO B 1 149 ? 2.477 -8.086 1.719 1 98.31 149 PRO B N 1
ATOM 3345 C CA . PRO B 1 149 ? 3.738 -7.758 2.389 1 98.31 149 PRO B CA 1
ATOM 3346 C C . PRO B 1 149 ? 3.539 -7.328 3.84 1 98.31 149 PRO B C 1
ATOM 3348 O O . PRO B 1 149 ? 4.41 -7.566 4.684 1 98.31 149 PRO B O 1
ATOM 3351 N N . LEU B 1 150 ? 2.42 -6.73 4.113 1 97.44 150 LEU B N 1
ATOM 3352 C CA . LEU B 1 150 ? 2.068 -6.305 5.461 1 97.44 150 LEU B CA 1
ATOM 3353 C C . LEU B 1 150 ? 1.679 -7.504 6.324 1 97.44 150 LEU B C 1
ATOM 3355 O O . LEU B 1 150 ? 1.883 -7.488 7.539 1 97.44 150 LEU B O 1
ATOM 3359 N N . CYS B 1 151 ? 1.076 -8.477 5.719 1 98.06 151 CYS B N 1
ATOM 3360 C CA . CYS B 1 151 ? 0.581 -9.664 6.414 1 98.06 151 CYS B CA 1
ATOM 3361 C C . CYS B 1 151 ? 1.646 -10.75 6.461 1 98.06 151 CYS B C 1
ATOM 3363 O O . CYS B 1 151 ? 1.673 -11.641 5.609 1 98.06 151 CYS B O 1
ATOM 3365 N N . ASP B 1 152 ? 2.518 -10.734 7.469 1 96.5 152 ASP B N 1
ATOM 3366 C CA . ASP B 1 152 ? 3.566 -11.719 7.707 1 96.5 152 ASP B CA 1
ATOM 3367 C C . ASP B 1 152 ? 4.512 -11.812 6.508 1 96.5 152 ASP B C 1
ATOM 3369 O O . ASP B 1 152 ? 5.051 -12.883 6.219 1 96.5 152 ASP B O 1
ATOM 3373 N N . ALA B 1 153 ? 4.574 -10.75 5.672 1 97.38 153 ALA B N 1
ATOM 3374 C CA . ALA B 1 153 ? 5.438 -10.711 4.496 1 97.38 153 ALA B CA 1
ATOM 3375 C C . ALA B 1 153 ? 5.145 -11.883 3.559 1 97.38 153 ALA B C 1
ATOM 3377 O O . ALA B 1 153 ? 6.066 -12.523 3.051 1 97.38 153 ALA B O 1
ATOM 3378 N N . LEU B 1 154 ? 3.93 -12.188 3.361 1 98.56 154 LEU B N 1
ATOM 3379 C CA . LEU B 1 154 ? 3.529 -13.344 2.57 1 98.56 154 LEU B CA 1
ATOM 3380 C C . LEU B 1 154 ? 4.027 -13.219 1.134 1 98.56 154 LEU B C 1
ATOM 3382 O O . LEU B 1 154 ? 4.16 -14.227 0.43 1 98.56 154 LEU B O 1
ATOM 3386 N N . HIS B 1 155 ? 4.273 -11.992 0.662 1 97.94 155 HIS B N 1
ATOM 3387 C CA . HIS B 1 155 ? 4.754 -11.789 -0.701 1 97.94 155 HIS B CA 1
ATOM 3388 C C . HIS B 1 155 ? 6.059 -12.547 -0.939 1 97.94 155 HIS B C 1
ATOM 3390 O O . HIS B 1 155 ? 6.352 -12.945 -2.068 1 97.94 155 HIS B O 1
ATOM 3396 N N . GLU B 1 156 ? 6.848 -12.758 0.092 1 96.75 156 GLU B N 1
ATOM 3397 C CA . GLU B 1 156 ? 8.148 -13.414 -0.033 1 96.75 156 GLU B CA 1
ATOM 3398 C C . GLU B 1 156 ? 7.992 -14.891 -0.379 1 96.75 156 GLU B C 1
ATOM 3400 O O . GLU B 1 156 ? 8.93 -15.516 -0.883 1 96.75 156 GLU B O 1
ATOM 3405 N N . ALA B 1 157 ? 6.828 -15.414 -0.042 1 97.56 157 ALA B N 1
ATOM 3406 C CA . ALA B 1 157 ? 6.59 -16.828 -0.282 1 97.56 157 ALA B CA 1
ATOM 3407 C C . ALA B 1 157 ? 5.785 -17.047 -1.562 1 97.56 157 ALA B C 1
ATOM 3409 O O . ALA B 1 157 ? 5.234 -18.125 -1.785 1 97.56 157 ALA B O 1
ATOM 3410 N N . LEU B 1 158 ? 5.668 -16.031 -2.375 1 98.19 158 LEU B N 1
ATOM 3411 C CA . LEU B 1 158 ? 5.02 -16.109 -3.682 1 98.19 158 LEU B CA 1
ATOM 3412 C C . LEU B 1 158 ? 6.012 -15.789 -4.797 1 98.19 158 LEU B C 1
ATOM 3414 O O . LEU B 1 158 ? 6.656 -14.734 -4.777 1 98.19 158 LEU B O 1
ATOM 3418 N N . HIS B 1 159 ? 6.051 -16.641 -5.754 1 96.69 159 HIS B N 1
ATOM 3419 C CA . HIS B 1 159 ? 7.008 -16.453 -6.836 1 96.69 159 HIS B CA 1
ATOM 3420 C C . HIS B 1 159 ? 6.445 -15.523 -7.91 1 96.69 159 HIS B C 1
ATOM 3422 O O . HIS B 1 159 ? 7.203 -14.883 -8.641 1 96.69 159 HIS B O 1
ATOM 3428 N N . PHE B 1 160 ? 5.113 -15.516 -8.062 1 97.94 160 PHE B N 1
ATOM 3429 C CA . PHE B 1 160 ? 4.465 -14.656 -9.047 1 97.94 160 PHE B CA 1
ATOM 3430 C C . PHE B 1 160 ? 3.035 -14.336 -8.633 1 97.94 160 PHE B C 1
ATOM 3432 O O . PHE B 1 160 ? 2.523 -14.898 -7.66 1 97.94 160 PHE B O 1
ATOM 3439 N N . SER B 1 161 ? 2.463 -13.375 -9.273 1 98.75 161 SER B N 1
ATOM 3440 C CA . SER B 1 161 ? 1.066 -13.031 -9.031 1 98.75 161 SER B CA 1
ATOM 3441 C C . SER B 1 161 ? 0.34 -12.734 -10.344 1 98.75 161 SER B C 1
ATOM 3443 O O . SER B 1 161 ? 0.93 -12.188 -11.273 1 98.75 161 SER B O 1
ATOM 3445 N N . VAL B 1 162 ? -0.838 -13.148 -10.391 1 98.62 162 VAL B N 1
ATOM 3446 C CA . VAL B 1 162 ? -1.809 -12.734 -11.398 1 98.62 162 VAL B CA 1
ATOM 3447 C C . VAL B 1 162 ? -3.018 -12.094 -10.719 1 98.62 162 VAL B C 1
ATOM 3449 O O . VAL B 1 162 ? -3.84 -12.789 -10.117 1 98.62 162 VAL B O 1
ATOM 3452 N N . LEU B 1 163 ? -3.035 -10.828 -10.844 1 97.38 163 LEU B N 1
ATOM 3453 C CA . LEU B 1 163 ? -4.176 -10.047 -10.375 1 97.38 163 LEU B CA 1
ATOM 3454 C C . LEU B 1 163 ? -5.02 -9.57 -11.555 1 97.38 163 LEU B C 1
ATOM 3456 O O . LEU B 1 163 ? -4.641 -8.633 -12.258 1 97.38 163 LEU B O 1
ATOM 3460 N N . GLY B 1 164 ? -6.078 -10.219 -11.719 1 96 164 GLY B N 1
ATOM 3461 C CA . GLY B 1 164 ? -6.824 -10.156 -12.969 1 96 164 GLY B CA 1
ATOM 3462 C C . GLY B 1 164 ? -7.234 -8.742 -13.344 1 96 164 GLY B C 1
ATOM 3463 O O . GLY B 1 164 ? -7.293 -8.398 -14.523 1 96 164 GLY B O 1
ATOM 3464 N N . ALA B 1 165 ? -7.484 -7.895 -12.43 1 93.06 165 ALA B N 1
ATOM 3465 C CA . ALA B 1 165 ? -7.98 -6.543 -12.688 1 93.06 165 ALA B CA 1
ATOM 3466 C C . ALA B 1 165 ? -6.844 -5.613 -13.102 1 93.06 165 ALA B C 1
ATOM 3468 O O . ALA B 1 165 ? -7.062 -4.418 -13.32 1 93.06 165 ALA B O 1
ATOM 3469 N N . GLU B 1 166 ? -5.676 -6.148 -13.227 1 91.25 166 GLU B N 1
ATOM 3470 C CA . GLU B 1 166 ? -4.547 -5.344 -13.688 1 91.25 166 GLU B CA 1
ATOM 3471 C C . GLU B 1 166 ? -4.336 -5.492 -15.195 1 91.25 166 GLU B C 1
ATOM 3473 O O . GLU B 1 166 ? -3.475 -4.832 -15.773 1 91.25 166 GLU B O 1
ATOM 3478 N N . TYR B 1 167 ? -5.078 -6.344 -15.789 1 92.12 167 TYR B N 1
ATOM 3479 C CA . TYR B 1 167 ? -4.949 -6.617 -17.219 1 92.12 167 TYR B CA 1
ATOM 3480 C C . TYR B 1 167 ? -6.047 -5.914 -18 1 92.12 167 TYR B C 1
ATOM 3482 O O . TYR B 1 167 ? -7.141 -5.68 -17.484 1 92.12 167 TYR B O 1
ATOM 3490 N N . ASP B 1 168 ? -5.754 -5.602 -19.25 1 87.44 168 ASP B N 1
ATOM 3491 C CA . ASP B 1 168 ? -6.727 -5.012 -20.172 1 87.44 168 ASP B CA 1
ATOM 3492 C C . ASP B 1 168 ? -6.723 -5.738 -21.516 1 87.44 168 ASP B C 1
ATOM 3494 O O . ASP B 1 168 ? -5.789 -5.586 -22.297 1 87.44 168 ASP B O 1
ATOM 3498 N N . PRO B 1 169 ? -7.754 -6.461 -21.797 1 90 169 PRO B N 1
ATOM 3499 C CA . PRO B 1 169 ? -8.914 -6.688 -20.938 1 90 169 PRO B CA 1
ATOM 3500 C C . PRO B 1 169 ? -8.578 -7.508 -19.703 1 90 169 PRO B C 1
ATOM 3502 O O . PRO B 1 169 ? -7.547 -8.188 -19.656 1 90 169 PRO B O 1
ATOM 3505 N N . PRO B 1 170 ? -9.414 -7.527 -18.688 1 92.94 170 PRO B N 1
ATOM 3506 C CA . PRO B 1 170 ? -9.156 -8.242 -17.438 1 92.94 170 PRO B CA 1
ATOM 3507 C C . PRO B 1 170 ? -9.047 -9.758 -17.625 1 92.94 170 PRO B C 1
ATOM 3509 O O . PRO B 1 170 ? -9.75 -10.32 -18.469 1 92.94 170 PRO B O 1
ATOM 3512 N N . LEU B 1 171 ? -8.234 -10.414 -16.859 1 96.31 171 LEU B N 1
ATOM 3513 C CA . LEU B 1 171 ? -8.102 -11.867 -16.812 1 96.31 171 LEU B CA 1
ATOM 3514 C C . LEU B 1 171 ? -8.703 -12.43 -15.531 1 96.31 171 LEU B C 1
ATOM 3516 O O . LEU B 1 171 ? -7.988 -12.648 -14.547 1 96.31 171 LEU B O 1
ATOM 3520 N N . LEU B 1 172 ? -9.922 -12.75 -15.617 1 96.81 172 LEU B N 1
ATOM 3521 C CA . LEU B 1 172 ? -10.648 -13.086 -14.398 1 96.81 172 LEU B CA 1
ATOM 3522 C C . LEU B 1 172 ? -11.016 -14.57 -14.375 1 96.81 172 LEU B C 1
ATOM 3524 O O . LEU B 1 172 ? -11.461 -15.117 -15.391 1 96.81 172 LEU B O 1
ATOM 3528 N N . LYS B 1 173 ? -10.805 -15.172 -13.227 1 97.88 173 LYS B N 1
ATOM 3529 C CA . LYS B 1 173 ? -11.445 -16.453 -12.961 1 97.88 173 LYS B CA 1
ATOM 3530 C C . LYS B 1 173 ? -12.969 -16.328 -13.016 1 97.88 173 LYS B C 1
ATOM 3532 O O . LYS B 1 173 ? -13.523 -15.289 -12.641 1 97.88 173 LYS B O 1
ATOM 3537 N N . PRO B 1 174 ? -13.695 -17.25 -13.609 1 97.31 174 PRO B N 1
ATOM 3538 C CA . PRO B 1 174 ? -13.266 -18.609 -13.945 1 97.31 174 PRO B CA 1
ATOM 3539 C C . PRO B 1 174 ? -12.75 -18.734 -15.383 1 97.31 174 PRO B C 1
ATOM 3541 O O . PRO B 1 174 ? -12.492 -19.844 -15.859 1 97.31 174 PRO B O 1
ATOM 3544 N N . ASN B 1 175 ? -12.547 -17.672 -16.078 1 97.44 175 ASN B N 1
ATOM 3545 C CA . ASN B 1 175 ? -12.031 -17.766 -17.438 1 97.44 175 ASN B CA 1
ATOM 3546 C C . ASN B 1 175 ? -10.688 -18.469 -17.484 1 97.44 175 ASN B C 1
ATOM 3548 O O . ASN B 1 175 ? -9.789 -18.172 -16.688 1 97.44 175 ASN B O 1
ATOM 3552 N N . ALA B 1 176 ? -10.555 -19.344 -18.484 1 98 176 ALA B N 1
ATOM 3553 C CA . ALA B 1 176 ? -9.344 -20.156 -18.594 1 98 176 ALA B CA 1
ATOM 3554 C C . ALA B 1 176 ? -8.117 -19.281 -18.828 1 98 176 ALA B C 1
ATOM 3556 O O . ALA B 1 176 ? -7.008 -19.641 -18.438 1 98 176 ALA B O 1
ATOM 3557 N N . ALA B 1 177 ? -8.352 -18.141 -19.375 1 98.38 177 ALA B N 1
ATOM 3558 C CA . ALA B 1 177 ? -7.25 -17.234 -19.688 1 98.38 177 ALA B CA 1
ATOM 3559 C C . ALA B 1 177 ? -6.504 -16.812 -18.422 1 98.38 177 ALA B C 1
ATOM 3561 O O . ALA B 1 177 ? -5.285 -16.625 -18.453 1 98.38 177 ALA B O 1
ATOM 3562 N N . ALA B 1 178 ? -7.207 -16.641 -17.312 1 98.62 178 ALA B N 1
ATOM 3563 C CA . ALA B 1 178 ? -6.574 -16.281 -16.047 1 98.62 178 ALA B CA 1
ATOM 3564 C C . ALA B 1 178 ? -5.605 -17.375 -15.594 1 98.62 178 ALA B C 1
ATOM 3566 O O . ALA B 1 178 ? -4.477 -17.094 -15.188 1 98.62 178 ALA B O 1
ATOM 3567 N N . PHE B 1 179 ? -5.996 -18.625 -15.703 1 98.81 179 PHE B N 1
ATOM 3568 C CA . PHE B 1 179 ? -5.172 -19.75 -15.305 1 98.81 179 PHE B CA 1
ATOM 3569 C C . PHE B 1 179 ? -4.012 -19.953 -16.266 1 98.81 179 PHE B C 1
ATOM 3571 O O . PHE B 1 179 ? -2.908 -20.328 -15.867 1 98.81 179 PHE B O 1
ATOM 3578 N N . GLN B 1 180 ? -4.273 -19.719 -17.547 1 98.56 180 GLN B N 1
ATOM 3579 C CA . GLN B 1 180 ? -3.215 -19.797 -18.547 1 98.56 180 GLN B CA 1
ATOM 3580 C C . GLN B 1 180 ? -2.129 -18.75 -18.266 1 98.56 180 GLN B C 1
ATOM 3582 O O . GLN B 1 180 ? -0.94 -19.031 -18.438 1 98.56 180 GLN B O 1
ATOM 3587 N N . GLU B 1 181 ? -2.549 -17.578 -17.906 1 98.62 181 GLU B N 1
ATOM 3588 C CA . GLU B 1 181 ? -1.579 -16.547 -17.547 1 98.62 181 GLU B CA 1
ATOM 3589 C C . GLU B 1 181 ? -0.748 -16.969 -16.328 1 98.62 181 GLU B C 1
ATOM 3591 O O . GLU B 1 181 ? 0.453 -16.703 -16.281 1 98.62 181 GLU B O 1
ATOM 3596 N N . ALA B 1 182 ? -1.382 -17.562 -15.344 1 98.69 182 ALA B N 1
ATOM 3597 C CA . ALA B 1 182 ? -0.655 -18.094 -14.195 1 98.69 182 ALA B CA 1
ATOM 3598 C C . ALA B 1 182 ? 0.374 -19.125 -14.617 1 98.69 182 ALA B C 1
ATOM 3600 O O . ALA B 1 182 ? 1.517 -19.109 -14.156 1 98.69 182 ALA B O 1
ATOM 3601 N N . LEU B 1 183 ? -0.001 -20 -15.531 1 98.19 183 LEU B N 1
ATOM 3602 C CA . LEU B 1 183 ? 0.907 -21.016 -16.047 1 98.19 183 LEU B CA 1
ATOM 3603 C C . LEU B 1 183 ? 2.08 -20.375 -16.781 1 98.19 183 LEU B C 1
ATOM 3605 O O . LEU B 1 183 ? 3.227 -20.812 -16.625 1 98.19 183 LEU B O 1
ATOM 3609 N N . ARG B 1 184 ? 1.742 -19.422 -17.562 1 97.81 184 ARG B N 1
ATOM 3610 C CA . ARG B 1 184 ? 2.791 -18.719 -18.281 1 97.81 184 ARG B CA 1
ATOM 3611 C C . ARG B 1 184 ? 3.82 -18.125 -17.328 1 97.81 184 ARG B C 1
ATOM 3613 O O . ARG B 1 184 ? 5.023 -18.328 -17.5 1 97.81 184 ARG B O 1
ATOM 3620 N N . LYS B 1 185 ? 3.373 -17.469 -16.328 1 97.69 185 LYS B N 1
ATOM 3621 C CA . LYS B 1 185 ? 4.281 -16.844 -15.359 1 97.69 185 LYS B CA 1
ATOM 3622 C C . LYS B 1 185 ? 5.043 -17.906 -14.57 1 97.69 185 LYS B C 1
ATOM 3624 O O . LYS B 1 185 ? 6.227 -17.734 -14.273 1 97.69 185 LYS B O 1
ATOM 3629 N N . ALA B 1 186 ? 4.375 -18.938 -14.203 1 96.88 186 ALA B N 1
ATOM 3630 C CA . ALA B 1 186 ? 5.035 -20.047 -13.5 1 96.88 186 ALA B CA 1
ATOM 3631 C C . ALA B 1 186 ? 6.195 -20.594 -14.328 1 96.88 186 ALA B C 1
ATOM 3633 O O . ALA B 1 186 ? 7.258 -20.906 -13.789 1 96.88 186 ALA B O 1
ATOM 3634 N N . ASN B 1 187 ? 5.949 -20.734 -15.602 1 95.44 187 ASN B N 1
ATOM 3635 C CA . ASN B 1 187 ? 6.988 -21.234 -16.484 1 95.44 187 ASN B CA 1
ATOM 3636 C C . ASN B 1 187 ? 8.18 -20.297 -16.547 1 95.44 187 ASN B C 1
ATOM 3638 O O . ASN B 1 187 ? 9.336 -20.734 -16.578 1 95.44 187 ASN B O 1
ATOM 3642 N N . ILE B 1 188 ? 7.902 -19.047 -16.562 1 94.5 188 ILE B N 1
ATOM 3643 C CA . ILE B 1 188 ? 8.977 -18.062 -16.578 1 94.5 188 ILE B CA 1
ATOM 3644 C C . ILE B 1 188 ? 9.781 -18.156 -15.281 1 94.5 188 ILE B C 1
ATOM 3646 O O . ILE B 1 188 ? 11.008 -18.172 -15.305 1 94.5 188 ILE B O 1
ATOM 3650 N N . VAL B 1 189 ? 9.109 -18.234 -14.156 1 94.12 189 VAL B N 1
ATOM 3651 C CA . VAL B 1 189 ? 9.75 -18.359 -12.852 1 94.12 189 VAL B CA 1
ATOM 3652 C C . VAL B 1 189 ? 10.617 -19.609 -12.82 1 94.12 189 VAL B C 1
ATOM 3654 O O . VAL B 1 189 ? 11.75 -19.578 -12.328 1 94.12 189 VAL B O 1
ATOM 3657 N N . GLY B 1 190 ? 9.992 -20.688 -13.273 1 91.31 190 GLY B N 1
ATOM 3658 C CA . GLY B 1 190 ? 10.742 -21.922 -13.305 1 91.31 190 GLY B CA 1
ATOM 3659 C C . GLY B 1 190 ? 12.07 -21.812 -14.031 1 91.31 190 GLY B C 1
ATOM 3660 O O . GLY B 1 190 ? 13.078 -22.344 -13.578 1 91.31 190 GLY B O 1
ATOM 3661 N N . LYS B 1 191 ? 12.086 -21.094 -15.109 1 88.44 191 LYS B N 1
ATOM 3662 C CA . LYS B 1 191 ? 13.305 -20.891 -15.891 1 88.44 191 LYS B CA 1
ATOM 3663 C C . LYS B 1 191 ? 14.297 -20.016 -15.141 1 88.44 191 LYS B C 1
ATOM 3665 O O . LYS B 1 191 ? 15.508 -20.219 -15.234 1 88.44 191 LYS B O 1
ATOM 3670 N N . MET B 1 192 ? 13.781 -19.078 -14.391 1 88.81 192 MET B N 1
ATOM 3671 C CA . MET B 1 192 ? 14.633 -18.109 -13.711 1 88.81 192 MET B CA 1
ATOM 3672 C C . MET B 1 192 ? 15.266 -18.719 -12.469 1 88.81 192 MET B C 1
ATOM 3674 O O . MET B 1 192 ? 16.406 -18.406 -12.133 1 88.81 192 MET B O 1
ATOM 3678 N N . LEU B 1 193 ? 14.578 -19.391 -11.602 1 81.75 193 LEU B N 1
ATOM 3679 C CA . LEU B 1 193 ? 15.055 -19.922 -10.336 1 81.75 193 LEU B CA 1
ATOM 3680 C C . LEU B 1 193 ? 15.859 -21.203 -10.555 1 81.75 193 LEU B C 1
ATOM 3682 O O . LEU B 1 193 ? 16.766 -21.516 -9.773 1 81.75 193 LEU B O 1
ATOM 3686 N N . LYS B 1 194 ? 15.273 -22.188 -11.227 1 63.09 194 LYS B N 1
ATOM 3687 C CA . LYS B 1 194 ? 15.875 -23.5 -11.336 1 63.09 194 LYS B CA 1
ATOM 3688 C C . LYS B 1 194 ? 17.031 -23.5 -12.336 1 63.09 194 LYS B C 1
ATOM 3690 O O . LYS B 1 194 ? 16.969 -22.844 -13.367 1 63.09 194 LYS B O 1
ATOM 3695 N N . GLU B 1 195 ? 18.297 -23.438 -11.781 1 51.69 195 GLU B N 1
ATOM 3696 C CA . GLU B 1 195 ? 19.25 -24.141 -12.633 1 51.69 195 GLU B CA 1
ATOM 3697 C C . GLU B 1 195 ? 18.578 -25.266 -13.422 1 51.69 195 GLU B C 1
ATOM 3699 O O . GLU B 1 195 ? 19.25 -26.078 -14.055 1 51.69 195 GLU B O 1
ATOM 3704 N N . GLY B 1 196 ? 17.469 -25.5 -13.758 1 49 196 GLY B N 1
ATOM 3705 C CA . GLY B 1 196 ? 16.969 -26.312 -14.859 1 49 196 GLY B CA 1
ATOM 3706 C C . GLY B 1 196 ? 15.609 -26.922 -14.594 1 49 196 GLY B C 1
ATOM 3707 O O . GLY B 1 196 ? 15.523 -28.062 -14.125 1 49 196 GLY B O 1
ATOM 3708 N N . VAL B 1 197 ? 14.516 -26.266 -13.805 1 51.66 197 VAL B N 1
ATOM 3709 C CA . VAL B 1 197 ? 13.266 -27.016 -13.898 1 51.66 197 VAL B CA 1
ATOM 3710 C C . VAL B 1 197 ? 13.031 -27.453 -15.344 1 51.66 197 VAL B C 1
ATOM 3712 O O . VAL B 1 197 ? 13.117 -26.641 -16.266 1 51.66 197 VAL B O 1
ATOM 3715 N N . VAL B 1 198 ? 13.203 -28.672 -15.484 1 58.28 198 VAL B N 1
ATOM 3716 C CA . VAL B 1 198 ? 13.18 -29.328 -16.781 1 58.28 198 VAL B CA 1
ATOM 3717 C C . VAL B 1 198 ? 11.75 -29.391 -17.312 1 58.28 198 VAL B C 1
ATOM 3719 O O . VAL B 1 198 ? 10.883 -30.016 -16.703 1 58.28 198 VAL B O 1
ATOM 3722 N N . GLY B 1 199 ? 11.312 -28.547 -18.156 1 74.31 199 GLY B N 1
ATOM 3723 C CA . GLY B 1 199 ? 10.195 -28.625 -19.078 1 74.31 199 GLY B CA 1
ATOM 3724 C C . GLY B 1 199 ? 9.094 -27.625 -18.781 1 74.31 199 GLY B C 1
ATOM 3725 O O . GLY B 1 199 ? 9.195 -26.844 -17.828 1 74.31 199 GLY B O 1
ATOM 3726 N N . GLU B 1 200 ? 8.141 -27.469 -19.547 1 90.44 200 GLU B N 1
ATOM 3727 C CA . GLU B 1 200 ? 6.949 -26.625 -19.453 1 90.44 200 GLU B CA 1
ATOM 3728 C C . GLU B 1 200 ? 5.934 -27.203 -18.469 1 90.44 200 GLU B C 1
ATOM 3730 O O . GLU B 1 200 ? 5.711 -28.422 -18.453 1 90.44 200 GLU B O 1
ATOM 3735 N N . ILE B 1 201 ? 5.508 -26.406 -17.578 1 95.44 201 ILE B N 1
ATOM 3736 C CA . ILE B 1 201 ? 4.457 -26.828 -16.656 1 95.44 201 ILE B CA 1
ATOM 3737 C C . ILE B 1 201 ? 3.139 -26.984 -17.406 1 95.44 201 ILE B C 1
ATOM 3739 O O . ILE B 1 201 ? 2.65 -26.031 -18.016 1 95.44 201 ILE B O 1
ATOM 3743 N N . ALA B 1 202 ? 2.611 -28.172 -17.375 1 96.38 202 ALA B N 1
ATOM 3744 C CA . ALA B 1 202 ? 1.316 -28.438 -17.984 1 96.38 202 ALA B CA 1
ATOM 3745 C C . ALA B 1 202 ? 0.172 -28.062 -17.047 1 96.38 202 ALA B C 1
ATOM 3747 O O . ALA B 1 202 ? 0.361 -27.969 -15.836 1 96.38 202 ALA B O 1
ATOM 3748 N N . PRO B 1 203 ? -1.006 -27.828 -17.609 1 97.94 203 PRO B N 1
ATOM 3749 C CA . PRO B 1 203 ? -2.137 -27.438 -16.766 1 97.94 203 PRO B CA 1
ATOM 3750 C C . PRO B 1 203 ? -2.404 -28.438 -15.648 1 97.94 203 PRO B C 1
ATOM 3752 O O . PRO B 1 203 ? -2.691 -28.047 -14.516 1 97.94 203 PRO B O 1
ATOM 3755 N N . ASP B 1 204 ? -2.277 -29.688 -15.906 1 97.5 204 ASP B N 1
ATOM 3756 C CA . ASP B 1 204 ? -2.609 -30.719 -14.922 1 97.5 204 ASP B CA 1
ATOM 3757 C C . ASP B 1 204 ? -1.508 -30.844 -13.867 1 97.5 204 ASP B C 1
ATOM 3759 O O . ASP B 1 204 ? -1.634 -31.609 -12.914 1 97.5 204 ASP B O 1
ATOM 3763 N N . GLU B 1 205 ? -0.503 -30.031 -14.008 1 97.56 205 GLU B N 1
ATOM 3764 C CA . GLU B 1 205 ? 0.57 -29.969 -13.023 1 97.56 205 GLU B CA 1
ATOM 3765 C C . GLU B 1 205 ? 0.449 -28.719 -12.148 1 97.56 205 GLU B C 1
ATOM 3767 O O . GLU B 1 205 ? 1.346 -28.422 -11.352 1 97.56 205 GLU B O 1
ATOM 3772 N N . MET B 1 206 ? -0.591 -28 -12.305 1 98.44 206 MET B N 1
ATOM 3773 C CA . MET B 1 206 ? -0.889 -26.844 -11.453 1 98.44 206 MET B CA 1
ATOM 3774 C C . MET B 1 206 ? -2.145 -27.094 -10.625 1 98.44 206 MET B C 1
ATOM 3776 O O . MET B 1 206 ? -3.156 -27.562 -11.148 1 98.44 206 MET B O 1
ATOM 3780 N N . LEU B 1 207 ? -2.043 -26.844 -9.367 1 98.81 207 LEU B N 1
ATOM 3781 C CA . LEU B 1 207 ? -3.154 -26.906 -8.422 1 98.81 207 LEU B CA 1
ATOM 3782 C C . LEU B 1 207 ? -3.578 -25.5 -7.996 1 98.81 207 LEU B C 1
ATOM 3784 O O . LEU B 1 207 ? -2.736 -24.672 -7.625 1 98.81 207 LEU B O 1
ATOM 3788 N N . HIS B 1 208 ? -4.848 -25.219 -8.07 1 98.88 208 HIS B N 1
ATOM 3789 C CA . HIS B 1 208 ? -5.355 -23.953 -7.551 1 98.88 208 HIS B CA 1
ATOM 3790 C C . HIS B 1 208 ? -6.199 -24.172 -6.301 1 98.88 208 HIS B C 1
ATOM 3792 O O . HIS B 1 208 ? -7.008 -25.094 -6.246 1 98.88 208 HIS B O 1
ATOM 3798 N N . ILE B 1 209 ? -5.984 -23.328 -5.324 1 98.81 209 ILE B N 1
ATOM 3799 C CA . ILE B 1 209 ? -6.758 -23.375 -4.086 1 98.81 209 ILE B CA 1
ATOM 3800 C C . ILE B 1 209 ? -7.457 -22.047 -3.861 1 98.81 209 ILE B C 1
ATOM 3802 O O . ILE B 1 209 ? -6.816 -20.984 -3.859 1 98.81 209 ILE B O 1
ATOM 3806 N N . GLY B 1 210 ? -8.719 -22.062 -3.676 1 98.25 210 GLY B N 1
ATOM 3807 C CA . GLY B 1 210 ? -9.531 -20.906 -3.338 1 98.25 210 GLY B CA 1
ATOM 3808 C C . GLY B 1 210 ? -10.828 -21.266 -2.639 1 98.25 210 GLY B C 1
ATOM 3809 O O . GLY B 1 210 ? -11.055 -22.422 -2.309 1 98.25 210 GLY B O 1
ATOM 3810 N N . ASN B 1 211 ? -11.703 -20.281 -2.398 1 96.31 211 ASN B N 1
ATOM 3811 C CA . ASN B 1 211 ? -12.867 -20.531 -1.553 1 96.31 211 ASN B CA 1
ATOM 3812 C C . ASN B 1 211 ? -14.164 -20.484 -2.359 1 96.31 211 ASN B C 1
ATOM 3814 O O . ASN B 1 211 ? -15.242 -20.734 -1.82 1 96.31 211 ASN B O 1
ATOM 3818 N N . ARG B 1 212 ? -14.156 -20.219 -3.646 1 95.38 212 ARG B N 1
ATOM 3819 C CA . ARG B 1 212 ? -15.375 -20.125 -4.441 1 95.38 212 ARG B CA 1
ATOM 3820 C C . ARG B 1 212 ? -15.492 -21.297 -5.41 1 95.38 212 ARG B C 1
ATOM 3822 O O . ARG B 1 212 ? -14.586 -21.531 -6.219 1 95.38 212 ARG B O 1
ATOM 3829 N N . LEU B 1 213 ? -16.531 -21.891 -5.383 1 93.38 213 LEU B N 1
ATOM 3830 C CA . LEU B 1 213 ? -16.75 -23.094 -6.164 1 93.38 213 LEU B CA 1
ATOM 3831 C C . LEU B 1 213 ? -16.688 -22.797 -7.66 1 93.38 213 LEU B C 1
ATOM 3833 O O . LEU B 1 213 ? -15.961 -23.469 -8.398 1 93.38 213 LEU B O 1
ATOM 3837 N N . ASN B 1 214 ? -17.391 -21.828 -8.102 1 93.81 214 ASN B N 1
ATOM 3838 C CA . ASN B 1 214 ? -17.469 -21.516 -9.523 1 93.81 214 ASN B CA 1
ATOM 3839 C C . ASN B 1 214 ? -16.172 -20.906 -10.031 1 93.81 214 ASN B C 1
ATOM 3841 O O . ASN B 1 214 ? -15.57 -21.406 -10.984 1 93.81 214 ASN B O 1
ATOM 3845 N N . VAL B 1 215 ? -15.672 -19.938 -9.281 1 96.19 215 VAL B N 1
ATOM 3846 C CA . VAL B 1 215 ? -14.5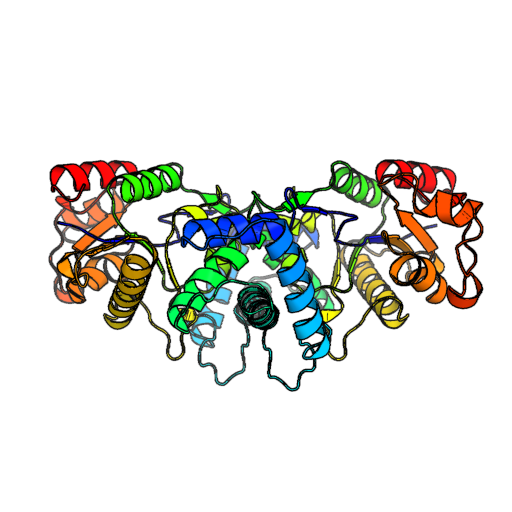7 -19.094 -9.742 1 96.19 215 VAL B CA 1
ATOM 3847 C C . VAL B 1 215 ? -13.242 -19.828 -9.539 1 96.19 215 VAL B C 1
ATOM 3849 O O . VAL B 1 215 ? -12.391 -19.844 -10.422 1 96.19 215 VAL B O 1
ATOM 3852 N N . ASP B 1 216 ? -13.047 -20.469 -8.438 1 97.5 216 ASP B N 1
ATOM 3853 C CA . ASP B 1 216 ? -11.766 -21.062 -8.094 1 97.5 216 ASP B CA 1
ATOM 3854 C C . ASP B 1 216 ? -11.719 -22.531 -8.492 1 97.5 216 ASP B C 1
ATOM 3856 O O . ASP B 1 216 ? -10.859 -22.953 -9.273 1 97.5 216 ASP B O 1
ATOM 3860 N N . TYR B 1 217 ? -12.641 -23.312 -8.031 1 96.5 217 TYR B N 1
ATOM 3861 C CA . TYR B 1 217 ? -12.609 -24.75 -8.219 1 96.5 217 TYR B CA 1
ATOM 3862 C C . TYR B 1 217 ? -12.977 -25.125 -9.648 1 96.5 217 TYR B C 1
ATOM 3864 O O . TYR B 1 217 ? -12.148 -25.672 -10.391 1 96.5 217 TYR B O 1
ATOM 3872 N N . ALA B 1 218 ? -14.219 -24.781 -10.062 1 96.06 218 ALA B N 1
ATOM 3873 C CA . ALA B 1 218 ? -14.672 -25.125 -11.406 1 96.06 218 ALA B CA 1
ATOM 3874 C C . ALA B 1 218 ? -13.82 -24.438 -12.461 1 96.06 218 ALA B C 1
ATOM 3876 O O . ALA B 1 218 ? -13.555 -25 -13.523 1 96.06 218 ALA B O 1
ATOM 3877 N N . GLY B 1 219 ? -13.422 -23.156 -12.172 1 97.56 219 GLY B N 1
ATOM 3878 C CA . GLY B 1 219 ? -12.555 -22.438 -13.086 1 97.56 219 GLY B CA 1
ATOM 3879 C C . GLY B 1 219 ? -11.234 -23.141 -13.336 1 97.56 219 GLY B C 1
ATOM 3880 O O . GLY B 1 219 ? -10.805 -23.281 -14.477 1 97.56 219 GLY B O 1
ATOM 3881 N N . ALA B 1 220 ? -10.609 -23.641 -12.289 1 98.25 220 ALA B N 1
ATOM 3882 C CA . ALA B 1 220 ? -9.336 -24.344 -12.406 1 98.25 220 ALA B CA 1
ATOM 3883 C C . ALA B 1 220 ? -9.508 -25.641 -13.195 1 98.25 220 ALA B C 1
ATOM 3885 O O . ALA B 1 220 ? -8.727 -25.922 -14.109 1 98.25 220 ALA B O 1
ATOM 3886 N N . LEU B 1 221 ? -10.492 -26.391 -12.875 1 97 221 LEU B N 1
ATOM 3887 C CA . LEU B 1 221 ? -10.742 -27.656 -13.57 1 97 221 LEU B CA 1
ATOM 3888 C C . LEU B 1 221 ? -11.039 -27.406 -15.047 1 97 221 LEU B C 1
ATOM 3890 O O . LEU B 1 221 ? -10.57 -28.141 -15.906 1 97 221 LEU B O 1
ATOM 3894 N N . GLY B 1 222 ? -11.82 -26.359 -15.266 1 96.38 222 GLY B N 1
ATOM 3895 C CA . GLY B 1 222 ? -12.156 -26 -16.641 1 96.38 222 GLY B CA 1
ATOM 3896 C C . GLY B 1 222 ? -10.945 -25.625 -17.469 1 96.38 222 GLY B C 1
ATOM 3897 O O . GLY B 1 222 ? -10.945 -25.766 -18.688 1 96.38 222 GLY B O 1
ATOM 3898 N N . ALA B 1 223 ? -9.961 -25.141 -16.828 1 97.88 223 ALA B N 1
ATOM 3899 C CA . ALA B 1 223 ? -8.719 -24.75 -17.5 1 97.88 223 ALA B CA 1
ATOM 3900 C C . ALA B 1 223 ? -7.746 -25.922 -17.562 1 97.88 223 ALA B C 1
ATOM 3902 O O . ALA B 1 223 ? -6.617 -25.766 -18.047 1 97.88 223 ALA B O 1
ATOM 3903 N N . GLY B 1 224 ? -8.18 -27.094 -17.062 1 97.38 224 GLY B N 1
ATOM 3904 C CA . GLY B 1 224 ? -7.348 -28.281 -17.109 1 97.38 224 GLY B CA 1
ATOM 3905 C C . GLY B 1 224 ? -6.445 -28.422 -15.891 1 97.38 224 GLY B C 1
ATOM 3906 O O . GLY B 1 224 ? -5.613 -29.328 -15.836 1 97.38 224 GLY B O 1
ATOM 3907 N N . CYS B 1 225 ? -6.578 -27.562 -14.906 1 98.06 225 CYS B N 1
ATOM 3908 C CA . CYS B 1 225 ? -5.762 -27.609 -13.695 1 98.06 225 CYS B CA 1
ATOM 3909 C C . CYS B 1 225 ? -6.406 -28.5 -12.641 1 98.06 225 CYS B C 1
ATOM 3911 O O . CYS B 1 225 ? -7.531 -28.969 -12.812 1 98.06 225 CYS B O 1
ATOM 3913 N N . LYS B 1 226 ? -5.695 -28.781 -11.641 1 97.69 226 LYS B N 1
ATOM 3914 C CA . LYS B 1 226 ? -6.254 -29.391 -10.438 1 97.69 226 LYS B CA 1
ATOM 3915 C C . LYS B 1 226 ? -6.789 -28.344 -9.477 1 97.69 226 LYS B C 1
ATOM 3917 O O . LYS B 1 226 ? -6.426 -27.172 -9.57 1 97.69 226 LYS B O 1
ATOM 3922 N N . ALA B 1 227 ? -7.656 -28.781 -8.547 1 97.88 227 ALA B N 1
ATOM 3923 C CA . ALA B 1 227 ? -8.281 -27.781 -7.684 1 97.88 227 ALA B CA 1
ATOM 3924 C C . ALA B 1 227 ? -8.609 -28.359 -6.316 1 97.88 227 ALA B C 1
ATOM 3926 O O . ALA B 1 227 ? -8.945 -29.547 -6.203 1 97.88 227 ALA B O 1
ATOM 3927 N N . ILE B 1 228 ? -8.477 -27.609 -5.328 1 97.31 228 ILE B N 1
ATOM 3928 C CA . ILE B 1 228 ? -8.961 -27.828 -3.969 1 97.31 228 ILE B CA 1
ATOM 3929 C C . ILE B 1 228 ? -9.773 -26.625 -3.506 1 97.31 228 ILE B C 1
ATOM 3931 O O . ILE B 1 228 ? -9.398 -25.469 -3.752 1 97.31 228 ILE B O 1
ATOM 3935 N N . ILE B 1 229 ? -10.883 -26.906 -2.914 1 96.25 229 ILE B N 1
ATOM 3936 C CA . ILE B 1 229 ? -11.734 -25.844 -2.4 1 96.25 229 ILE B CA 1
ATOM 3937 C C . ILE B 1 229 ? -11.508 -25.672 -0.898 1 96.25 229 ILE B C 1
ATOM 3939 O O . ILE B 1 229 ? -11.508 -26.656 -0.155 1 96.25 229 ILE B O 1
ATOM 3943 N N . LEU B 1 230 ? -11.289 -24.484 -0.508 1 97.06 230 LEU B N 1
ATOM 3944 C CA . LEU B 1 230 ? -11.086 -24.172 0.901 1 97.06 230 LEU B CA 1
ATOM 3945 C C . LEU B 1 230 ? -12.352 -23.594 1.515 1 97.06 230 LEU B C 1
ATOM 3947 O O . LEU B 1 230 ? -12.789 -22.5 1.128 1 97.06 230 LEU B O 1
ATOM 3951 N N . ASP B 1 231 ? -12.969 -24.219 2.453 1 94.44 231 ASP B N 1
ATOM 3952 C CA . ASP B 1 231 ? -14.125 -23.766 3.217 1 94.44 231 ASP B CA 1
ATOM 3953 C C . ASP B 1 231 ? -13.797 -23.672 4.703 1 94.44 231 ASP B C 1
ATOM 3955 O O . ASP B 1 231 ? -14.008 -24.625 5.461 1 94.44 231 ASP B O 1
ATOM 3959 N N . ARG B 1 232 ? -13.367 -22.516 5.086 1 91.25 232 ARG B N 1
ATOM 3960 C CA . ARG B 1 232 ? -12.883 -22.328 6.453 1 91.25 232 ARG B CA 1
ATOM 3961 C C . ARG B 1 232 ? -14.031 -22.406 7.453 1 91.25 232 ARG B C 1
ATOM 3963 O O . ARG B 1 232 ? -13.805 -22.562 8.656 1 91.25 232 ARG B O 1
ATOM 3970 N N . SER B 1 233 ? -15.227 -22.25 6.98 1 84.81 233 SER B N 1
ATOM 3971 C CA . SER B 1 233 ? -16.359 -22.453 7.879 1 84.81 233 SER B CA 1
ATOM 3972 C C . SER B 1 233 ? -16.5 -23.906 8.273 1 84.81 233 SER B C 1
ATOM 3974 O O . SER B 1 233 ? -17.125 -24.219 9.289 1 84.81 233 SER B O 1
ATOM 3976 N N . GLY B 1 234 ? -15.914 -24.781 7.5 1 75.38 234 GLY B N 1
ATOM 3977 C CA . GLY B 1 234 ? -15.898 -26.219 7.723 1 75.38 234 GLY B CA 1
ATOM 3978 C C . GLY B 1 234 ? -17.203 -26.891 7.32 1 75.38 234 GLY B C 1
ATOM 3979 O O . GLY B 1 234 ? -17.281 -28.125 7.277 1 75.38 234 GLY B O 1
ATOM 3980 N N . SER B 1 235 ? -18.156 -26.125 6.973 1 75.94 235 SER B N 1
ATOM 3981 C CA . SER B 1 235 ? -19.406 -26.859 6.844 1 75.94 235 SER B CA 1
ATOM 3982 C C . SER B 1 235 ? -20.219 -26.359 5.656 1 75.94 235 SER B C 1
ATOM 3984 O O . SER B 1 235 ? -21.031 -27.109 5.098 1 75.94 235 SER B O 1
ATOM 3986 N N . VAL B 1 236 ? -19.953 -25.281 5.156 1 82.25 236 VAL B N 1
ATOM 3987 C CA . VAL B 1 236 ? -20.875 -24.672 4.203 1 82.25 236 VAL B CA 1
ATOM 3988 C C . VAL B 1 236 ? -20.875 -25.469 2.9 1 82.25 236 VAL B C 1
ATOM 3990 O O . VAL B 1 236 ? -21.938 -25.891 2.418 1 82.25 236 VAL B O 1
ATOM 3993 N N . VAL B 1 237 ? -19.781 -25.734 2.352 1 85.06 237 VAL B N 1
ATOM 3994 C CA . VAL B 1 237 ? -19.672 -26.438 1.078 1 85.06 237 VAL B CA 1
ATOM 3995 C C . VAL B 1 237 ? -20.109 -27.891 1.251 1 85.06 237 VAL B C 1
ATOM 3997 O O . VAL B 1 237 ? -20.844 -28.422 0.424 1 85.06 237 VAL B O 1
ATOM 4000 N N . LYS B 1 238 ? -19.672 -28.406 2.326 1 82.06 238 LYS B N 1
ATOM 4001 C CA . LYS B 1 238 ? -20.031 -29.812 2.58 1 82.06 238 LYS B CA 1
ATOM 4002 C C . LYS B 1 238 ? -21.531 -29.969 2.777 1 82.06 238 LYS B C 1
ATOM 4004 O O . LYS B 1 238 ? -22.125 -30.922 2.27 1 82.06 238 LYS B O 1
ATOM 4009 N N . ASP B 1 239 ? -22.062 -29.016 3.508 1 84.31 239 ASP B N 1
ATOM 4010 C CA . ASP B 1 239 ? -23.516 -29.047 3.725 1 84.31 239 ASP B CA 1
ATOM 4011 C C . ASP B 1 239 ? -24.266 -28.906 2.406 1 84.31 239 ASP B C 1
ATOM 4013 O O . ASP B 1 239 ? -25.25 -29.609 2.178 1 84.31 239 ASP B O 1
ATOM 4017 N N . LYS B 1 240 ? -23.797 -28.078 1.588 1 85 240 LYS B N 1
ATOM 4018 C CA . LYS B 1 240 ? -24.422 -27.891 0.281 1 85 240 LYS B CA 1
ATOM 4019 C C . LYS B 1 240 ? -24.312 -29.156 -0.562 1 85 240 LYS B C 1
ATOM 4021 O O . LYS B 1 240 ? -25.25 -29.5 -1.288 1 85 240 LYS B O 1
ATOM 4026 N N . LEU B 1 241 ? -23.219 -29.781 -0.433 1 82.12 241 LEU B N 1
ATOM 4027 C CA . LEU B 1 241 ? -23 -31.016 -1.171 1 82.12 241 LEU B CA 1
ATOM 4028 C C . LEU B 1 241 ? -23.922 -32.125 -0.666 1 82.12 241 LEU B C 1
ATOM 4030 O O . LEU B 1 241 ? -24.547 -32.844 -1.461 1 82.12 241 LEU B O 1
ATOM 4034 N N . MET B 1 242 ? -24.031 -32.219 0.591 1 79.12 242 MET B N 1
ATOM 4035 C CA . MET B 1 242 ? -24.844 -33.25 1.204 1 79.12 242 MET B CA 1
ATOM 4036 C C . MET B 1 242 ? -26.328 -33.062 0.893 1 79.12 242 MET B C 1
ATOM 4038 O O . MET B 1 242 ? -27.078 -34 0.742 1 79.12 242 MET B O 1
ATOM 4042 N N . LYS B 1 243 ? -26.672 -31.766 0.792 1 83.69 243 LYS B N 1
ATOM 4043 C CA . LYS B 1 243 ? -28.078 -31.438 0.573 1 83.69 243 LYS B CA 1
ATOM 4044 C C . LYS B 1 243 ? -28.406 -31.422 -0.916 1 83.69 243 LYS B C 1
ATOM 4046 O O . LYS B 1 243 ? -29.547 -31.156 -1.298 1 83.69 243 LYS B O 1
ATOM 4051 N N . GLY B 1 244 ? -27.391 -31.719 -1.695 1 80.62 244 GLY B N 1
ATOM 4052 C CA . GLY B 1 244 ? -27.594 -31.672 -3.133 1 80.62 244 GLY B CA 1
ATOM 4053 C C . GLY B 1 244 ? -27.891 -30.266 -3.648 1 80.62 244 GLY B C 1
ATOM 4054 O O . GLY B 1 244 ? -28.609 -30.094 -4.633 1 80.62 244 GLY B O 1
ATOM 4055 N N . ALA B 1 245 ? -27.453 -29.359 -2.963 1 83.94 245 ALA B N 1
ATOM 4056 C CA . ALA B 1 245 ? -27.781 -27.969 -3.26 1 83.94 245 ALA B CA 1
ATOM 4057 C C . ALA B 1 245 ? -26.797 -27.375 -4.277 1 83.94 245 ALA B C 1
ATOM 4059 O O . ALA B 1 245 ? -26.906 -26.203 -4.648 1 83.94 245 ALA B O 1
ATOM 4060 N N . ILE B 1 246 ? -25.906 -28.203 -4.719 1 85.06 246 ILE B N 1
ATOM 4061 C CA . ILE B 1 246 ? -24.953 -27.734 -5.719 1 85.06 246 ILE B CA 1
ATOM 4062 C C . ILE B 1 246 ? -25.406 -28.156 -7.109 1 85.06 246 ILE B C 1
ATOM 4064 O O . ILE B 1 246 ? -25.672 -29.328 -7.355 1 85.06 246 ILE B O 1
ATOM 4068 N N . ASP B 1 247 ? -25.594 -27.188 -7.949 1 85.75 247 ASP B N 1
ATOM 4069 C CA . ASP B 1 247 ? -25.953 -27.438 -9.344 1 85.75 247 ASP B CA 1
ATOM 4070 C C . ASP B 1 247 ? -24.719 -27.75 -10.18 1 85.75 247 ASP B C 1
ATOM 4072 O O . ASP B 1 247 ? -24.078 -26.844 -10.727 1 85.75 247 ASP B O 1
ATOM 4076 N N . PHE B 1 248 ? -24.422 -28.969 -10.359 1 82.38 248 PHE B N 1
ATOM 4077 C CA . PHE B 1 248 ? -23.219 -29.422 -11.023 1 82.38 248 PHE B CA 1
ATOM 4078 C C . PHE B 1 248 ? -23.266 -29.109 -12.516 1 82.38 248 PHE B C 1
ATOM 4080 O O . PHE B 1 248 ? -22.219 -28.969 -13.156 1 82.38 248 PHE B O 1
ATOM 4087 N N . THR B 1 249 ? -24.391 -29.125 -13.062 1 82.69 249 THR B N 1
ATOM 4088 C CA . THR B 1 249 ? -24.531 -28.766 -14.469 1 82.69 249 THR B CA 1
ATOM 4089 C C . THR B 1 249 ? -24.078 -27.328 -14.703 1 82.69 249 THR B C 1
ATOM 4091 O O . THR B 1 249 ? -23.344 -27.047 -15.656 1 82.69 249 THR B O 1
ATOM 4094 N N . LYS B 1 250 ? -24.547 -26.562 -13.773 1 81.31 250 LYS B N 1
ATOM 4095 C CA . LYS B 1 250 ? -24.172 -25.156 -13.875 1 81.31 250 LYS B CA 1
ATOM 4096 C C . LYS B 1 250 ? -22.703 -24.953 -13.547 1 81.31 250 LYS B C 1
ATOM 4098 O O . LYS B 1 250 ? -22.031 -24.109 -14.148 1 81.31 250 LYS B O 1
ATOM 4103 N N . LEU B 1 251 ? -22.234 -25.734 -12.641 1 85.31 251 LEU B N 1
ATOM 4104 C CA . LEU B 1 251 ? -20.828 -25.641 -12.219 1 85.31 251 LEU B CA 1
ATOM 4105 C C . LEU B 1 251 ? -19.906 -26.156 -13.32 1 85.31 251 LEU B C 1
ATOM 4107 O O . LEU B 1 251 ? -18.797 -25.641 -13.492 1 85.31 251 LEU B O 1
ATOM 4111 N N . GLY B 1 252 ? -20.344 -27.109 -14.062 1 84.94 252 GLY B N 1
ATOM 4112 C CA . GLY B 1 252 ? -19.594 -27.625 -15.195 1 84.94 252 GLY B CA 1
ATOM 4113 C C . GLY B 1 252 ? -18.562 -28.672 -14.805 1 84.94 252 GLY B C 1
ATOM 4114 O O . GLY B 1 252 ? -17.641 -28.969 -15.57 1 84.94 252 GLY B O 1
ATOM 4115 N N . CYS B 1 253 ? -18.562 -29 -13.531 1 85.69 253 CYS B N 1
ATOM 4116 C CA . CYS B 1 253 ? -17.641 -30.031 -13.07 1 85.69 253 CYS B CA 1
ATOM 4117 C C . CYS B 1 253 ? -18.219 -30.797 -11.891 1 85.69 253 CYS B C 1
ATOM 4119 O O . CYS B 1 253 ? -19.234 -30.391 -11.312 1 85.69 253 CYS B O 1
ATOM 4121 N N . LYS B 1 254 ? -17.625 -31.969 -11.695 1 83.38 254 LYS B N 1
ATOM 4122 C CA . LYS B 1 254 ? -18.016 -32.719 -10.508 1 83.38 254 LYS B CA 1
ATOM 4123 C C . LYS B 1 254 ? -17.156 -32.344 -9.312 1 83.38 254 LYS B C 1
ATOM 4125 O O . LYS B 1 254 ? -15.984 -31.984 -9.469 1 83.38 254 LYS B O 1
ATOM 4130 N N . LEU B 1 255 ? -17.828 -32.188 -8.227 1 81.56 255 LEU B N 1
ATOM 4131 C CA . LEU B 1 255 ? -17.141 -31.922 -6.965 1 81.56 255 LEU B CA 1
ATOM 4132 C C . LEU B 1 255 ? -17.297 -33.094 -6 1 81.56 255 LEU B C 1
ATOM 4134 O O . LEU B 1 255 ? -18.391 -33.688 -5.887 1 81.56 255 LEU B O 1
ATOM 4138 N N . THR B 1 256 ? -16.219 -33.562 -5.508 1 79.69 256 THR B N 1
ATOM 4139 C CA . THR B 1 256 ? -16.281 -34.531 -4.434 1 79.69 256 THR B CA 1
ATOM 4140 C C . THR B 1 256 ? -15.914 -33.906 -3.096 1 79.69 256 THR B C 1
ATOM 4142 O O . THR B 1 256 ? -15.203 -32.906 -3.059 1 79.69 256 THR B O 1
ATOM 4145 N N . THR B 1 257 ? -16.406 -34.406 -2.035 1 83.81 257 THR B N 1
ATOM 4146 C CA . THR B 1 257 ? -16.109 -33.906 -0.693 1 83.81 257 THR B CA 1
ATOM 4147 C C . THR B 1 257 ? -14.625 -34.031 -0.392 1 83.81 257 THR B C 1
ATOM 4149 O O . THR B 1 257 ? -14.102 -33.344 0.482 1 83.81 257 THR B O 1
ATOM 4152 N N . GLU B 1 258 ? -13.984 -34.875 -1.144 1 88.56 258 GLU B N 1
ATOM 4153 C CA . GLU B 1 258 ? -12.562 -35.125 -0.916 1 88.56 258 GLU B CA 1
ATOM 4154 C C . GLU B 1 258 ? -11.719 -33.906 -1.321 1 88.56 258 GLU B C 1
ATOM 4156 O O . GLU B 1 258 ? -10.562 -33.781 -0.918 1 88.56 258 GLU B O 1
ATOM 4161 N N . ASP B 1 259 ? -12.289 -33.031 -2.094 1 93.06 259 ASP B N 1
ATOM 4162 C CA . ASP B 1 259 ? -11.562 -31.875 -2.566 1 93.06 259 ASP B CA 1
ATOM 4163 C C . ASP B 1 259 ? -11.797 -30.672 -1.655 1 93.06 259 ASP B C 1
ATOM 4165 O O . ASP B 1 259 ? -11.281 -29.578 -1.908 1 93.06 259 ASP B O 1
ATOM 4169 N N . VAL B 1 260 ? -12.594 -30.844 -0.588 1 94.25 260 VAL B N 1
ATOM 4170 C CA . VAL B 1 260 ? -12.945 -29.75 0.31 1 94.25 260 VAL B CA 1
ATOM 4171 C C . VAL B 1 260 ? -12.102 -29.828 1.579 1 94.25 260 VAL B C 1
ATOM 4173 O O . VAL B 1 260 ? -12.062 -30.859 2.238 1 94.25 260 VAL B O 1
ATOM 4176 N N . VAL B 1 261 ? -11.43 -28.781 1.834 1 96.19 261 VAL B N 1
ATOM 4177 C CA . VAL B 1 261 ? -10.633 -28.719 3.057 1 96.19 261 VAL B CA 1
ATOM 4178 C C . VAL B 1 261 ? -11.07 -27.516 3.891 1 96.19 261 VAL B C 1
ATOM 4180 O O . VAL B 1 261 ? -11.633 -26.562 3.361 1 96.19 261 VAL B O 1
ATOM 4183 N N . GLY B 1 262 ? -10.766 -27.5 5.199 1 95.94 262 GLY B N 1
ATOM 4184 C CA . GLY B 1 262 ? -11.164 -26.438 6.098 1 95.94 262 GLY B CA 1
ATOM 4185 C C . GLY B 1 262 ? -10.055 -25.438 6.371 1 95.94 262 GLY B C 1
ATOM 4186 O O . GLY B 1 262 ? -10.289 -24.391 6.98 1 95.94 262 GLY B O 1
ATOM 4187 N N . SER B 1 263 ? -8.828 -25.812 5.973 1 97.5 263 SER B N 1
ATOM 4188 C CA . SER B 1 263 ? -7.66 -24.984 6.203 1 97.5 263 SER B CA 1
ATOM 4189 C C . SER B 1 263 ? -6.547 -25.297 5.203 1 97.5 263 SER B C 1
ATOM 4191 O O . SER B 1 263 ? -6.609 -26.297 4.496 1 97.5 263 SER B O 1
ATOM 4193 N N . LEU B 1 264 ? -5.629 -24.406 5.082 1 98.44 264 LEU B N 1
ATOM 4194 C CA . LEU B 1 264 ? -4.477 -24.672 4.227 1 98.44 264 LEU B CA 1
ATOM 4195 C C . LEU B 1 264 ? -3.604 -25.766 4.809 1 98.44 264 LEU B C 1
ATOM 4197 O O . LEU B 1 264 ? -2.938 -26.5 4.066 1 98.44 264 LEU B O 1
ATOM 4201 N N . SER B 1 265 ? -3.629 -25.906 6.117 1 98.25 265 SER B N 1
ATOM 4202 C CA . SER B 1 265 ? -2.955 -27.031 6.742 1 98.25 265 SER B CA 1
ATOM 4203 C C . SER B 1 265 ? -3.549 -28.359 6.277 1 98.25 265 SER B C 1
ATOM 4205 O O . SER B 1 265 ? -2.816 -29.297 5.977 1 98.25 265 SER B O 1
ATOM 4207 N N . GLU B 1 266 ? -4.867 -28.406 6.27 1 97.44 266 GLU B N 1
ATOM 4208 C CA . GLU B 1 266 ? -5.531 -29.594 5.762 1 97.44 266 GLU B CA 1
ATOM 4209 C C . GLU B 1 266 ? -5.23 -29.812 4.277 1 97.44 266 GLU B C 1
ATOM 4211 O O . GLU B 1 266 ? -5.133 -30.953 3.814 1 97.44 266 GLU B O 1
ATOM 4216 N N . ALA B 1 267 ? -5.129 -28.719 3.557 1 98.31 267 ALA B N 1
ATOM 4217 C CA . ALA B 1 267 ? -4.77 -28.828 2.146 1 98.31 267 ALA B CA 1
ATOM 4218 C C . ALA B 1 267 ? -3.408 -29.5 1.975 1 98.31 267 ALA B C 1
ATOM 4220 O O . ALA B 1 267 ? -3.227 -30.328 1.081 1 98.31 267 ALA B O 1
ATOM 4221 N N . LEU B 1 268 ? -2.445 -29.141 2.818 1 98.44 268 LEU B N 1
ATOM 4222 C CA . LEU B 1 268 ? -1.131 -29.781 2.785 1 98.44 268 LEU B CA 1
ATOM 4223 C C . LEU B 1 268 ? -1.245 -31.281 2.996 1 98.44 268 LEU B C 1
ATOM 4225 O O . LEU B 1 268 ? -0.597 -32.062 2.295 1 98.44 268 LEU B O 1
ATOM 4229 N N . GLY B 1 269 ? -2.041 -31.594 4.016 1 97.94 269 GLY B N 1
ATOM 4230 C CA . GLY B 1 269 ? -2.271 -33 4.254 1 97.94 269 GLY B CA 1
ATOM 4231 C C . GLY B 1 269 ? -2.842 -33.75 3.051 1 97.94 269 GLY B C 1
ATOM 4232 O O . GLY B 1 269 ? -2.361 -34.812 2.682 1 97.94 269 GLY B O 1
ATOM 4233 N N . LEU B 1 270 ? -3.812 -33.156 2.457 1 97.81 270 LEU B N 1
ATOM 4234 C CA . LEU B 1 270 ? -4.449 -33.75 1.28 1 97.81 270 LEU B CA 1
ATOM 4235 C C . LEU B 1 270 ? -3.457 -33.844 0.127 1 97.81 270 LEU B C 1
ATOM 4237 O O . LEU B 1 270 ? -3.461 -34.844 -0.605 1 97.81 270 LEU B O 1
ATOM 4241 N N . MET B 1 271 ? -2.674 -32.844 -0.09 1 98.12 271 MET B N 1
ATOM 4242 C CA . MET B 1 271 ? -1.661 -32.844 -1.142 1 98.12 271 MET B CA 1
ATOM 4243 C C . MET B 1 271 ? -0.663 -34 -0.936 1 98.12 271 MET B C 1
ATOM 4245 O O . MET B 1 271 ? -0.252 -34.625 -1.897 1 98.12 271 MET B O 1
ATOM 4249 N N . ARG B 1 272 ? -0.276 -34.219 0.279 1 97.56 272 ARG B N 1
ATOM 4250 C CA . ARG B 1 272 ? 0.613 -35.344 0.586 1 97.56 272 ARG B CA 1
ATOM 4251 C C . ARG B 1 272 ? -0.049 -36.656 0.258 1 97.56 272 ARG B C 1
ATOM 4253 O O . ARG B 1 272 ? 0.568 -37.531 -0.364 1 97.56 272 ARG B O 1
ATOM 4260 N N . ASP B 1 273 ? -1.232 -36.781 0.664 1 97.12 273 ASP B N 1
ATOM 4261 C CA . ASP B 1 273 ? -1.979 -38.031 0.422 1 97.12 273 ASP B CA 1
ATOM 4262 C C . ASP B 1 273 ? -2.086 -38.312 -1.073 1 97.12 273 ASP B C 1
ATOM 4264 O O . ASP B 1 273 ? -2.111 -39.469 -1.483 1 97.12 273 ASP B O 1
ATOM 4268 N N . ARG B 1 274 ? -2.141 -37.25 -1.825 1 96.5 274 ARG B N 1
ATOM 4269 C CA . ARG B 1 274 ? -2.334 -37.406 -3.264 1 96.5 274 ARG B CA 1
ATOM 4270 C C . ARG B 1 274 ? -0.997 -37.469 -3.992 1 96.5 274 ARG B C 1
ATOM 4272 O O . ARG B 1 274 ? -0.957 -37.531 -5.223 1 96.5 274 ARG B O 1
ATOM 4279 N N . GLY B 1 275 ? 0.067 -37.344 -3.289 1 95.88 275 GLY B N 1
ATOM 4280 C CA . GLY B 1 275 ? 1.396 -37.438 -3.869 1 95.88 275 GLY B CA 1
ATOM 4281 C C . GLY B 1 275 ? 1.846 -36.156 -4.559 1 95.88 275 GLY B C 1
ATOM 4282 O O . GLY B 1 275 ? 2.678 -36.219 -5.469 1 95.88 275 GLY B O 1
ATOM 4283 N N . TYR B 1 276 ? 1.218 -35.062 -4.238 1 94.94 276 TYR B N 1
ATOM 4284 C CA . TYR B 1 276 ? 1.563 -33.812 -4.863 1 94.94 276 TYR B CA 1
ATOM 4285 C C . TYR B 1 276 ? 2.814 -33.188 -4.23 1 94.94 276 TYR B C 1
ATOM 4287 O O . TYR B 1 276 ? 3.426 -32.281 -4.789 1 94.94 276 TYR B O 1
ATOM 4295 N N . LEU B 1 277 ? 3.068 -33.656 -2.98 1 93.81 277 LEU B N 1
ATOM 4296 C CA . LEU B 1 277 ? 4.223 -33.125 -2.248 1 93.81 277 LEU B CA 1
ATOM 4297 C C . LEU B 1 277 ? 5.242 -34.25 -2.006 1 93.81 277 LEU B C 1
ATOM 4299 O O . LEU B 1 277 ? 4.887 -35.438 -1.994 1 93.81 277 LEU B O 1
#

Solvent-accessible surface area (backbone atoms only — not comparable to full-atom values): 28636 Å² total; per-residue (Å²): 117,51,46,32,38,33,31,26,49,81,65,59,34,26,42,64,72,53,56,71,36,56,54,52,47,54,52,37,45,67,56,68,46,84,75,54,60,68,60,42,40,53,15,41,53,48,7,47,51,54,37,41,70,76,32,44,65,56,19,49,78,50,82,70,72,42,85,42,59,65,55,39,49,52,50,19,50,52,37,21,57,64,22,88,88,46,64,86,76,84,64,50,74,68,55,44,50,50,53,47,49,53,54,54,14,46,75,33,16,63,80,31,49,35,48,33,92,42,34,60,61,42,38,47,51,41,42,75,66,64,28,47,34,29,38,44,34,62,46,48,64,62,44,59,36,31,48,32,7,53,23,86,40,40,44,80,53,38,73,46,72,40,39,11,32,70,36,82,74,61,34,38,62,39,43,44,64,31,56,51,51,46,44,53,51,50,42,53,47,37,55,55,62,35,98,57,55,87,72,79,71,49,47,72,22,29,35,31,37,21,69,41,61,57,41,32,28,31,14,25,44,73,48,45,23,33,50,33,36,41,38,71,81,62,41,64,65,59,51,32,53,74,69,62,66,59,59,42,77,81,45,69,45,88,82,57,76,86,40,54,28,49,42,54,60,50,43,53,52,51,34,45,75,70,54,51,92,116,51,45,30,38,32,32,27,49,81,65,58,35,26,42,65,73,54,57,72,36,54,54,51,46,56,53,36,45,68,57,68,46,83,74,54,60,68,60,41,41,53,15,42,53,48,7,46,51,54,37,40,71,75,29,44,65,56,20,49,78,50,81,71,72,40,86,43,61,64,54,41,49,52,50,19,51,51,37,21,57,66,22,87,88,49,65,86,76,85,64,51,72,66,55,44,52,51,54,48,49,53,54,52,14,46,76,34,16,64,80,29,48,36,49,32,91,41,34,62,60,43,39,47,52,42,42,74,66,64,28,47,33,29,38,45,35,62,46,50,63,61,45,58,36,31,49,30,7,52,22,87,39,41,43,80,52,37,72,46,73,40,38,12,32,70,36,82,75,61,35,38,63,40,42,43,64,29,56,50,50,46,45,52,50,49,42,51,47,35,59,54,61,37,97,60,56,84,72,79,73,50,46,72,21,28,35,30,37,20,69,41,61,58,42,34,28,30,13,24,44,73,46,46,24,34,51,34,35,42,36,70,80,63,41,63,66,58,50,32,54,74,67,62,68,60,59,43,80,79,46,70,44,88,80,59,74,86,40,54,27,48,41,56,60,50,42,51,53,51,34,45,77,69,55,49,92

pLDDT: mean 92.95, std 8.57, range [49.0, 98.94]

Foldseek 3Di:
DAAAEAEEQPPFWKYWPDDLLVLLVVLCVVVPFDDDSVLLVVLLVQLLVVLCVVANLLNFPVVCPDDDSLVSLLSSVVSSCVPPPHDDPVDDPVRSVVSSVSSVVVCLDLNTMETDPCNQVLLVVCVVVNHAYEYQYCHDDCCLVGVCCSHVHSNVSHQYYQHQSHDVVGDFFLALSSVVVVQVSRQVSCCVPPPDPDDRQDLCSYEYEEADLQGTQLSSVVNVYHYAHEALVVPDVVVCVVVVVDDCVVSVHDDDPLRYDNHSVVVVVSCVVVVSD/DAAAEAEEQPPFWKYWPDDLLVLLVVLCVVVPFDDDSVLLVVLLVQLLVVLCVVANLLNFPVVCPDDDSLVSLLSSVVSSCVPPPHDDPVDDPVRSVVSSVSSVVVCLDLNTMETDPCNQVLLVVCVVVNHAYEYQYCHDDCCLVGVCCSHVHSNVSHQYYQHQSHDVVGDFFLALSSVVVVQVSRQVSCVVPDPDPDDRQDLCSYEYEEADLQGTQLSSVVNVYHYAHEALVVPDVVVCVVVVVDDCVVSVDDDDPLRYDNHSVVVVVSCVVVVSD

Radius of gyration: 25.46 Å; Cα contacts (8 Å, |Δi|>4): 1040; chains: 2; bounding box: 62×72×48 Å

Organism: Perkinsus marinus (strain ATCC 50983 / TXsc) (NCBI:txid423536)

InterPro domains:
  IPR023214 HAD superfamily [G3DSA:3.40.50.1000] (7-234)
  IPR036412 HAD-like superfamily [SSF56784] (1-239)
  IPR044924 HAD-superfamily hydrolase, subfamily IA, REG-2-like, capping domain superfamily [G3DSA:1.10.150.720] (18-108)
  IPR051828 HAD-like hydrolase domain-containing protein [PTHR46191] (3-239)

Secondary structure (DSSP, 8-state):
---EEEE-STTTTEEESS-HHHHHHHHHHHTT----HHHHHHHHHHHHHHHHHHSGGGGTTSTTS--SHHHHHHHHHHHHHTSTTPPP----HHHHHHHHHHHHHHTTSTTTEEE-TTHHHHHHHHHHTT-EEEEEESS-THIIIIIHHHTTTGGGG-SEEEEGGGSSS---TTSHHHHHHHHHHHHHHHHHHSS---SPPPGGGEEEEES-IIIIIIHHHHTT-EEEEE-TTSSHHHHHHHTT---HHHHTS---GGGEESSHHHHHHHHHHTT--/---EEEE-STTTTEEESS-HHHHHHHHHHHTT----HHHHHHHHHHHHHHHHHHSGGGGTTSTTS--SHHHHHHHHHHHHHTSTTPPP----HHHHHHHHHHHHHHTTSTTTEEE-TTHHHHHHHHHHTT-EEEEEESS-THIIIIIHHHTTTGGGG-SEEEEGGGSSS---TTSHHHHHHHHHHHHHHHHHHSS---SPPPGGGEEEEES-IIIIIIHHHHTT-EEEEE-TTSSHHHHHHHTT---HHHHTS---GGGEESSHHHHHHHHHHTT--

Sequence (554 aa):
MLKCVTVECIPTLIQLKRSVHAVYCAAMRRYGLPVDEETVKRAYAHGFKTTQMKYPNFGVGSDGVMKYYKDWWRVSVYETLNAPGMPANGWSKDEFELFFQDVFSEFGSVNTWQAQPDAKDFLQQCQKAGLITGLLDNSYGRYIDDTLPLCDALHEALHFSVLGAEYDPPLLKPNAAAFQEALRKANIVGKMLKEGVVGEIAPDEMLHIGNRLNVDYAGALGAGCKAIILDRSGSVVKDKLMKGAIDFTKLGCKLTTEDVVGSLSEALGLMRDRGYLMLKCVTVECIPTLIQLKRSVHAVYCAAMRRYGLPVDEETVKRAYAHGFKTTQMKYPNFGVGSDGVMKYYKDWWRVSVYETLNAPGMPANGWSKDEFELFFQDVFSEFGSVNTWQAQPDAKDFLQQCQKAGLITGLLDNSYGRYIDDTLPLCDALHEALHFSVLGAEYDPPLLKPNAAAFQEALRKANIVGKMLKEGVVGEIAPDEMLHIGNRLNVDYAGALGAGCKAIILDRSGSVVKDKLMKGAIDFTKLGCKLTTEDVVGSLSEALGLMRDRGYL